Protein AF-A0A1G3AKI8-F1 (afdb_monomer)

Foldseek 3Di:
DLVVLLVVLLVVLVPDPLLVVLLVVLQVLALVLLLVQVVVLVVLQVVQVVCVVPPDPDQWDKDFDRDFLLCSAPVFCQQVQETMWTDALQAGDPGYDENHPPHYDPDDDPPNPDDRRHNLNCLLPSLLVSLLVSQLQVQLVCLLVVVVVVVVVPVDDPLSNLVSNLNNSLVSSLVSLVSSLVSSVVSQVVDPVHDDDPQNVLLSVLLSVLSSLLSLLSNLLSLLLNLVDNDSVVSSVVSVVVSCCQRPVLLVVLLVVLCVVQPADDPVRLVVQLCVLCVVCVVVQVVLVVVLVVCVVVVHDALVSVLSNSVSSSVSNVSSVVSVVVRVVSVVVSVVSSLVSSLVRSSSLSSLLSCLSSCNDVVNVVQLSVLSVVLNVVNSVLVSCVSVPVPCNVVDDRPDRDTDRQGSVNSCVVSVVSSVSSNVSSVVSNVSSVVSSVPDPSD

Radius of gyration: 28.55 Å; Cα contacts (8 Å, |Δi|>4): 518; chains: 1; bounding box: 74×46×82 Å

Secondary structure (DSSP, 8-state):
-HHHHHHHHHHHHHH-HHHHHHHHHHHHHHHHHHHHHHHHHHHHHHHHHHHHHT----SSEEEEPPPPGGGGT--TTTTTS-SEEEEBTTB--SS-BSTTSSS--SS--TTTTSPP--HHHIIIIIIHHHHHHHHTTTTHHHHHTSHHHHHHHSS--HHHHHHHHHHHHHHHHHHHHHHHHHHHHHHHHTSTT----HHHHHHHHHHHHHHHHHHHHHHHHHHHHHHH-SSHHHHHHHHHHHHHIIIIIHHHHHHHHHHHHSPPPPHHHHHHHHHHHHGGGHHHHHHHHHHHHHHHHHT---HHHHHHHHHHHHHHHHHHHHHHHHHHHHHHHHHHHHHHHGGG-HHHHHHHHHHHHTT-SHHHHHHHHHHHHHHHHHHHHHHHHHHH-HHHHHH--PPPP---PPPHHHHHHHHHHHHHHHHHHHHHHHHHHHHHHHHS---

Mean predicted aligned error: 7.12 Å

Structure (mmCIF, N/CA/C/O backbone):
data_AF-A0A1G3AKI8-F1
#
_entry.id   AF-A0A1G3AKI8-F1
#
loop_
_atom_site.group_PDB
_atom_site.id
_atom_site.type_symbol
_atom_site.label_atom_id
_atom_site.label_alt_id
_atom_site.label_comp_id
_atom_site.label_asym_id
_atom_site.label_entity_id
_atom_site.label_seq_id
_atom_site.pdbx_PDB_ins_code
_atom_site.Cartn_x
_atom_site.Cartn_y
_atom_site.Cartn_z
_atom_site.occupancy
_atom_site.B_iso_or_equiv
_atom_site.auth_seq_id
_atom_site.auth_comp_id
_atom_site.auth_asym_id
_atom_site.auth_atom_id
_atom_site.pdbx_PDB_model_num
ATOM 1 N N . MET A 1 1 ? -29.857 11.301 24.858 1.00 82.56 1 MET A N 1
ATOM 2 C CA . MET A 1 1 ? -29.195 10.186 25.576 1.00 82.56 1 MET A CA 1
ATOM 3 C C . MET A 1 1 ? -27.928 9.708 24.872 1.00 82.56 1 MET A C 1
ATOM 5 O O . MET A 1 1 ? -26.877 9.813 25.484 1.00 82.56 1 MET A O 1
ATOM 9 N N . LEU A 1 2 ? -27.967 9.305 23.592 1.00 87.25 2 LEU A N 1
ATOM 10 C CA . LEU A 1 2 ? -26.773 8.852 22.846 1.00 87.25 2 LEU A CA 1
ATOM 11 C C . LEU A 1 2 ? -25.571 9.819 22.922 1.00 87.25 2 LEU A C 1
ATOM 13 O O . LEU A 1 2 ? -24.470 9.391 23.247 1.00 87.25 2 LEU A O 1
ATOM 17 N N . LYS A 1 3 ? -25.786 11.127 22.713 1.00 89.31 3 LYS A N 1
ATOM 18 C CA . LYS A 1 3 ? -24.731 12.157 22.829 1.00 89.31 3 LYS A CA 1
ATOM 19 C C . LYS A 1 3 ? -24.011 12.130 24.185 1.00 89.31 3 LYS A C 1
ATOM 21 O O . LYS A 1 3 ? -22.796 12.269 24.222 1.00 89.31 3 LYS A O 1
ATOM 26 N N . ALA A 1 4 ? -24.748 11.926 25.278 1.00 88.25 4 ALA A N 1
ATOM 27 C CA . ALA A 1 4 ? -24.175 11.881 26.621 1.00 88.25 4 ALA A CA 1
ATOM 28 C C . ALA A 1 4 ? -23.314 10.625 26.828 1.00 88.25 4 ALA A C 1
ATOM 30 O O . ALA A 1 4 ? -22.245 10.717 27.422 1.00 88.25 4 ALA A O 1
ATOM 31 N N . ILE A 1 5 ? -23.736 9.477 26.278 1.00 88.44 5 ILE A N 1
ATOM 32 C CA . ILE A 1 5 ? -22.936 8.242 26.285 1.00 88.44 5 ILE A CA 1
ATOM 33 C C . ILE A 1 5 ? -21.632 8.478 25.522 1.00 88.44 5 ILE A C 1
ATOM 35 O O . ILE A 1 5 ? -20.561 8.245 26.063 1.00 88.44 5 ILE A O 1
ATOM 39 N N . VAL A 1 6 ? -21.712 9.021 24.304 1.00 91.94 6 VAL A N 1
ATOM 40 C CA . VAL A 1 6 ? -20.529 9.303 23.475 1.00 91.94 6 VAL A CA 1
ATOM 41 C C . VAL A 1 6 ? -19.559 10.249 24.189 1.00 91.94 6 VAL A C 1
ATOM 43 O O . VAL A 1 6 ? -18.368 9.966 24.249 1.00 91.94 6 VAL A O 1
ATOM 46 N N . GLN A 1 7 ? -20.051 11.342 24.780 1.00 92.81 7 GLN A N 1
ATOM 47 C CA . GLN A 1 7 ? -19.211 12.286 25.525 1.00 92.81 7 GLN A CA 1
ATOM 48 C C . GLN A 1 7 ? -18.542 11.643 26.744 1.00 92.81 7 GLN A C 1
ATOM 50 O O . GLN A 1 7 ? -17.361 11.889 26.986 1.00 92.81 7 GLN A O 1
ATOM 55 N N . ARG A 1 8 ? -19.274 10.807 27.491 1.00 92.00 8 ARG A N 1
ATOM 56 C CA . ARG A 1 8 ? -18.729 10.059 28.630 1.00 92.00 8 ARG A CA 1
ATOM 57 C C . ARG A 1 8 ? -17.589 9.143 28.190 1.00 92.00 8 ARG A C 1
ATOM 59 O O . ARG A 1 8 ? -16.514 9.210 28.771 1.00 92.00 8 ARG A O 1
ATOM 66 N N . GLU A 1 9 ? -17.816 8.341 27.153 1.00 92.50 9 GLU A N 1
ATOM 67 C CA . GLU A 1 9 ? -16.829 7.384 26.637 1.00 92.50 9 GLU A CA 1
ATOM 68 C C . GLU A 1 9 ? -15.577 8.095 26.110 1.00 92.50 9 GLU A C 1
ATOM 70 O O . GLU A 1 9 ? -14.462 7.684 26.416 1.00 92.50 9 GLU A O 1
ATOM 75 N N . ILE A 1 10 ? -15.736 9.210 25.384 1.00 93.06 10 ILE A N 1
ATOM 76 C CA . ILE A 1 10 ? -14.599 10.026 24.931 1.00 93.06 10 ILE A CA 1
ATOM 77 C C . ILE A 1 10 ? -13.760 10.488 26.127 1.00 93.06 10 ILE A C 1
ATOM 79 O O . ILE A 1 10 ? -12.541 10.334 26.118 1.00 93.06 10 ILE A O 1
ATOM 83 N N . LEU A 1 11 ? -14.396 11.035 27.168 1.00 92.69 11 LEU A N 1
ATOM 84 C CA . LEU A 1 11 ? -13.690 11.509 28.361 1.00 92.69 11 LEU A CA 1
ATOM 85 C C . LEU A 1 11 ? -12.980 10.375 29.107 1.00 92.69 11 LEU A C 1
ATOM 87 O O . LEU A 1 11 ? -11.886 10.587 29.625 1.00 92.69 11 LEU A O 1
ATOM 91 N N . GLU A 1 12 ? -13.586 9.193 29.166 1.00 91.44 12 GLU A N 1
ATOM 92 C CA . GLU A 1 12 ? -13.005 8.016 29.809 1.00 91.44 12 GLU A CA 1
ATOM 93 C C . GLU A 1 12 ? -11.743 7.539 29.082 1.00 91.44 12 GLU A C 1
ATOM 95 O O . GLU A 1 12 ? -10.693 7.380 29.709 1.00 91.44 12 GLU A O 1
ATOM 100 N N . TYR A 1 13 ? -11.796 7.414 27.753 1.00 91.81 13 TYR A N 1
ATOM 101 C CA . TYR A 1 13 ? -10.620 7.056 26.962 1.00 91.81 13 TYR A CA 1
ATOM 102 C C . TYR A 1 13 ? -9.524 8.123 27.036 1.00 91.81 13 TYR A C 1
ATOM 104 O O . TYR A 1 13 ? -8.363 7.772 27.235 1.00 91.81 13 TYR A O 1
ATOM 112 N N . LEU A 1 14 ? -9.867 9.413 26.934 1.00 92.12 14 LEU A N 1
ATOM 113 C CA . LEU A 1 14 ? -8.886 10.507 26.994 1.00 92.12 14 LEU A CA 1
ATOM 114 C C . LEU A 1 14 ? -8.165 10.590 28.347 1.00 92.12 14 LEU A C 1
ATOM 116 O O . LEU A 1 14 ? -6.997 10.969 28.393 1.00 92.12 14 LEU A O 1
ATOM 120 N N . LYS A 1 15 ? -8.840 10.229 29.446 1.00 91.50 15 LYS A N 1
ATOM 121 C CA . LYS A 1 15 ? -8.242 10.175 30.792 1.00 91.50 15 LYS A CA 1
ATOM 122 C C . LYS A 1 15 ? -7.429 8.904 31.040 1.00 91.50 15 LYS A C 1
ATOM 124 O O . LYS A 1 15 ? -6.726 8.819 32.046 1.00 91.50 15 LYS A O 1
ATOM 129 N N . SER A 1 16 ? -7.521 7.910 30.160 1.00 91.31 16 SER A N 1
ATOM 130 C CA . SER A 1 16 ? -6.795 6.655 30.313 1.00 91.31 16 SER A CA 1
ATOM 131 C C . SER A 1 16 ? -5.297 6.856 30.086 1.00 91.31 16 SER A C 1
ATOM 133 O O . SER A 1 16 ? -4.872 7.354 29.043 1.00 91.31 16 SER A O 1
ATOM 135 N N . SER A 1 17 ? -4.468 6.371 31.015 1.00 90.94 17 SER A N 1
ATOM 136 C CA . SER A 1 17 ? -3.010 6.327 30.830 1.00 90.94 17 SER A CA 1
ATOM 137 C C . SER A 1 17 ? -2.613 5.528 29.584 1.00 90.94 17 SER A C 1
ATOM 139 O O . SER A 1 17 ? -1.665 5.895 28.894 1.00 90.94 17 SER A O 1
ATOM 141 N N . LYS A 1 18 ? -3.388 4.487 29.242 1.00 91.06 18 LYS A N 1
ATOM 142 C CA . LYS A 1 18 ? -3.205 3.672 28.031 1.00 91.06 18 LYS A CA 1
ATOM 143 C C . LYS A 1 18 ? -3.260 4.528 26.763 1.00 91.06 18 LYS A C 1
ATOM 145 O O . LYS A 1 18 ? -2.432 4.356 25.874 1.00 91.06 18 LYS A O 1
ATOM 150 N N . PHE A 1 19 ? -4.216 5.458 26.698 1.00 93.19 19 PHE A N 1
ATOM 151 C CA . PHE A 1 19 ? -4.369 6.363 25.563 1.00 93.19 19 PHE A CA 1
ATOM 152 C C . PHE A 1 19 ? -3.210 7.354 25.487 1.00 93.19 19 PHE A C 1
ATOM 154 O O . PHE A 1 19 ? -2.624 7.504 24.423 1.00 93.19 19 PHE A O 1
ATOM 161 N N . LEU A 1 20 ? -2.838 7.985 26.606 1.00 93.75 20 LEU A N 1
ATOM 162 C CA . LEU A 1 20 ? -1.748 8.964 26.626 1.00 93.75 20 LEU A CA 1
ATOM 163 C C . LEU A 1 20 ? -0.410 8.342 26.195 1.00 93.75 20 LEU A C 1
ATOM 165 O O . LEU A 1 20 ? 0.298 8.912 25.365 1.00 93.75 20 LEU A O 1
ATOM 169 N N . ILE A 1 21 ? -0.087 7.157 26.725 1.00 94.00 21 ILE A N 1
ATOM 170 C CA . ILE A 1 21 ? 1.122 6.408 26.355 1.00 94.00 21 ILE A CA 1
ATOM 171 C C . ILE A 1 21 ? 1.069 6.030 24.872 1.00 94.00 21 ILE A C 1
ATOM 173 O O . ILE A 1 21 ? 2.036 6.264 24.150 1.00 94.00 21 ILE A O 1
ATOM 177 N N . GLY A 1 22 ? -0.062 5.494 24.403 1.00 93.69 22 GLY A N 1
ATOM 178 C CA . GLY A 1 22 ? -0.248 5.109 23.004 1.00 93.69 22 GLY A CA 1
ATOM 179 C C . GLY A 1 22 ? -0.147 6.289 22.033 1.00 93.69 22 GLY A C 1
ATOM 180 O O . GLY A 1 22 ? 0.514 6.178 21.000 1.00 93.69 22 GLY A O 1
ATOM 181 N N . LEU A 1 23 ? -0.726 7.439 22.386 1.00 95.50 23 LEU A N 1
ATOM 182 C CA . LEU A 1 23 ? -0.648 8.675 21.611 1.00 95.50 23 LEU A CA 1
ATOM 183 C C . LEU A 1 23 ? 0.792 9.187 21.536 1.00 95.50 23 LEU A C 1
ATOM 185 O O . LEU A 1 23 ? 1.276 9.462 20.441 1.00 95.50 23 LEU A O 1
ATOM 189 N N . CYS A 1 24 ? 1.486 9.277 22.675 1.00 96.50 24 CYS A N 1
ATOM 190 C CA . CYS A 1 24 ? 2.880 9.719 22.729 1.00 96.50 24 CYS A CA 1
ATOM 191 C C . CYS A 1 24 ? 3.781 8.805 21.889 1.00 96.50 24 CYS A C 1
ATOM 193 O O . CYS A 1 24 ? 4.504 9.280 21.014 1.00 96.50 24 CYS A O 1
ATOM 195 N N . LEU A 1 25 ? 3.660 7.487 22.081 1.00 96.00 25 LEU A N 1
ATOM 196 C CA . LEU A 1 25 ? 4.398 6.490 21.311 1.00 96.00 25 LEU A CA 1
ATOM 197 C C . LEU A 1 25 ? 4.141 6.636 19.808 1.00 96.00 25 LEU A C 1
ATOM 199 O O . LEU A 1 25 ? 5.083 6.657 19.022 1.00 96.00 25 LEU A O 1
ATOM 203 N N . THR A 1 26 ? 2.877 6.776 19.405 1.00 95.94 26 THR A N 1
ATOM 204 C CA . THR A 1 26 ? 2.505 6.927 17.993 1.00 95.94 26 THR A CA 1
ATOM 205 C C . THR A 1 26 ? 3.086 8.207 17.404 1.00 95.94 26 THR A C 1
ATOM 207 O O . THR A 1 26 ? 3.675 8.163 16.329 1.00 95.94 26 THR A O 1
ATOM 210 N N . VAL A 1 27 ? 2.954 9.340 18.095 1.00 96.94 27 VAL A N 1
ATOM 211 C CA . VAL A 1 27 ? 3.471 10.634 17.626 1.00 96.94 27 VAL A CA 1
ATOM 212 C C . VAL A 1 27 ? 4.988 10.593 17.465 1.00 96.94 27 VAL A C 1
ATOM 214 O O . VAL A 1 27 ? 5.495 11.016 16.428 1.00 96.94 27 VAL A O 1
ATOM 217 N N . VAL A 1 28 ? 5.705 10.036 18.445 1.00 96.81 28 VAL A N 1
ATOM 218 C CA . VAL A 1 28 ? 7.165 9.896 18.387 1.00 96.81 28 VAL A CA 1
ATOM 219 C C . VAL A 1 28 ? 7.575 8.978 17.238 1.00 96.81 28 VAL A C 1
ATOM 221 O O . VAL A 1 28 ? 8.425 9.357 16.435 1.00 96.81 28 VAL A O 1
ATOM 224 N N . LEU A 1 29 ? 6.950 7.803 17.106 1.00 96.25 29 LEU A N 1
ATOM 225 C CA . LEU A 1 29 ? 7.284 6.851 16.045 1.00 96.25 29 LEU A CA 1
ATOM 226 C C . LEU A 1 29 ? 6.971 7.401 14.653 1.00 96.25 29 LEU A C 1
ATOM 228 O O . LEU A 1 29 ? 7.801 7.269 13.756 1.00 96.25 29 LEU A O 1
ATOM 232 N N . VAL A 1 30 ? 5.812 8.033 14.451 1.00 96.75 30 VAL A N 1
ATOM 233 C CA . VAL A 1 30 ? 5.449 8.629 13.155 1.00 96.75 30 VAL A CA 1
ATOM 234 C C . VAL A 1 30 ? 6.345 9.817 12.826 1.00 96.75 30 VAL A C 1
ATOM 236 O O . VAL A 1 30 ? 6.843 9.899 11.705 1.00 96.75 30 VAL A O 1
ATOM 239 N N . GLY A 1 31 ? 6.603 10.709 13.785 1.00 95.75 31 GLY A N 1
ATOM 240 C CA . GLY A 1 31 ? 7.498 11.848 13.581 1.00 95.75 31 GLY A CA 1
ATOM 241 C C . GLY A 1 31 ? 8.918 11.403 13.223 1.00 95.75 31 GLY A C 1
ATOM 242 O O . GLY A 1 31 ? 9.468 11.850 12.218 1.00 95.75 31 GLY A O 1
ATOM 243 N N . MET A 1 32 ? 9.483 10.469 13.994 1.00 94.31 32 MET A N 1
ATOM 244 C CA . MET A 1 32 ? 10.838 9.955 13.779 1.00 94.31 32 MET A CA 1
ATOM 245 C C . MET A 1 32 ? 10.957 9.157 12.476 1.00 94.31 32 MET A C 1
ATOM 247 O O . MET A 1 32 ? 11.889 9.389 11.710 1.00 94.31 32 MET A O 1
ATOM 251 N N . SER A 1 33 ? 10.012 8.254 12.187 1.00 93.88 33 SER A N 1
ATOM 252 C CA . SER A 1 33 ? 10.023 7.484 10.933 1.00 93.88 33 SER A CA 1
ATOM 253 C C . SER A 1 33 ? 9.892 8.386 9.711 1.00 93.88 33 SER A C 1
ATOM 255 O O . SER A 1 33 ? 10.692 8.270 8.788 1.00 93.88 33 SER A O 1
ATOM 257 N N . THR A 1 34 ? 8.953 9.336 9.724 1.00 94.38 34 THR A N 1
ATOM 258 C CA . THR A 1 34 ? 8.778 10.290 8.620 1.00 94.38 34 THR A CA 1
ATOM 259 C C . THR A 1 34 ? 10.050 11.110 8.416 1.00 94.38 34 THR A C 1
ATOM 261 O O . THR A 1 34 ? 10.513 11.238 7.287 1.00 94.38 34 THR A O 1
ATOM 264 N N . PHE A 1 35 ? 10.673 11.598 9.493 1.00 93.56 35 PHE A N 1
ATOM 265 C CA . PHE A 1 35 ? 11.935 12.337 9.419 1.00 93.56 35 PHE A CA 1
ATOM 266 C C . PHE A 1 35 ? 13.069 11.509 8.788 1.00 93.56 35 PHE A C 1
ATOM 268 O O . PHE A 1 35 ? 13.725 11.973 7.855 1.00 93.56 35 PHE A O 1
ATOM 275 N N . ILE A 1 36 ? 13.260 10.261 9.232 1.00 91.12 36 ILE A N 1
ATOM 276 C CA . ILE A 1 36 ? 14.266 9.344 8.666 1.00 91.12 36 ILE A CA 1
ATOM 277 C C . ILE A 1 36 ? 13.990 9.086 7.177 1.00 91.12 36 ILE A C 1
ATOM 279 O O . ILE A 1 36 ? 14.900 9.128 6.347 1.00 91.12 36 ILE A O 1
ATOM 283 N N . ASN A 1 37 ? 12.728 8.853 6.821 1.00 90.62 37 ASN A N 1
ATOM 284 C CA . ASN A 1 37 ? 12.332 8.532 5.453 1.00 90.62 37 ASN A CA 1
ATOM 285 C C . ASN A 1 37 ? 12.449 9.732 4.504 1.00 90.62 37 ASN A C 1
ATOM 287 O O . ASN A 1 37 ? 12.667 9.545 3.308 1.00 90.62 37 ASN A O 1
ATOM 291 N N . ILE A 1 38 ? 12.335 10.961 5.015 1.00 91.56 38 ILE A N 1
ATOM 292 C CA . ILE A 1 38 ? 12.588 12.183 4.241 1.00 91.56 38 ILE A CA 1
ATOM 293 C C . ILE A 1 38 ? 14.063 12.295 3.864 1.00 91.56 38 ILE A C 1
ATOM 295 O O . ILE A 1 38 ? 14.353 12.607 2.710 1.00 91.56 38 ILE A O 1
ATOM 299 N N . GLY A 1 39 ? 14.985 11.998 4.785 1.00 88.44 39 GLY A N 1
ATOM 300 C CA . GLY A 1 39 ? 16.419 11.983 4.471 1.00 88.44 39 GLY A CA 1
ATOM 301 C C . GLY A 1 39 ? 16.746 10.975 3.367 1.00 88.44 39 GLY A C 1
ATOM 302 O O . GLY A 1 39 ? 17.469 11.270 2.417 1.00 88.44 39 GLY A O 1
ATOM 303 N N . ASP A 1 40 ? 16.116 9.807 3.431 1.00 84.50 40 ASP A N 1
ATOM 304 C CA . ASP A 1 40 ? 16.237 8.784 2.402 1.00 84.50 40 ASP A CA 1
ATOM 305 C C . ASP A 1 40 ? 15.631 9.188 1.042 1.00 84.50 40 ASP A C 1
ATOM 307 O O . ASP A 1 40 ? 16.220 8.961 -0.016 1.00 84.50 40 ASP A O 1
ATOM 311 N N . TYR A 1 41 ? 14.455 9.817 1.051 1.00 88.06 41 TYR A N 1
ATOM 312 C CA . TYR A 1 41 ? 13.854 10.385 -0.156 1.00 88.06 41 TYR A CA 1
ATOM 313 C C . TYR A 1 41 ? 14.733 11.491 -0.759 1.00 88.06 41 TYR A C 1
ATOM 315 O O . TYR A 1 41 ? 14.899 11.547 -1.978 1.00 88.06 41 TYR A O 1
ATOM 323 N N . GLN A 1 42 ? 15.327 12.349 0.075 1.00 89.31 42 GLN A N 1
ATOM 324 C CA . GLN A 1 42 ? 16.232 13.403 -0.371 1.00 89.31 42 GLN A CA 1
ATOM 325 C C . GLN A 1 42 ? 17.457 12.820 -1.075 1.00 89.31 42 GLN A C 1
ATOM 327 O O . GLN A 1 42 ? 17.781 13.288 -2.167 1.00 89.31 42 GLN A O 1
ATOM 332 N N . GLN A 1 43 ? 18.080 11.786 -0.500 1.00 83.62 43 GLN A N 1
ATOM 333 C CA . GLN A 1 43 ? 19.202 11.098 -1.135 1.00 83.62 43 GLN A CA 1
ATOM 334 C C . GLN A 1 43 ? 18.789 10.521 -2.490 1.00 83.62 43 GLN A C 1
ATOM 336 O O . GLN A 1 43 ? 19.428 10.800 -3.495 1.00 83.62 43 GLN A O 1
ATOM 341 N N . ARG A 1 44 ? 17.667 9.791 -2.555 1.00 83.00 44 ARG A N 1
ATOM 342 C CA . ARG A 1 44 ? 17.158 9.229 -3.820 1.00 83.00 44 ARG A CA 1
ATOM 343 C C . ARG A 1 44 ? 16.860 10.294 -4.866 1.00 83.00 44 ARG A C 1
ATOM 345 O O . ARG A 1 44 ? 17.060 10.072 -6.056 1.00 83.00 44 ARG A O 1
ATOM 352 N N . ARG A 1 45 ? 16.350 11.447 -4.437 1.00 87.19 45 ARG A N 1
ATOM 353 C CA . ARG A 1 45 ? 16.067 12.571 -5.328 1.00 87.19 45 ARG A CA 1
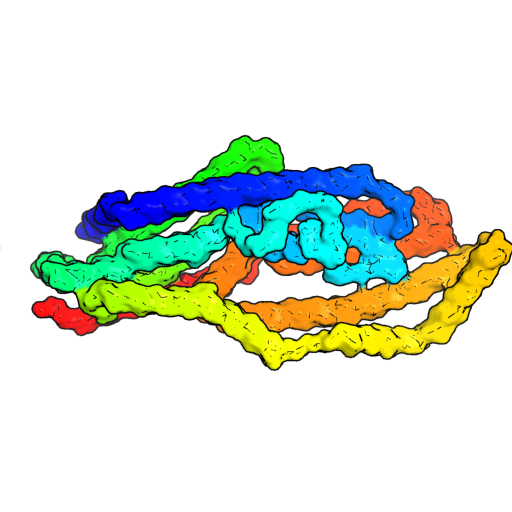ATOM 354 C C . ARG A 1 45 ? 17.355 13.206 -5.845 1.00 87.19 45 ARG A C 1
ATOM 356 O O . ARG A 1 45 ? 17.380 13.579 -7.010 1.00 87.19 45 ARG A O 1
ATOM 363 N N . GLN A 1 46 ? 18.388 13.332 -5.016 1.00 84.81 46 GLN A N 1
ATOM 364 C CA . GLN A 1 46 ? 19.706 13.802 -5.452 1.00 84.81 46 GLN A CA 1
ATOM 365 C C . GLN A 1 46 ? 20.350 12.805 -6.413 1.00 84.81 46 GLN A C 1
ATOM 367 O O . GLN A 1 46 ? 20.661 13.201 -7.528 1.00 84.81 46 GLN A O 1
ATOM 372 N N . ASP A 1 47 ? 20.393 11.516 -6.057 1.00 78.50 47 ASP A N 1
ATOM 373 C CA . ASP A 1 47 ? 20.881 10.441 -6.930 1.00 78.50 47 ASP A CA 1
ATOM 374 C C . ASP A 1 47 ? 2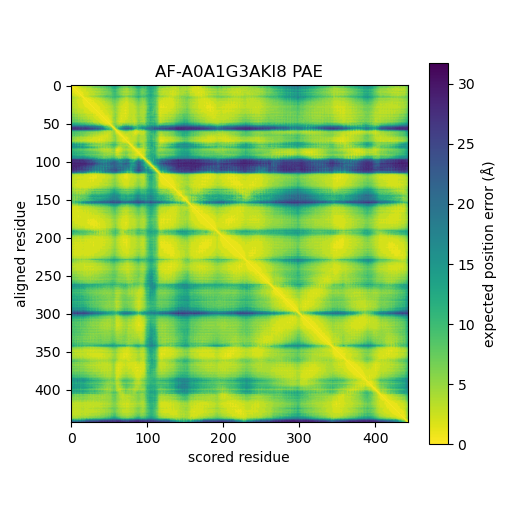0.179 10.494 -8.306 1.00 78.50 47 ASP A C 1
ATOM 376 O O . ASP A 1 47 ? 20.826 10.412 -9.345 1.00 78.50 47 ASP A O 1
ATOM 380 N N . TYR A 1 48 ? 18.855 10.698 -8.330 1.00 83.44 48 TYR A N 1
ATOM 381 C CA . TYR A 1 48 ? 18.082 10.870 -9.566 1.00 83.44 48 TYR A CA 1
ATOM 382 C C . TYR A 1 48 ? 18.494 12.118 -10.366 1.00 83.44 48 TYR A C 1
ATOM 384 O O . TYR A 1 48 ? 18.653 12.038 -11.585 1.00 83.44 48 TYR A O 1
ATOM 392 N N . LEU A 1 49 ? 18.641 13.276 -9.712 1.00 85.62 49 LEU A N 1
ATOM 393 C CA . LEU A 1 49 ? 19.007 14.533 -10.376 1.00 85.62 49 LEU A CA 1
ATOM 394 C C . LEU A 1 49 ? 20.429 14.471 -10.939 1.00 85.62 49 LEU A C 1
ATOM 396 O O . LEU A 1 49 ? 20.624 14.788 -12.111 1.00 85.62 49 LEU A O 1
ATOM 400 N N . ASP A 1 50 ? 21.384 14.003 -10.140 1.00 80.38 50 ASP A N 1
ATOM 401 C CA . ASP A 1 50 ? 22.786 13.865 -10.527 1.00 80.38 50 ASP A CA 1
ATOM 402 C C . ASP A 1 50 ? 22.930 12.884 -11.688 1.00 80.38 50 ASP A C 1
ATOM 404 O O . ASP A 1 50 ? 23.671 13.141 -12.636 1.00 80.38 50 ASP A O 1
ATOM 408 N N . ALA A 1 51 ? 22.190 11.776 -11.655 1.00 75.81 51 ALA A N 1
ATOM 409 C CA . ALA A 1 51 ? 22.264 10.775 -12.703 1.00 75.81 51 ALA A CA 1
ATOM 410 C C . ALA A 1 51 ? 21.543 11.194 -13.996 1.00 75.81 51 ALA A C 1
ATOM 412 O O . ALA A 1 51 ? 21.953 10.784 -15.078 1.00 75.81 51 ALA A O 1
ATOM 413 N N . THR A 1 52 ? 20.529 12.061 -13.901 1.00 75.56 52 THR A N 1
ATOM 414 C CA . THR A 1 52 ? 19.884 12.684 -15.070 1.00 75.56 52 THR A CA 1
ATOM 415 C C . THR A 1 52 ? 20.765 13.778 -15.688 1.00 75.56 52 THR A C 1
ATOM 417 O O . THR A 1 52 ? 20.764 13.953 -16.902 1.00 75.56 52 THR A O 1
ATOM 420 N N . GLN A 1 53 ? 21.535 14.516 -14.881 1.00 74.50 53 GLN A N 1
ATOM 421 C CA . GLN A 1 53 ? 22.447 15.561 -15.368 1.00 74.50 53 GLN A CA 1
ATOM 422 C C . GLN A 1 53 ? 23.750 14.992 -15.940 1.00 74.50 53 GLN A C 1
ATOM 424 O O . GLN A 1 53 ? 24.247 15.491 -16.945 1.00 74.50 53 GLN A O 1
ATOM 429 N N . ASN A 1 54 ? 24.282 13.926 -15.337 1.00 66.31 54 ASN A N 1
ATOM 430 C CA . ASN A 1 54 ? 25.518 13.263 -15.758 1.00 66.31 54 ASN A CA 1
ATOM 431 C C . ASN A 1 54 ? 25.266 12.095 -16.725 1.00 66.31 54 ASN A C 1
ATOM 433 O O . ASN A 1 54 ? 26.017 11.112 -16.721 1.00 66.31 54 ASN A O 1
ATOM 437 N N . LEU A 1 55 ? 24.213 12.182 -17.547 1.00 66.31 55 LEU A N 1
ATOM 438 C CA . LEU A 1 55 ? 23.982 11.253 -18.652 1.00 66.31 55 LEU A CA 1
ATOM 439 C C . LEU A 1 55 ? 25.140 11.383 -19.651 1.00 66.31 55 LEU A C 1
ATOM 441 O O . LEU A 1 55 ? 25.112 12.180 -20.583 1.00 66.31 55 LEU A O 1
ATOM 445 N N . THR A 1 56 ? 26.196 10.613 -19.417 1.00 57.00 56 THR A N 1
ATOM 446 C CA . THR A 1 56 ? 27.295 10.439 -20.360 1.00 57.00 56 THR A CA 1
ATOM 447 C C . THR A 1 56 ? 26.797 9.567 -21.503 1.00 57.00 56 THR A C 1
ATOM 449 O O . THR A 1 56 ? 26.246 8.490 -21.265 1.00 57.00 56 THR A O 1
ATOM 452 N N . GLU A 1 57 ? 26.986 10.033 -22.739 1.00 52.16 57 GLU A N 1
ATOM 453 C CA . GLU A 1 57 ? 26.748 9.259 -23.961 1.00 52.16 57 GLU A CA 1
ATOM 454 C C . GLU A 1 57 ? 27.783 8.123 -24.066 1.00 52.16 57 GLU A C 1
ATOM 456 O O . GLU A 1 57 ? 28.730 8.177 -24.844 1.00 52.16 57 GLU A O 1
ATOM 461 N N . ASN A 1 58 ? 27.637 7.098 -23.228 1.00 57.12 58 ASN A N 1
ATOM 462 C CA . ASN A 1 58 ? 28.342 5.826 -23.361 1.00 57.12 58 ASN A CA 1
ATOM 463 C C . ASN A 1 58 ? 27.464 4.821 -24.131 1.00 57.12 58 ASN A C 1
ATOM 465 O O . ASN A 1 58 ? 26.333 5.121 -24.513 1.00 57.12 58 ASN A O 1
ATOM 469 N N . PHE A 1 59 ? 27.981 3.610 -24.365 1.00 56.19 59 PHE A N 1
ATOM 470 C CA . PHE A 1 59 ? 27.240 2.496 -24.967 1.00 56.19 59 PHE A CA 1
ATOM 471 C C . PHE A 1 59 ? 26.027 2.083 -24.105 1.00 56.19 59 PHE A C 1
ATOM 473 O O . PHE A 1 59 ? 26.121 1.161 -23.302 1.00 56.19 59 PHE A O 1
ATOM 480 N N . GLY A 1 60 ? 24.887 2.753 -24.283 1.00 72.94 60 GLY A N 1
ATOM 481 C CA . GLY A 1 60 ? 23.613 2.404 -23.652 1.00 72.94 60 GLY A CA 1
ATOM 482 C C . GLY A 1 60 ? 22.795 3.615 -23.204 1.00 72.94 60 GLY A C 1
ATOM 483 O O . GLY A 1 60 ? 23.328 4.676 -22.885 1.00 72.94 60 GLY A O 1
ATOM 484 N N . VAL A 1 61 ? 21.475 3.447 -23.167 1.00 82.62 61 VAL A N 1
ATOM 485 C CA . VAL A 1 61 ? 20.541 4.430 -22.615 1.00 82.62 61 VAL A CA 1
ATOM 486 C C . VAL A 1 61 ? 20.319 4.117 -21.141 1.00 82.62 61 VAL A C 1
ATOM 488 O O . VAL A 1 61 ? 19.987 2.988 -20.772 1.00 82.62 61 VAL A O 1
ATOM 491 N N . LYS A 1 62 ? 20.482 5.133 -20.291 1.00 86.06 62 LYS A N 1
ATOM 492 C CA . LYS A 1 62 ? 20.220 5.054 -18.852 1.00 86.06 62 LYS A CA 1
ATOM 493 C C . LYS A 1 62 ? 18.937 5.799 -18.522 1.00 86.06 62 LYS A C 1
ATOM 495 O O . LYS A 1 62 ? 18.808 6.984 -18.818 1.00 86.06 62 LYS A O 1
ATOM 500 N N . ILE A 1 63 ? 18.002 5.105 -17.885 1.00 87.12 63 ILE A N 1
ATOM 501 C CA . ILE A 1 63 ? 16.731 5.652 -17.422 1.00 87.12 63 ILE A CA 1
ATOM 502 C C . ILE A 1 63 ? 16.675 5.548 -15.907 1.00 87.12 63 ILE A C 1
ATOM 504 O O . ILE A 1 63 ? 16.854 4.474 -15.333 1.00 87.12 63 ILE A O 1
ATOM 508 N N . PHE A 1 64 ? 16.376 6.669 -15.261 1.00 85.69 64 PHE A N 1
ATOM 509 C CA . PHE A 1 64 ? 16.224 6.743 -13.817 1.00 85.69 64 PHE A CA 1
ATOM 510 C C . PHE A 1 64 ? 14.748 6.840 -13.449 1.00 85.69 64 PHE A C 1
ATOM 512 O O . PHE A 1 64 ? 13.977 7.591 -14.049 1.00 85.69 64 PHE A O 1
ATOM 519 N N . ARG A 1 65 ? 14.340 6.072 -12.440 1.00 87.19 65 ARG A N 1
ATOM 520 C CA . ARG A 1 65 ? 12.988 6.125 -11.889 1.00 87.19 65 ARG A CA 1
ATOM 521 C C . ARG A 1 65 ? 12.914 7.263 -10.880 1.00 87.19 65 ARG A C 1
ATOM 523 O O . ARG A 1 65 ? 13.664 7.293 -9.907 1.00 87.19 65 ARG A O 1
ATOM 530 N N . LYS A 1 66 ? 11.989 8.197 -11.098 1.00 86.56 66 LYS A N 1
ATOM 531 C CA . LYS A 1 66 ? 11.742 9.295 -10.158 1.00 86.56 66 LYS A CA 1
ATOM 532 C C . LYS A 1 66 ? 11.240 8.733 -8.815 1.00 86.56 66 LYS A C 1
ATOM 534 O O . LYS A 1 66 ? 10.269 7.975 -8.827 1.00 86.56 66 LYS A O 1
ATOM 539 N N . PRO A 1 67 ? 11.847 9.100 -7.671 1.00 87.56 67 PRO A N 1
ATOM 540 C CA . PRO A 1 67 ? 11.381 8.642 -6.367 1.00 87.56 67 PRO A CA 1
ATOM 541 C C . PRO A 1 67 ? 10.018 9.250 -6.021 1.00 87.56 67 PRO A C 1
ATOM 543 O O . PRO A 1 67 ? 9.739 10.411 -6.334 1.00 87.56 67 PRO A O 1
ATOM 546 N N . GLN A 1 68 ? 9.179 8.474 -5.339 1.00 89.38 68 GLN A N 1
ATOM 547 C CA . GLN A 1 68 ? 7.829 8.895 -4.965 1.00 89.38 68 GLN A CA 1
ATOM 548 C C . GLN A 1 68 ? 7.841 9.682 -3.654 1.00 89.38 68 GLN A C 1
ATOM 550 O O . GLN A 1 68 ? 8.406 9.225 -2.660 1.00 89.38 68 GLN A O 1
ATOM 555 N N . ILE A 1 69 ? 7.171 10.838 -3.618 1.00 92.38 69 ILE A N 1
ATOM 556 C CA . ILE A 1 69 ? 7.099 11.688 -2.413 1.00 92.38 69 ILE A CA 1
ATOM 557 C C . ILE A 1 69 ? 6.462 10.923 -1.250 1.00 92.38 69 ILE A C 1
ATOM 559 O O . ILE A 1 69 ? 6.962 10.972 -0.134 1.00 92.38 69 ILE A O 1
ATOM 563 N N . LEU A 1 70 ? 5.392 10.165 -1.508 1.00 93.38 70 LEU A N 1
ATOM 564 C CA . LEU A 1 70 ? 4.681 9.411 -0.472 1.00 93.38 70 LEU A CA 1
ATOM 565 C C . LEU A 1 70 ? 5.451 8.194 0.052 1.00 93.38 70 LEU A C 1
ATOM 567 O O . LEU A 1 70 ? 5.034 7.623 1.059 1.00 93.38 70 LEU A O 1
ATOM 571 N N . SER A 1 71 ? 6.606 7.857 -0.538 1.00 91.75 71 SER A N 1
ATOM 572 C CA . SER A 1 71 ? 7.534 6.891 0.062 1.00 91.75 71 SER A CA 1
ATOM 573 C C . SER A 1 71 ? 8.093 7.368 1.410 1.00 91.75 71 SER A C 1
ATOM 575 O O . SER A 1 71 ? 8.590 6.553 2.181 1.00 91.75 71 SER A O 1
ATOM 577 N N . THR A 1 72 ? 7.965 8.661 1.744 1.00 92.44 72 THR A N 1
ATOM 578 C CA . THR A 1 72 ? 8.289 9.179 3.083 1.00 92.44 72 THR A CA 1
ATOM 579 C C . THR A 1 72 ? 7.324 8.679 4.161 1.00 92.44 72 THR A C 1
ATOM 581 O O . THR A 1 72 ? 7.732 8.467 5.304 1.00 92.44 72 THR A O 1
ATOM 584 N N . LEU A 1 73 ? 6.058 8.447 3.798 1.00 94.19 73 LEU A N 1
ATOM 585 C CA . LEU A 1 73 ? 5.030 7.905 4.686 1.00 94.19 73 LEU A CA 1
ATOM 586 C C . LEU A 1 73 ? 4.938 6.387 4.568 1.00 94.19 73 LEU A C 1
ATOM 588 O O . LEU A 1 73 ? 4.864 5.698 5.580 1.00 94.19 73 LEU A O 1
ATOM 592 N N . VAL A 1 74 ? 4.918 5.870 3.341 1.00 94.25 74 VAL A N 1
ATOM 593 C CA . VAL A 1 74 ? 4.699 4.450 3.055 1.00 94.25 74 VAL A CA 1
ATOM 594 C C . VAL A 1 74 ? 5.707 3.995 2.024 1.00 94.25 74 VAL A C 1
ATOM 596 O O . VAL A 1 74 ? 5.526 4.204 0.825 1.00 94.25 74 VAL A O 1
ATOM 599 N N . GLN A 1 75 ? 6.766 3.347 2.489 1.00 88.31 75 GLN A N 1
ATOM 600 C CA . GLN A 1 75 ? 7.856 2.918 1.618 1.00 88.31 75 GLN A CA 1
ATOM 601 C C . GLN A 1 75 ? 7.449 1.771 0.698 1.00 88.31 75 GLN A C 1
ATOM 603 O O . GLN A 1 75 ? 7.939 1.684 -0.426 1.00 88.31 75 GLN A O 1
ATOM 608 N N . GLY A 1 76 ? 6.538 0.909 1.161 1.00 85.44 76 GLY A N 1
ATOM 609 C CA . GLY A 1 76 ? 6.027 -0.213 0.381 1.00 85.44 76 GLY A CA 1
ATOM 610 C C . GLY A 1 76 ? 7.147 -1.083 -0.190 1.00 85.44 76 GLY A C 1
ATOM 611 O O . GLY A 1 76 ? 8.067 -1.474 0.522 1.00 85.44 76 GLY A O 1
ATOM 612 N N . ARG A 1 77 ? 7.060 -1.378 -1.489 1.00 79.38 77 ARG A N 1
ATOM 613 C CA . ARG A 1 77 ? 8.079 -2.115 -2.251 1.00 79.38 77 ARG A CA 1
ATOM 614 C C . ARG A 1 77 ? 9.082 -1.197 -2.942 1.00 79.38 77 ARG A C 1
ATOM 616 O O . ARG A 1 77 ? 10.025 -1.681 -3.553 1.00 79.38 77 ARG A O 1
ATOM 623 N N . ASP A 1 78 ? 8.920 0.118 -2.837 1.00 75.56 78 ASP A N 1
ATOM 624 C CA . ASP A 1 78 ? 9.696 1.086 -3.615 1.00 75.56 78 ASP A CA 1
ATOM 625 C C . ASP A 1 78 ? 11.210 0.978 -3.370 1.00 75.56 78 ASP A C 1
ATOM 627 O O . ASP A 1 78 ? 11.997 1.201 -4.290 1.00 75.56 78 ASP A O 1
ATOM 631 N N . ARG A 1 79 ? 11.609 0.567 -2.156 1.00 69.88 79 ARG A N 1
ATOM 632 C CA . ARG A 1 79 ? 13.009 0.314 -1.783 1.00 69.88 79 ARG A CA 1
ATOM 633 C C . ARG A 1 79 ? 13.626 -0.915 -2.450 1.00 69.88 79 ARG A C 1
ATOM 635 O O . ARG A 1 79 ? 14.824 -0.910 -2.703 1.00 69.88 79 ARG A O 1
ATOM 642 N N . GLU A 1 80 ? 12.834 -1.951 -2.710 1.00 70.88 80 GLU A N 1
ATOM 643 C CA . GLU A 1 80 ? 13.308 -3.245 -3.224 1.00 70.88 80 GLU A CA 1
ATOM 644 C C . GLU A 1 80 ? 13.443 -3.247 -4.755 1.00 70.88 80 GLU A C 1
ATOM 646 O O . GLU A 1 80 ? 14.144 -4.081 -5.317 1.00 70.88 80 GLU A O 1
ATOM 651 N N . LEU A 1 81 ? 12.778 -2.310 -5.437 1.00 72.38 81 LEU A N 1
ATOM 652 C CA . LEU A 1 81 ? 12.559 -2.356 -6.885 1.00 72.38 81 LEU A CA 1
ATOM 653 C C . LEU A 1 81 ? 13.628 -1.647 -7.722 1.00 72.38 81 LEU A C 1
ATOM 655 O O . LEU A 1 81 ? 13.477 -1.565 -8.932 1.00 72.38 81 LEU A O 1
ATOM 659 N N . GLY A 1 82 ? 14.698 -1.137 -7.110 1.00 75.19 82 GLY A N 1
ATOM 660 C CA . GLY A 1 82 ? 15.773 -0.434 -7.819 1.00 75.19 82 GLY A CA 1
ATOM 661 C C . GLY A 1 82 ? 15.374 0.948 -8.358 1.00 75.19 82 GLY A C 1
ATOM 662 O O . GLY A 1 82 ? 14.215 1.369 -8.306 1.00 75.19 82 GLY A O 1
ATOM 663 N N . SER A 1 83 ? 16.352 1.716 -8.834 1.00 78.50 83 SER A N 1
ATOM 664 C CA . SER A 1 83 ? 16.165 3.122 -9.239 1.00 78.50 83 SER A CA 1
ATOM 665 C C . SER A 1 83 ? 16.661 3.441 -10.647 1.00 78.50 83 SER A C 1
ATOM 667 O O . SER A 1 83 ? 16.366 4.523 -11.151 1.00 78.50 83 SER A O 1
ATOM 669 N N . GLN A 1 84 ? 17.398 2.530 -11.281 1.00 83.69 84 GLN A N 1
ATOM 670 C CA . GLN A 1 84 ? 18.026 2.746 -12.580 1.00 83.69 84 GLN A CA 1
ATOM 671 C C . GLN A 1 84 ? 17.819 1.543 -13.495 1.00 83.69 84 GLN A C 1
ATOM 673 O O . GLN A 1 84 ? 17.955 0.399 -13.075 1.00 83.69 84 GLN A O 1
ATOM 678 N N . VAL A 1 85 ? 17.564 1.804 -14.772 1.00 87.06 85 VAL A N 1
ATOM 679 C CA . VAL A 1 85 ? 17.628 0.802 -15.831 1.00 87.06 85 VAL A CA 1
ATOM 680 C C . VAL A 1 85 ? 18.607 1.277 -16.891 1.00 87.06 85 VAL A C 1
ATOM 682 O O . VAL A 1 85 ? 18.508 2.399 -17.378 1.00 87.06 85 VAL A O 1
ATOM 685 N N . GLU A 1 86 ? 19.562 0.423 -17.237 1.00 87.25 86 GLU A N 1
ATOM 686 C CA . GLU A 1 86 ? 20.484 0.637 -18.347 1.00 87.25 86 GLU A CA 1
ATOM 687 C C . GLU A 1 86 ? 20.227 -0.422 -19.410 1.00 87.25 86 GLU A C 1
ATOM 689 O O . GLU A 1 86 ? 20.168 -1.619 -19.111 1.00 87.25 86 GLU A O 1
ATOM 694 N N . PHE A 1 87 ? 20.048 0.024 -20.648 1.00 89.56 87 PHE A N 1
ATOM 695 C CA . PHE A 1 87 ? 19.769 -0.860 -21.766 1.00 89.56 87 PHE A CA 1
ATOM 696 C C . PHE A 1 87 ? 20.502 -0.434 -23.033 1.00 89.56 87 PHE A C 1
ATOM 698 O O . PHE A 1 87 ? 20.957 0.697 -23.178 1.00 89.56 87 PHE A O 1
ATOM 705 N N . SER A 1 88 ? 20.573 -1.351 -23.987 1.00 89.75 88 SER A N 1
ATOM 706 C CA . SER A 1 88 ? 20.990 -1.095 -25.366 1.00 89.75 88 SER A CA 1
ATOM 707 C C . SER A 1 88 ? 20.321 -2.112 -26.288 1.00 89.75 88 SER A C 1
ATOM 709 O O . SER A 1 88 ? 19.631 -3.022 -25.824 1.00 89.75 88 SER A O 1
ATOM 711 N N . TYR A 1 89 ? 20.584 -2.044 -27.592 1.00 89.25 89 TYR A N 1
ATOM 712 C CA . TYR A 1 89 ? 20.163 -3.095 -28.524 1.00 89.25 89 TYR A CA 1
ATOM 713 C C . TYR A 1 89 ? 20.756 -4.488 -28.203 1.00 89.25 89 TYR A C 1
ATOM 715 O O . TYR A 1 89 ? 20.327 -5.467 -28.800 1.00 89.25 89 TYR A O 1
ATOM 723 N N . LEU A 1 90 ? 21.734 -4.595 -27.288 1.00 89.88 90 LEU A N 1
ATOM 724 C CA . LEU A 1 90 ? 22.325 -5.864 -26.839 1.00 89.88 90 LEU A CA 1
ATOM 725 C C . LEU A 1 90 ? 21.660 -6.438 -25.577 1.00 89.88 90 LEU A C 1
ATOM 727 O O . LEU A 1 90 ? 21.805 -7.629 -25.299 1.00 89.88 90 LEU A O 1
ATOM 731 N N . HIS A 1 91 ? 20.978 -5.611 -24.780 1.00 88.69 91 HIS A N 1
ATOM 732 C CA . HIS A 1 91 ? 20.496 -5.997 -23.454 1.00 88.69 91 HIS A CA 1
ATOM 733 C C . HIS A 1 91 ? 19.354 -5.094 -22.972 1.00 88.69 91 HIS A C 1
ATOM 735 O O . HIS A 1 91 ? 19.493 -3.872 -22.973 1.00 88.69 91 HIS A O 1
ATOM 741 N N . LEU A 1 92 ? 18.263 -5.704 -22.498 1.00 90.19 92 LEU A N 1
ATOM 742 C CA . LEU A 1 92 ? 17.106 -5.032 -21.907 1.00 90.19 92 LEU A CA 1
ATOM 743 C C . LEU A 1 92 ? 16.687 -5.780 -20.626 1.00 90.19 92 LEU A C 1
ATOM 745 O O . LEU A 1 92 ? 16.064 -6.842 -20.721 1.00 90.19 92 LEU A O 1
ATOM 749 N N . PRO A 1 93 ? 17.037 -5.273 -19.431 1.00 86.44 93 PRO A N 1
ATOM 750 C CA . PRO A 1 93 ? 16.764 -5.979 -18.186 1.00 86.44 93 PRO A CA 1
ATOM 751 C C . PRO A 1 93 ? 15.287 -5.888 -17.784 1.00 86.44 93 PRO A C 1
ATOM 753 O O . PRO A 1 93 ? 14.610 -4.903 -18.069 1.00 86.44 93 PRO A O 1
ATOM 756 N N . MET A 1 94 ? 14.813 -6.895 -17.044 1.00 78.56 94 MET A N 1
ATOM 757 C CA . MET A 1 94 ? 13.481 -6.908 -16.412 1.00 78.56 94 MET A CA 1
ATOM 758 C C . MET A 1 94 ? 13.469 -6.399 -14.964 1.00 78.56 94 MET A C 1
ATOM 760 O O . MET A 1 94 ? 12.418 -6.339 -14.328 1.00 78.56 94 MET A O 1
ATOM 764 N N . GLN A 1 95 ? 14.632 -6.043 -14.425 1.00 75.00 95 GLN A N 1
ATOM 765 C CA . GLN A 1 95 ? 14.788 -5.516 -13.073 1.00 75.00 95 GLN A CA 1
ATOM 766 C C . GLN A 1 95 ? 15.631 -4.248 -13.127 1.00 75.00 95 GLN A C 1
ATOM 768 O O . GLN A 1 95 ? 16.562 -4.148 -13.928 1.00 75.00 95 GLN A O 1
ATOM 773 N N . ALA A 1 96 ? 15.310 -3.284 -12.269 1.00 73.88 96 ALA A N 1
ATOM 774 C CA . ALA A 1 96 ? 16.131 -2.096 -12.121 1.00 73.88 96 ALA A CA 1
ATOM 775 C C . ALA A 1 96 ? 17.276 -2.361 -11.134 1.00 73.88 96 ALA A C 1
ATOM 777 O O . ALA A 1 96 ? 17.129 -3.070 -10.137 1.00 73.88 96 ALA A O 1
ATOM 778 N N . SER A 1 97 ? 18.428 -1.767 -11.415 1.00 67.06 97 SER A N 1
ATOM 779 C CA . SER A 1 97 ? 19.599 -1.753 -10.548 1.00 67.06 97 SER A CA 1
ATOM 780 C C . SER A 1 97 ? 19.602 -0.518 -9.637 1.00 67.06 97 SER A C 1
ATOM 782 O O . SER A 1 97 ? 18.741 0.368 -9.729 1.00 67.06 97 SER A O 1
ATOM 784 N N . GLY A 1 98 ? 20.569 -0.456 -8.718 1.00 61.59 98 GLY A N 1
ATOM 785 C CA . GLY A 1 98 ? 20.709 0.652 -7.777 1.00 61.59 98 GLY A CA 1
ATOM 786 C C . GLY A 1 98 ? 19.759 0.580 -6.579 1.00 61.59 98 GLY A C 1
ATOM 787 O O . GLY A 1 98 ? 18.923 -0.310 -6.468 1.00 61.59 98 GLY A O 1
ATOM 788 N N . TYR A 1 99 ? 19.951 1.527 -5.659 1.00 53.31 99 TYR A N 1
ATOM 789 C CA . TYR A 1 99 ? 19.302 1.735 -4.358 1.00 53.31 99 TYR A CA 1
ATOM 790 C C . TYR A 1 99 ? 19.259 0.532 -3.372 1.00 53.31 99 TYR A C 1
ATOM 792 O O . TYR A 1 99 ? 19.682 0.725 -2.232 1.00 53.31 99 TYR A O 1
ATOM 800 N N . MET A 1 100 ? 18.857 -0.674 -3.808 1.00 48.69 100 MET A N 1
ATOM 801 C CA . MET A 1 100 ? 19.045 -2.000 -3.170 1.00 48.69 100 MET A CA 1
ATOM 802 C C . MET A 1 100 ? 18.992 -3.207 -4.158 1.00 48.69 100 MET A C 1
ATOM 804 O O . MET A 1 100 ? 18.905 -4.348 -3.712 1.00 48.69 100 MET A O 1
ATOM 808 N N . GLY A 1 101 ? 19.026 -2.999 -5.483 1.00 46.56 101 GLY A N 1
ATOM 809 C CA . GLY A 1 101 ? 19.072 -4.084 -6.483 1.00 46.56 101 GLY A CA 1
ATOM 810 C C . GLY A 1 101 ? 20.432 -4.800 -6.561 1.00 46.56 101 GLY A C 1
ATOM 811 O O . GLY A 1 101 ? 21.390 -4.390 -5.908 1.00 46.56 101 GLY A O 1
ATOM 812 N N . GLU A 1 102 ? 20.535 -5.837 -7.406 1.00 40.19 102 GLU A N 1
ATOM 813 C CA . GLU A 1 102 ? 21.696 -6.757 -7.544 1.00 40.19 102 GLU A CA 1
ATOM 814 C C . GLU A 1 102 ? 23.041 -6.052 -7.872 1.00 40.19 102 GLU A C 1
ATOM 816 O O . GLU A 1 102 ? 24.109 -6.644 -7.744 1.00 40.19 102 GLU A O 1
ATOM 821 N N . PHE A 1 103 ? 23.009 -4.747 -8.178 1.00 40.88 103 PHE A N 1
ATOM 822 C CA . PHE A 1 103 ? 24.171 -3.861 -8.281 1.00 40.88 103 PHE A CA 1
ATOM 823 C C . PHE A 1 103 ? 23.980 -2.646 -7.362 1.00 40.88 103 PHE A C 1
ATOM 825 O O . PHE A 1 103 ? 23.360 -1.642 -7.730 1.00 40.88 103 PHE A O 1
ATOM 832 N N . ALA A 1 104 ? 24.463 -2.768 -6.125 1.00 41.38 104 ALA A N 1
ATOM 833 C CA . ALA A 1 104 ? 24.342 -1.744 -5.097 1.00 41.38 104 ALA A CA 1
ATOM 834 C C . ALA A 1 104 ? 25.142 -0.476 -5.450 1.00 41.38 104 ALA A C 1
ATOM 836 O O . ALA A 1 104 ? 26.288 -0.531 -5.893 1.00 41.38 104 ALA A O 1
ATOM 837 N N . SER A 1 105 ? 24.542 0.689 -5.199 1.00 40.91 105 SER A N 1
ATOM 838 C CA . SER A 1 105 ? 25.222 1.987 -5.229 1.00 40.91 105 SER A CA 1
ATOM 839 C C . SER A 1 105 ? 26.384 2.018 -4.226 1.00 40.91 105 SER A C 1
ATOM 841 O O . SER A 1 105 ? 26.194 1.621 -3.079 1.00 40.91 105 SER A O 1
ATOM 843 N N . GLN A 1 106 ? 27.538 2.576 -4.611 1.00 39.47 106 GLN A N 1
ATOM 844 C CA . GLN A 1 106 ? 28.771 2.662 -3.798 1.00 39.47 106 GLN A CA 1
ATOM 845 C C . GLN A 1 106 ? 28.663 3.488 -2.494 1.00 39.47 106 GLN A C 1
ATOM 847 O O . GLN A 1 106 ? 29.625 3.578 -1.731 1.00 39.47 106 GLN A O 1
ATOM 852 N N . HIS A 1 107 ? 27.511 4.096 -2.208 1.00 39.47 107 HIS A N 1
ATOM 853 C CA . HIS A 1 107 ? 27.312 4.883 -0.995 1.00 39.47 107 HIS A CA 1
ATOM 854 C C . HIS A 1 107 ? 26.996 3.965 0.194 1.00 39.47 107 HIS A C 1
ATOM 856 O O . HIS A 1 107 ? 25.971 3.284 0.210 1.00 39.47 107 HIS A O 1
ATOM 862 N N . HIS A 1 108 ? 27.880 3.972 1.198 1.00 38.41 108 HIS A N 1
ATOM 863 C CA . HIS A 1 108 ? 27.701 3.291 2.483 1.00 38.41 108 HIS A CA 1
ATOM 864 C C . HIS A 1 108 ? 26.374 3.711 3.132 1.00 38.41 108 HIS A C 1
ATOM 866 O O . HIS A 1 108 ? 26.198 4.869 3.511 1.00 38.41 108 HIS A O 1
ATOM 872 N N . ARG A 1 109 ? 25.429 2.773 3.269 1.00 53.09 109 ARG A N 1
ATOM 873 C CA . ARG A 1 109 ? 24.094 3.030 3.831 1.00 53.09 109 ARG A CA 1
ATOM 874 C C . ARG A 1 109 ? 23.894 2.236 5.116 1.00 53.09 109 ARG A C 1
ATOM 876 O O . ARG A 1 109 ? 23.713 1.024 5.093 1.00 53.09 109 ARG A O 1
ATOM 883 N N . TYR A 1 110 ? 23.866 2.953 6.237 1.00 43.75 110 TYR A N 1
ATOM 884 C CA . TYR A 1 110 ? 23.783 2.437 7.610 1.00 43.75 110 TYR A CA 1
ATOM 885 C C . TYR A 1 110 ? 22.451 1.743 7.989 1.00 43.75 110 TYR A C 1
ATOM 887 O O . TYR A 1 110 ? 22.278 1.354 9.140 1.00 43.75 110 TYR A O 1
ATOM 895 N N . VAL A 1 111 ? 21.497 1.584 7.059 1.00 47.56 111 VAL A N 1
ATOM 896 C CA . VAL A 1 111 ? 20.112 1.134 7.347 1.00 47.56 111 VAL A CA 1
ATOM 897 C C . VAL A 1 111 ? 19.672 -0.056 6.469 1.00 47.56 111 VAL A C 1
ATOM 899 O O . VAL A 1 111 ? 18.487 -0.353 6.372 1.00 47.56 111 VAL A O 1
ATOM 902 N N . SER A 1 112 ? 20.598 -0.773 5.820 1.00 42.88 112 SER A N 1
ATOM 903 C CA . SER A 1 112 ? 20.256 -1.804 4.817 1.00 42.88 112 SER A CA 1
ATOM 904 C C . SER A 1 112 ? 19.608 -3.093 5.360 1.00 42.88 112 SER A C 1
ATOM 906 O O . SER A 1 112 ? 19.184 -3.923 4.564 1.00 42.88 112 SER A O 1
ATOM 908 N N . GLY A 1 113 ? 19.510 -3.278 6.684 1.00 39.25 113 GLY A N 1
ATOM 909 C CA . GLY A 1 113 ? 19.061 -4.541 7.295 1.00 39.25 113 GLY A CA 1
ATOM 910 C C . GLY A 1 113 ? 17.713 -4.524 8.026 1.00 39.25 113 GLY A C 1
ATOM 911 O O . GLY A 1 113 ? 17.232 -5.589 8.409 1.00 39.25 113 GLY A O 1
ATOM 912 N N . PHE A 1 114 ? 17.086 -3.363 8.247 1.00 42.69 114 PHE A N 1
ATOM 913 C CA . PHE A 1 114 ? 15.822 -3.291 8.991 1.00 42.69 114 PHE A CA 1
ATOM 914 C C . PHE A 1 114 ? 14.632 -3.107 8.050 1.00 42.69 114 PHE A C 1
ATOM 916 O O . PHE A 1 114 ? 14.649 -2.232 7.184 1.00 42.69 114 PHE A O 1
ATOM 923 N N . THR A 1 115 ? 13.567 -3.894 8.266 1.00 55.25 115 THR A N 1
ATOM 924 C CA . THR A 1 115 ? 12.243 -3.581 7.706 1.00 55.25 115 THR A CA 1
ATOM 925 C C . THR A 1 115 ? 11.928 -2.142 8.084 1.00 55.25 115 THR A C 1
ATOM 927 O O . THR A 1 115 ? 11.964 -1.788 9.263 1.00 55.25 115 THR A O 1
ATOM 930 N N . SER A 1 116 ? 11.692 -1.294 7.091 1.00 65.50 116 SER A N 1
ATOM 931 C CA . SER A 1 116 ? 11.513 0.129 7.321 1.00 65.50 116 SER A CA 1
ATOM 932 C C . SER A 1 116 ? 10.312 0.390 8.217 1.00 65.50 116 SER A C 1
ATOM 934 O O . SER A 1 116 ? 9.177 0.071 7.859 1.00 65.50 116 SER A O 1
ATOM 936 N N . VAL A 1 117 ? 10.560 0.994 9.375 1.00 85.00 117 VAL A N 1
ATOM 937 C CA . VAL A 1 117 ? 9.493 1.551 10.202 1.00 85.00 117 VAL A CA 1
ATOM 938 C C . VAL A 1 117 ? 8.958 2.775 9.466 1.00 85.00 117 VAL A C 1
ATOM 940 O O . VAL A 1 117 ? 9.665 3.766 9.308 1.00 85.00 117 VAL A O 1
ATOM 943 N N . ASP A 1 118 ? 7.727 2.688 8.980 1.00 92.44 118 ASP A N 1
ATOM 944 C CA . ASP A 1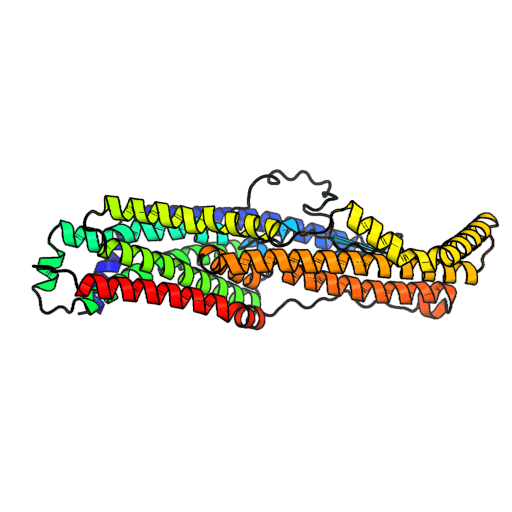 118 ? 7.031 3.751 8.260 1.00 92.44 118 ASP A CA 1
ATOM 945 C C . ASP A 1 118 ? 5.619 3.969 8.841 1.00 92.44 118 ASP A C 1
ATOM 947 O O . ASP A 1 118 ? 5.198 3.284 9.780 1.00 92.44 118 ASP A O 1
ATOM 951 N N . PHE A 1 119 ? 4.874 4.947 8.322 1.00 96.19 119 PHE A N 1
ATOM 952 C CA . PHE A 1 119 ? 3.524 5.251 8.804 1.00 96.19 119 PHE A CA 1
ATOM 953 C C . PHE A 1 119 ? 2.599 4.030 8.692 1.00 96.19 119 PHE A C 1
ATOM 955 O O . PHE A 1 119 ? 1.824 3.747 9.610 1.00 96.19 119 PHE A O 1
ATOM 962 N N . ALA A 1 120 ? 2.712 3.270 7.596 1.00 95.38 120 ALA A N 1
ATOM 963 C CA . ALA A 1 120 ? 1.926 2.061 7.389 1.00 95.38 120 ALA A CA 1
ATOM 964 C C . ALA A 1 120 ? 2.201 1.021 8.482 1.00 95.38 120 ALA A C 1
ATOM 966 O O . ALA A 1 120 ? 1.254 0.484 9.060 1.00 95.38 120 ALA A O 1
ATOM 967 N N . PHE A 1 121 ? 3.470 0.790 8.830 1.00 94.50 121 PHE A N 1
ATOM 968 C CA . PHE A 1 121 ? 3.867 -0.080 9.934 1.00 94.50 121 PHE A CA 1
ATOM 969 C C . PHE A 1 121 ? 3.300 0.394 11.277 1.00 94.50 121 PHE A C 1
ATOM 971 O O . PHE A 1 121 ? 2.728 -0.416 12.011 1.00 94.50 121 PHE A O 1
ATOM 978 N N . VAL A 1 122 ? 3.408 1.690 11.593 1.00 96.62 122 VAL A N 1
ATOM 979 C CA . VAL A 1 122 ? 2.905 2.235 12.865 1.00 96.62 122 VAL A CA 1
ATOM 980 C C . VAL A 1 122 ? 1.395 2.032 12.986 1.00 96.62 122 VAL A C 1
ATOM 982 O O . VAL A 1 122 ? 0.924 1.560 14.020 1.00 96.62 122 VAL A O 1
ATOM 985 N N . VAL A 1 123 ? 0.622 2.298 11.932 1.00 97.62 123 VAL A N 1
ATOM 986 C CA . VAL A 1 123 ? -0.826 2.037 11.942 1.00 97.62 123 VAL A CA 1
ATOM 987 C C . VAL A 1 123 ? -1.121 0.540 12.062 1.00 97.62 123 VAL A C 1
ATOM 989 O O . VAL A 1 123 ? -1.906 0.119 12.917 1.00 97.62 123 VAL A O 1
ATOM 992 N N . ARG A 1 124 ? -0.477 -0.273 11.215 1.00 96.00 124 ARG A N 1
ATOM 993 C CA . ARG A 1 124 ? -0.727 -1.714 11.110 1.00 96.00 124 ARG A CA 1
ATOM 994 C C . ARG A 1 124 ? -0.436 -2.443 12.413 1.00 96.00 124 ARG A C 1
ATOM 996 O O . ARG A 1 124 ? -1.217 -3.319 12.781 1.00 96.00 124 ARG A O 1
ATOM 1003 N N . VAL A 1 125 ? 0.653 -2.088 13.092 1.00 95.12 125 VAL A N 1
ATOM 1004 C CA . VAL A 1 125 ? 1.167 -2.802 14.268 1.00 95.12 125 VAL A CA 1
ATOM 1005 C C . VAL A 1 125 ? 0.867 -2.048 15.561 1.00 95.12 125 VAL A C 1
ATOM 1007 O O . VAL A 1 125 ? 0.207 -2.587 16.443 1.00 95.12 125 VAL A O 1
ATOM 1010 N N . VAL A 1 126 ? 1.329 -0.803 15.687 1.00 95.88 126 VAL A N 1
ATOM 1011 C CA . VAL A 1 126 ? 1.293 -0.065 16.960 1.00 95.88 126 VAL A CA 1
ATOM 1012 C C . VAL A 1 126 ? -0.118 0.427 17.271 1.00 95.88 126 VAL A C 1
ATOM 1014 O O . VAL A 1 126 ? -0.638 0.154 18.353 1.00 95.88 126 VAL A O 1
ATOM 1017 N N . LEU A 1 127 ? -0.774 1.104 16.324 1.00 96.94 127 LEU A N 1
ATOM 1018 C CA . LEU A 1 127 ? -2.127 1.617 16.546 1.00 96.94 127 LEU A CA 1
ATOM 1019 C C . LEU A 1 127 ? -3.163 0.494 16.623 1.00 96.94 127 LEU A C 1
ATOM 1021 O O . LEU A 1 127 ? -4.064 0.587 17.451 1.00 96.94 127 LEU A O 1
ATOM 1025 N N . SER A 1 128 ? -3.039 -0.585 15.843 1.00 97.12 128 SER A N 1
ATOM 1026 C CA . SER A 1 128 ? -3.957 -1.732 15.970 1.00 97.12 128 SER A CA 1
ATOM 1027 C C . SER A 1 128 ? -3.873 -2.398 17.351 1.00 97.12 128 SER A C 1
ATOM 1029 O O . SER A 1 128 ? -4.907 -2.708 17.944 1.00 97.12 128 SER A O 1
ATOM 1031 N N . LEU A 1 129 ? -2.665 -2.547 17.911 1.00 96.12 129 LEU A N 1
ATOM 1032 C CA . LEU A 1 129 ? -2.473 -3.013 19.288 1.00 96.12 129 LEU A CA 1
ATOM 1033 C C . LEU A 1 129 ? -3.043 -2.028 20.305 1.00 96.12 129 LEU A C 1
ATOM 1035 O O . LEU A 1 129 ? -3.740 -2.439 21.232 1.00 96.12 129 LEU A O 1
ATOM 1039 N N . MET A 1 130 ? -2.786 -0.731 20.134 1.00 95.50 130 MET A N 1
ATOM 1040 C CA . MET A 1 130 ? -3.340 0.306 21.005 1.00 95.50 130 MET A CA 1
ATOM 1041 C C . MET A 1 130 ? -4.873 0.246 21.032 1.00 95.50 130 MET A C 1
ATOM 1043 O O . MET A 1 130 ? -5.469 0.293 22.106 1.00 95.50 130 MET A O 1
ATOM 1047 N N . VAL A 1 131 ? -5.511 0.080 19.871 1.00 96.81 131 VAL A N 1
ATOM 1048 C CA . VAL A 1 131 ? -6.965 -0.092 19.751 1.00 96.81 131 VAL A CA 1
ATOM 1049 C C . VAL A 1 131 ? -7.451 -1.292 20.566 1.00 96.81 131 VAL A C 1
ATOM 1051 O O . VAL A 1 131 ? -8.411 -1.156 21.324 1.00 96.81 131 VAL A O 1
ATOM 1054 N N . ILE A 1 132 ? -6.765 -2.437 20.476 1.00 96.44 132 ILE A N 1
ATOM 1055 C CA . ILE A 1 132 ? -7.077 -3.622 21.290 1.00 96.44 132 ILE A CA 1
ATOM 1056 C C . ILE A 1 132 ? -6.968 -3.298 22.784 1.00 96.44 132 ILE A C 1
ATOM 1058 O O . ILE A 1 132 ? -7.899 -3.572 23.540 1.00 96.44 132 ILE A O 1
ATOM 1062 N N . PHE A 1 133 ? -5.872 -2.674 23.223 1.00 94.25 133 PHE A N 1
ATOM 1063 C CA . PHE A 1 133 ? -5.654 -2.345 24.637 1.00 94.25 133 PHE A CA 1
ATOM 1064 C C . PHE A 1 133 ? -6.655 -1.334 25.208 1.00 94.25 133 PHE A C 1
ATOM 1066 O O . PHE A 1 133 ? -6.928 -1.361 26.414 1.00 94.25 133 PHE A O 1
ATOM 1073 N N . LEU A 1 134 ? -7.197 -0.453 24.369 1.00 92.44 134 LEU A N 1
ATOM 1074 C CA . LEU A 1 134 ? -8.251 0.478 24.760 1.00 92.44 134 LEU A CA 1
ATOM 1075 C C . LEU A 1 134 ? -9.612 -0.218 24.850 1.00 92.44 134 LEU A C 1
ATOM 1077 O O . LEU A 1 134 ? -10.363 0.048 25.780 1.00 92.44 134 LEU A O 1
ATOM 1081 N N . ALA A 1 135 ? -9.927 -1.117 23.917 1.00 93.81 135 ALA A N 1
ATOM 1082 C CA . ALA A 1 135 ? -11.286 -1.623 23.747 1.00 93.81 135 ALA A CA 1
ATOM 1083 C C . ALA A 1 135 ? -11.561 -3.003 24.372 1.00 93.81 135 ALA A C 1
ATOM 1085 O O . ALA A 1 135 ? -12.734 -3.338 24.566 1.00 93.81 135 ALA A O 1
ATOM 1086 N N . TYR A 1 136 ? -10.534 -3.804 24.698 1.00 92.50 136 TYR A N 1
ATOM 1087 C CA . TYR A 1 136 ? -10.708 -5.198 25.150 1.00 92.50 136 TYR A CA 1
ATOM 1088 C C . TYR A 1 136 ? -11.622 -5.340 26.376 1.00 92.50 136 TYR A C 1
ATOM 1090 O O . TYR A 1 136 ? -12.365 -6.315 26.493 1.00 92.50 136 TYR A O 1
ATOM 1098 N N . ASN A 1 137 ? -11.578 -4.371 27.292 1.00 88.88 137 ASN A N 1
ATOM 1099 C CA . ASN A 1 137 ? -12.312 -4.381 28.556 1.00 88.88 137 ASN A CA 1
ATOM 1100 C C . ASN A 1 137 ? -13.589 -3.526 28.546 1.00 88.88 137 ASN A C 1
ATOM 1102 O O . ASN A 1 137 ? -14.316 -3.532 29.535 1.00 88.88 137 ASN A O 1
ATOM 1106 N N . SER A 1 138 ? -13.890 -2.852 27.434 1.00 87.56 138 SER A N 1
ATOM 1107 C CA . SER A 1 138 ? -14.939 -1.825 27.305 1.00 87.56 138 SER A CA 1
ATOM 1108 C C . SER A 1 138 ? -16.342 -2.224 27.786 1.00 87.56 138 SER A C 1
ATOM 1110 O O . SER A 1 138 ? -17.099 -1.363 28.235 1.00 87.56 138 SER A O 1
ATOM 1112 N N . ILE A 1 139 ? -16.702 -3.508 27.682 1.00 86.94 139 ILE A N 1
ATOM 1113 C CA . ILE A 1 139 ? -17.999 -4.056 28.114 1.00 86.94 139 ILE A CA 1
ATOM 1114 C C . ILE A 1 139 ? -17.794 -5.101 29.214 1.00 86.94 139 ILE A C 1
ATOM 1116 O O . ILE A 1 139 ? -18.555 -5.136 30.181 1.00 86.94 139 ILE A O 1
ATOM 1120 N N . SER A 1 140 ? -16.758 -5.940 29.113 1.00 84.50 140 SER A N 1
ATOM 1121 C CA . SER A 1 140 ? -16.456 -6.968 30.120 1.00 84.50 140 SER A CA 1
ATOM 1122 C C . SER A 1 140 ? -16.178 -6.398 31.511 1.00 84.50 140 SER A C 1
ATOM 1124 O O . SER A 1 140 ? -16.536 -7.027 32.503 1.00 84.50 140 SER A O 1
ATOM 1126 N N . GLU A 1 141 ? -15.575 -5.212 31.604 1.00 85.50 141 GLU A N 1
ATOM 1127 C CA . GLU A 1 141 ? -15.309 -4.565 32.891 1.00 85.50 141 GLU A CA 1
ATOM 1128 C C . GLU A 1 141 ? -16.583 -4.008 33.529 1.00 85.50 141 GLU A C 1
ATOM 1130 O O . GLU A 1 141 ? -16.854 -4.304 34.692 1.00 85.50 141 GLU A O 1
ATOM 1135 N N . GLU A 1 142 ? -17.426 -3.312 32.759 1.00 86.06 142 GLU A N 1
ATOM 1136 C CA . GLU A 1 142 ? -18.725 -2.834 33.252 1.00 86.06 142 GLU A CA 1
ATOM 1137 C C . GLU A 1 142 ? -19.650 -3.998 33.655 1.00 86.06 142 GLU A C 1
ATOM 1139 O O . GLU A 1 142 ? -20.433 -3.893 34.604 1.00 86.06 142 GLU A O 1
ATOM 1144 N N . MET A 1 143 ? -19.556 -5.137 32.955 1.00 81.81 143 MET A N 1
ATOM 1145 C CA . MET A 1 143 ? -20.244 -6.371 33.344 1.00 81.81 143 MET A CA 1
ATOM 1146 C C . MET A 1 143 ? -19.727 -6.915 34.678 1.00 81.81 143 MET A C 1
ATOM 1148 O O . MET A 1 143 ? -20.536 -7.265 35.536 1.00 81.81 143 MET A O 1
ATOM 1152 N N . ALA A 1 144 ? -18.405 -6.992 34.854 1.00 79.50 144 ALA A N 1
ATOM 1153 C CA . ALA A 1 144 ? -17.781 -7.535 36.059 1.00 79.50 144 ALA A CA 1
ATOM 1154 C C . ALA A 1 144 ? -18.026 -6.658 37.298 1.00 79.50 144 ALA A C 1
ATOM 1156 O O . ALA A 1 144 ? -18.234 -7.186 38.386 1.00 79.50 144 ALA A O 1
ATOM 1157 N N . GLN A 1 145 ? -18.052 -5.334 37.128 1.00 82.44 145 GLN A N 1
ATOM 1158 C CA . GLN A 1 145 ? -18.310 -4.366 38.200 1.00 82.44 145 GLN A CA 1
ATOM 1159 C C . GLN A 1 145 ? -19.808 -4.172 38.496 1.00 82.44 145 GLN A C 1
ATOM 1161 O O . GLN A 1 145 ? -20.169 -3.443 39.416 1.00 82.44 145 GLN A O 1
ATOM 1166 N N . GLY A 1 146 ? -20.703 -4.777 37.706 1.00 77.94 146 GLY A N 1
ATOM 1167 C CA . GLY A 1 146 ? -22.154 -4.618 37.849 1.00 77.94 146 GLY A CA 1
ATOM 1168 C C . GLY A 1 146 ? -22.693 -3.246 37.419 1.00 77.94 146 GLY A C 1
ATOM 1169 O O . GLY A 1 146 ? -23.909 -3.045 37.404 1.00 77.94 146 GLY A O 1
ATOM 1170 N N . THR A 1 147 ? -21.832 -2.318 36.995 1.00 82.25 147 THR A N 1
ATOM 1171 C CA . THR A 1 147 ? -22.216 -0.977 36.529 1.00 82.25 147 THR A CA 1
ATOM 1172 C C . THR A 1 147 ? -23.044 -1.032 35.249 1.00 82.25 147 THR A C 1
ATOM 1174 O O . THR A 1 147 ? -23.947 -0.213 35.073 1.00 82.25 147 THR A O 1
ATOM 1177 N N . LEU A 1 148 ? -22.843 -2.054 34.405 1.00 79.12 148 LEU A N 1
ATOM 1178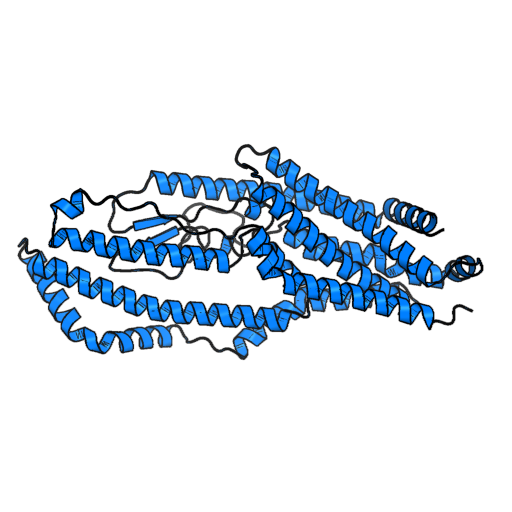 C CA . LEU A 1 148 ? -23.690 -2.290 33.234 1.00 79.12 148 LEU A CA 1
ATOM 1179 C C . LEU A 1 148 ? -25.147 -2.582 33.627 1.00 79.12 148 LEU A C 1
ATOM 1181 O O . LEU A 1 148 ? -26.072 -2.123 32.958 1.00 79.12 148 LEU A O 1
ATOM 1185 N N . ARG A 1 149 ? -25.367 -3.320 34.726 1.00 78.56 149 ARG A N 1
ATOM 1186 C CA . ARG A 1 149 ? -26.718 -3.621 35.234 1.00 78.56 149 ARG A CA 1
ATOM 1187 C C . ARG A 1 149 ? -27.399 -2.350 35.724 1.00 78.56 149 ARG A C 1
ATOM 1189 O O . ARG A 1 149 ? -28.552 -2.110 35.386 1.00 78.56 149 ARG A O 1
ATOM 1196 N N . LEU A 1 150 ? -26.661 -1.515 36.457 1.00 75.88 150 LEU A N 1
ATOM 1197 C CA . LEU A 1 150 ? -27.154 -0.233 36.959 1.00 75.88 150 LEU A CA 1
ATOM 1198 C C . LEU A 1 150 ? -27.493 0.737 35.813 1.00 75.88 150 LEU A C 1
ATOM 1200 O O . LEU A 1 150 ? -28.524 1.404 35.847 1.00 75.88 150 LEU A O 1
ATOM 1204 N N . ALA A 1 151 ? -26.666 0.778 34.764 1.00 76.56 151 ALA A N 1
ATOM 1205 C CA . ALA A 1 151 ? -26.914 1.606 33.586 1.00 76.56 151 ALA A CA 1
ATOM 1206 C C . ALA A 1 151 ? -28.169 1.164 32.809 1.00 76.56 151 ALA A C 1
ATOM 1208 O O . ALA A 1 151 ? -28.931 2.014 32.350 1.00 76.56 151 ALA A O 1
ATOM 1209 N N . LEU A 1 152 ? -28.399 -0.149 32.696 1.00 78.12 152 LEU A N 1
ATOM 1210 C CA . LEU A 1 152 ? -29.561 -0.734 32.014 1.00 78.12 152 LEU A CA 1
ATOM 1211 C C . LEU A 1 152 ? -30.837 -0.778 32.871 1.00 78.12 152 LEU A C 1
ATOM 1213 O O . LEU A 1 152 ? -31.899 -1.095 32.341 1.00 78.12 152 LEU A O 1
ATOM 1217 N N . ALA A 1 153 ? -30.751 -0.477 34.171 1.00 75.31 153 ALA A N 1
ATOM 1218 C CA . ALA A 1 153 ? -31.922 -0.298 35.030 1.00 75.31 153 ALA A CA 1
ATOM 1219 C C . ALA A 1 153 ? -32.668 1.013 34.716 1.00 75.31 153 ALA A C 1
ATOM 1221 O O . ALA A 1 153 ? -33.872 1.115 34.939 1.00 75.31 153 ALA A O 1
ATOM 1222 N N . ASN A 1 154 ? -31.968 1.998 34.144 1.00 68.25 154 ASN A N 1
ATOM 1223 C CA . ASN A 1 154 ? -32.598 3.130 33.471 1.00 68.25 154 ASN A CA 1
ATOM 1224 C C . ASN A 1 154 ? -33.127 2.686 32.097 1.00 68.25 154 ASN A C 1
ATOM 1226 O O . ASN A 1 154 ? -32.602 1.739 31.521 1.00 68.25 154 ASN A O 1
ATOM 1230 N N . ALA A 1 155 ? -34.128 3.380 31.540 1.00 74.25 155 ALA A N 1
ATOM 1231 C CA . ALA A 1 155 ? -34.749 3.082 30.238 1.00 74.25 155 ALA A CA 1
ATOM 1232 C C . ALA A 1 155 ? -33.810 3.324 29.025 1.00 74.25 155 ALA A C 1
ATOM 1234 O O . ALA A 1 155 ? -34.120 4.077 28.104 1.00 74.25 155 ALA A O 1
ATOM 1235 N N . LEU A 1 156 ? -32.630 2.706 29.036 1.00 76.25 156 LEU A N 1
ATOM 1236 C CA . LEU A 1 156 ? -31.566 2.806 28.049 1.00 76.25 156 LEU A CA 1
ATOM 1237 C C . LEU A 1 156 ? -31.543 1.531 27.193 1.00 76.25 156 LEU A C 1
ATOM 1239 O O . LEU A 1 156 ? -31.208 0.453 27.692 1.00 76.25 156 LEU A O 1
ATOM 1243 N N . PRO A 1 157 ? -31.865 1.621 25.889 1.00 83.69 157 PRO A N 1
ATOM 1244 C CA . PRO A 1 157 ? -31.783 0.476 24.993 1.00 83.69 157 PRO A CA 1
ATOM 1245 C C . PRO A 1 157 ? -30.342 -0.038 24.889 1.00 83.69 157 PRO A C 1
ATOM 1247 O O . PRO A 1 157 ? -29.420 0.732 24.607 1.00 83.69 157 PRO A O 1
ATOM 1250 N N . ARG A 1 158 ? -30.146 -1.357 25.024 1.00 83.88 158 ARG A N 1
ATOM 1251 C CA . ARG A 1 158 ? -28.822 -2.010 24.920 1.00 83.88 158 ARG A CA 1
ATOM 1252 C C . ARG A 1 158 ? -28.087 -1.658 23.620 1.00 83.88 158 ARG A C 1
ATOM 1254 O O . ARG A 1 158 ? -26.882 -1.425 23.638 1.00 83.88 158 ARG A O 1
ATOM 1261 N N . GLY A 1 159 ? -28.820 -1.553 22.508 1.00 84.62 159 GLY A N 1
ATOM 1262 C CA . GLY A 1 159 ? -28.267 -1.143 21.215 1.00 84.62 159 GLY A CA 1
ATOM 1263 C C . GLY A 1 159 ? -27.747 0.300 21.200 1.00 84.62 159 GLY A C 1
ATOM 1264 O O . GLY A 1 159 ? -26.683 0.554 20.643 1.00 84.62 159 GLY A O 1
ATOM 1265 N N . GLN A 1 160 ? -28.433 1.238 21.868 1.00 86.31 160 GLN A N 1
ATOM 1266 C CA . GLN A 1 160 ? -27.963 2.628 21.976 1.00 86.31 160 GLN A CA 1
ATOM 1267 C C . GLN A 1 160 ? -26.708 2.740 22.845 1.00 86.31 160 GLN A C 1
ATOM 1269 O O . GLN A 1 160 ? -25.834 3.549 22.542 1.00 86.31 160 GLN A O 1
ATOM 1274 N N . LEU A 1 161 ? -26.598 1.916 23.891 1.00 88.81 161 LEU A N 1
ATOM 1275 C CA . LEU A 1 161 ? -25.393 1.845 24.714 1.00 88.81 161 LEU A CA 1
ATOM 1276 C C . LEU A 1 161 ? -24.194 1.347 23.899 1.00 88.81 161 LEU A C 1
ATOM 1278 O O . LEU A 1 161 ? -23.162 2.015 23.865 1.00 88.81 161 LEU A O 1
ATOM 1282 N N . LEU A 1 162 ? -24.345 0.217 23.199 1.00 91.56 162 LEU A N 1
ATOM 1283 C CA . LEU A 1 162 ? -23.281 -0.347 22.364 1.00 91.56 162 LEU A CA 1
ATOM 1284 C C . LEU A 1 162 ? -22.861 0.622 21.250 1.00 91.56 162 LEU A C 1
ATOM 1286 O O . LEU A 1 162 ? -21.671 0.817 21.019 1.00 91.56 162 LEU A O 1
ATOM 1290 N N . PHE A 1 163 ? -23.825 1.265 20.587 1.00 92.50 163 PHE A N 1
ATOM 1291 C CA . PHE A 1 163 ? -23.536 2.241 19.539 1.00 92.50 163 PHE A CA 1
ATOM 1292 C C . PHE A 1 163 ? -22.851 3.502 20.089 1.00 92.50 163 PHE A C 1
ATOM 1294 O O . PHE A 1 163 ? -21.944 4.036 19.456 1.00 92.50 163 PHE A O 1
ATOM 1301 N N . GLY A 1 164 ? -23.221 3.948 21.294 1.00 91.44 164 GLY A N 1
ATOM 1302 C CA . GLY A 1 164 ? -22.545 5.045 21.989 1.00 91.44 164 GLY A CA 1
ATOM 1303 C C . GLY A 1 164 ? -21.090 4.720 22.335 1.00 91.44 164 GLY A C 1
ATOM 1304 O O . GLY A 1 164 ? -20.212 5.537 22.059 1.00 91.44 164 GLY A O 1
ATOM 1305 N N . LYS A 1 165 ? -20.823 3.511 22.852 1.00 92.50 165 LYS A N 1
ATOM 1306 C CA . LYS A 1 165 ? -19.457 2.999 23.074 1.00 92.50 165 LYS A CA 1
ATOM 1307 C C . LYS A 1 165 ? -18.662 2.932 21.779 1.00 92.50 165 LYS A C 1
ATOM 1309 O O . LYS A 1 165 ? -17.504 3.346 21.741 1.00 92.50 165 LYS A O 1
ATOM 1314 N N . PHE A 1 166 ? -19.306 2.463 20.712 1.00 94.56 166 PHE A N 1
ATOM 1315 C CA . PHE A 1 166 ? -18.681 2.385 19.405 1.00 94.56 166 PHE A CA 1
ATOM 1316 C C . PHE A 1 166 ? -18.259 3.767 18.887 1.00 94.56 166 PHE A C 1
ATOM 1318 O O . PHE A 1 166 ? -17.088 3.979 18.590 1.00 94.56 166 PHE A O 1
ATOM 1325 N N . LEU A 1 167 ? -19.182 4.729 18.840 1.00 95.62 167 LEU A N 1
ATOM 1326 C CA . LEU A 1 167 ? -18.883 6.079 18.358 1.00 95.62 167 LEU A CA 1
ATOM 1327 C C . LEU A 1 167 ? -17.863 6.809 19.241 1.00 95.62 167 LEU A C 1
ATOM 1329 O O . LEU A 1 167 ? -16.978 7.478 18.712 1.00 95.62 167 LEU A O 1
ATOM 1333 N N . GLY A 1 168 ? -17.968 6.678 20.568 1.00 94.06 168 GLY A N 1
ATOM 1334 C CA . GLY A 1 168 ? -17.056 7.331 21.507 1.00 94.06 168 GLY A CA 1
ATOM 1335 C C . GLY A 1 168 ? -15.619 6.830 21.377 1.00 94.06 168 GLY A C 1
ATOM 1336 O O . GLY A 1 168 ? -14.700 7.633 21.228 1.00 94.06 168 GLY A O 1
ATOM 1337 N N . GLY A 1 169 ? -15.424 5.508 21.359 1.00 94.12 169 GLY A N 1
ATOM 1338 C CA . GLY A 1 169 ? -14.092 4.932 21.174 1.00 94.12 169 GLY A CA 1
ATOM 1339 C C . GLY A 1 169 ? -13.534 5.177 19.774 1.00 94.12 169 GLY A C 1
ATOM 1340 O O . GLY A 1 169 ? -12.374 5.568 19.643 1.00 94.12 169 GLY A O 1
ATOM 1341 N N . LEU A 1 170 ? -14.367 5.054 18.733 1.00 95.00 170 LEU A N 1
ATOM 1342 C CA . LEU A 1 170 ? -13.949 5.348 17.364 1.00 95.00 170 LEU A CA 1
ATOM 1343 C C . LEU A 1 170 ? -13.483 6.803 17.226 1.00 95.00 170 LEU A C 1
ATOM 1345 O O . LEU A 1 170 ? -12.435 7.041 16.638 1.00 95.00 170 LEU A O 1
ATOM 1349 N N . PHE A 1 171 ? -14.190 7.772 17.816 1.00 96.31 171 PHE A N 1
ATOM 1350 C CA . PHE A 1 171 ? -13.785 9.181 17.779 1.00 96.31 171 PHE A CA 1
ATOM 1351 C C . PHE A 1 171 ? -12.391 9.407 18.380 1.00 96.31 171 PHE A C 1
ATOM 1353 O O . PHE A 1 171 ? -11.577 10.120 17.796 1.00 96.31 171 PHE A O 1
ATOM 1360 N N . VAL A 1 172 ? -12.083 8.767 19.511 1.00 96.06 172 VAL A N 1
ATOM 1361 C CA . VAL A 1 172 ? -10.770 8.897 20.164 1.00 96.06 172 VAL A CA 1
ATOM 1362 C C . VAL A 1 172 ? -9.658 8.256 19.332 1.00 96.06 172 VAL A C 1
ATOM 1364 O O . VAL A 1 172 ? -8.589 8.846 19.166 1.00 96.06 172 VAL A O 1
ATOM 1367 N N . ILE A 1 173 ? -9.922 7.089 18.741 1.00 96.25 173 ILE A N 1
ATOM 1368 C CA . ILE A 1 173 ? -8.981 6.403 17.845 1.00 96.25 173 ILE A CA 1
ATOM 1369 C C . ILE A 1 173 ? -8.711 7.246 16.592 1.00 96.25 173 ILE A C 1
ATOM 1371 O O . ILE A 1 173 ? -7.553 7.445 16.221 1.00 96.25 173 ILE A O 1
ATOM 1375 N N . LEU A 1 174 ? -9.760 7.789 15.968 1.00 97.25 174 LEU A N 1
ATOM 1376 C CA . LEU A 1 174 ? -9.634 8.671 14.806 1.00 97.25 174 LEU A CA 1
ATOM 1377 C C . LEU A 1 174 ? -8.923 9.978 15.158 1.00 97.25 174 LEU A C 1
ATOM 1379 O O . LEU A 1 174 ? -8.132 10.468 14.356 1.00 97.25 174 LEU A O 1
ATOM 1383 N N . GLY A 1 175 ? -9.145 10.520 16.356 1.00 97.00 175 GLY A N 1
ATOM 1384 C CA . GLY A 1 175 ? -8.404 11.668 16.873 1.00 97.00 175 GLY A CA 1
ATOM 1385 C C . GLY A 1 175 ? -6.905 11.382 16.967 1.00 97.00 175 GLY A C 1
ATOM 1386 O O . GLY A 1 175 ? -6.103 12.147 16.435 1.00 97.00 175 GLY A O 1
ATOM 1387 N N . CYS A 1 176 ? -6.520 10.240 17.548 1.00 97.12 176 CYS A N 1
ATOM 1388 C CA . CYS A 1 176 ? -5.122 9.805 17.615 1.00 97.12 176 CYS A CA 1
ATOM 1389 C C . CYS A 1 176 ? -4.497 9.633 16.222 1.00 97.12 176 CYS A C 1
ATOM 1391 O O . CYS A 1 176 ? -3.404 10.137 15.969 1.00 97.12 176 CYS A O 1
ATOM 1393 N N . LEU A 1 177 ? -5.199 8.963 15.303 1.00 98.25 177 LEU A N 1
ATOM 1394 C CA . LEU A 1 177 ? -4.753 8.790 13.917 1.00 98.25 177 LEU A CA 1
ATOM 1395 C C . LEU A 1 177 ? -4.591 10.139 13.201 1.00 98.25 177 LEU A C 1
ATOM 1397 O O . LEU A 1 177 ? -3.630 10.342 12.460 1.00 98.25 177 LEU A O 1
ATOM 1401 N N . THR A 1 178 ? -5.517 11.069 13.431 1.00 98.44 178 THR A N 1
ATOM 1402 C CA . THR A 1 178 ? -5.475 12.414 12.850 1.00 98.44 178 THR A CA 1
ATOM 1403 C C . THR A 1 178 ? -4.272 13.186 13.370 1.00 98.44 178 THR A C 1
ATOM 1405 O O . THR A 1 178 ? -3.533 13.736 12.564 1.00 98.44 178 THR A O 1
ATOM 1408 N N . ILE A 1 179 ? -4.007 13.163 14.680 1.00 98.19 179 ILE A N 1
ATOM 1409 C CA . ILE A 1 179 ? -2.812 13.794 15.260 1.00 98.19 179 ILE A CA 1
ATOM 1410 C C . ILE A 1 179 ? -1.541 13.188 14.654 1.00 98.19 179 ILE A C 1
ATOM 1412 O O . ILE A 1 179 ? -0.670 13.929 14.210 1.00 98.19 179 ILE A O 1
ATOM 1416 N N . ALA A 1 180 ? -1.450 11.859 14.568 1.00 97.56 180 ALA A N 1
ATOM 1417 C CA . ALA A 1 180 ? -0.304 11.184 13.964 1.00 97.56 180 ALA A CA 1
ATOM 1418 C C . ALA A 1 180 ? -0.095 11.597 12.494 1.00 97.56 180 ALA A C 1
ATOM 1420 O O . ALA A 1 180 ? 1.021 11.906 12.083 1.00 97.56 180 ALA A O 1
ATOM 1421 N N . THR A 1 181 ? -1.177 11.670 11.716 1.00 97.94 181 THR A N 1
ATOM 1422 C CA . THR A 1 181 ? -1.136 12.095 10.307 1.00 97.94 181 THR A CA 1
ATOM 1423 C C . THR A 1 181 ? -0.733 13.565 10.179 1.00 97.94 181 THR A C 1
ATOM 1425 O O . THR A 1 181 ? 0.099 13.897 9.341 1.00 97.94 181 THR A O 1
ATOM 1428 N N . LEU A 1 182 ? -1.268 14.446 11.030 1.00 98.06 182 LEU A N 1
ATOM 1429 C CA . LEU A 1 182 ? -0.908 15.866 11.054 1.00 98.06 182 LEU A CA 1
ATOM 1430 C C . LEU A 1 182 ? 0.563 16.071 11.414 1.00 98.06 182 LEU A C 1
ATOM 1432 O O . LEU A 1 182 ? 1.212 16.909 10.801 1.00 98.06 182 LEU A O 1
ATOM 1436 N N . VAL A 1 183 ? 1.103 15.294 12.356 1.00 97.81 183 VAL A N 1
ATOM 1437 C CA . VAL A 1 183 ? 2.536 15.311 12.683 1.00 97.81 183 VAL A CA 1
ATOM 1438 C C . VAL A 1 183 ? 3.364 14.895 11.470 1.00 97.81 183 VAL A C 1
ATOM 1440 O O . VAL A 1 183 ? 4.317 15.590 11.131 1.00 97.81 183 VAL A O 1
ATOM 1443 N N . ALA A 1 184 ? 2.982 13.821 10.775 1.00 96.62 184 ALA A N 1
ATOM 1444 C CA . ALA A 1 184 ? 3.681 13.379 9.569 1.00 96.62 184 ALA A CA 1
ATOM 1445 C C . ALA A 1 184 ? 3.673 14.461 8.472 1.00 96.62 184 ALA A C 1
ATOM 1447 O O . ALA A 1 184 ? 4.719 14.802 7.923 1.00 96.62 184 ALA A O 1
ATOM 1448 N N . VAL A 1 185 ? 2.506 15.061 8.206 1.00 96.56 185 VAL A N 1
ATOM 1449 C CA . VAL A 1 185 ? 2.354 16.159 7.237 1.00 96.56 185 VAL A CA 1
ATOM 1450 C C . VAL A 1 185 ? 3.150 17.390 7.662 1.00 96.56 185 VAL A C 1
ATOM 1452 O O . VAL A 1 185 ? 3.799 18.003 6.821 1.00 96.56 185 VAL A O 1
ATOM 1455 N N . LEU A 1 186 ? 3.150 17.740 8.950 1.00 96.44 186 LEU A N 1
ATOM 1456 C CA . LEU A 1 186 ? 3.934 18.854 9.479 1.00 96.44 186 LEU A CA 1
ATOM 1457 C C . LEU A 1 186 ? 5.428 18.632 9.227 1.00 96.44 186 LEU A C 1
ATOM 1459 O O . LEU A 1 186 ? 6.085 19.517 8.688 1.00 96.44 186 LEU A O 1
ATOM 1463 N N . VAL A 1 187 ? 5.952 17.443 9.545 1.00 95.44 187 VAL A N 1
ATOM 1464 C CA . VAL A 1 187 ? 7.357 17.096 9.269 1.00 95.44 187 VAL A CA 1
ATOM 1465 C C . VAL A 1 187 ? 7.658 17.197 7.768 1.00 95.44 187 VAL A C 1
ATOM 1467 O O . VAL A 1 187 ? 8.710 17.708 7.394 1.00 95.44 187 VAL A O 1
ATOM 1470 N N . MET A 1 188 ? 6.730 16.771 6.903 1.00 94.81 188 MET A N 1
ATOM 1471 C CA . MET A 1 188 ? 6.898 16.874 5.451 1.00 94.81 188 MET A CA 1
ATOM 1472 C C . MET A 1 188 ? 6.922 18.326 4.953 1.00 94.81 188 MET A C 1
ATOM 1474 O O . MET A 1 188 ? 7.808 18.690 4.188 1.00 94.81 188 MET A O 1
ATOM 1478 N N . VAL A 1 189 ? 5.973 19.160 5.386 1.00 94.44 189 VAL A N 1
ATOM 1479 C CA . VAL A 1 189 ? 5.844 20.561 4.941 1.00 94.44 189 VAL A CA 1
ATOM 1480 C C . VAL A 1 189 ? 6.997 21.430 5.442 1.00 94.44 189 VAL A C 1
ATOM 1482 O O . VAL A 1 189 ? 7.408 22.358 4.751 1.00 94.44 189 VAL A O 1
ATOM 1485 N N . LEU A 1 190 ? 7.550 21.127 6.620 1.00 92.81 190 LEU A N 1
ATOM 1486 C CA . LEU A 1 190 ? 8.721 21.831 7.149 1.00 92.81 190 LEU A CA 1
ATOM 1487 C C . LEU A 1 190 ? 10.002 21.546 6.348 1.00 92.81 190 LEU A C 1
ATOM 1489 O O . LEU A 1 190 ? 10.981 22.277 6.496 1.00 92.81 190 LEU A O 1
ATOM 1493 N N . HIS A 1 191 ? 10.017 20.507 5.507 1.00 90.56 191 HIS A N 1
ATOM 1494 C CA . HIS A 1 191 ? 11.193 20.128 4.738 1.00 90.56 191 HIS A CA 1
ATOM 1495 C C . HIS A 1 191 ? 11.148 20.696 3.303 1.00 90.56 191 HIS A C 1
ATOM 1497 O O . HIS A 1 191 ? 10.276 20.319 2.519 1.00 90.56 191 HIS A O 1
ATOM 1503 N N . PRO A 1 192 ? 12.124 21.526 2.880 1.00 87.38 192 PRO A N 1
ATOM 1504 C CA . PRO A 1 192 ? 12.051 22.290 1.623 1.00 87.38 192 PRO A CA 1
ATOM 1505 C C . PRO A 1 192 ? 12.106 21.427 0.351 1.00 87.38 192 PRO A C 1
ATOM 1507 O O . PRO A 1 192 ? 11.784 21.885 -0.741 1.00 87.38 192 PRO A O 1
ATOM 1510 N N . VAL A 1 193 ? 12.532 20.169 0.477 1.00 84.81 193 VAL A N 1
ATOM 1511 C CA . VAL A 1 193 ? 12.648 19.213 -0.639 1.00 84.81 193 VAL A CA 1
ATOM 1512 C C . VAL A 1 193 ? 11.282 18.648 -1.064 1.00 84.81 193 VAL A C 1
ATOM 1514 O O . VAL A 1 193 ? 11.162 18.075 -2.151 1.00 84.81 193 VAL A O 1
ATOM 1517 N N . ILE A 1 194 ? 10.251 18.790 -0.227 1.00 87.69 194 ILE A N 1
ATOM 1518 C CA . ILE A 1 194 ? 8.938 18.183 -0.442 1.00 87.69 194 ILE A CA 1
ATOM 1519 C C . ILE A 1 194 ? 7.964 19.227 -0.981 1.00 87.69 194 ILE A C 1
ATOM 1521 O O . ILE A 1 194 ? 7.690 20.239 -0.345 1.00 87.69 194 ILE A O 1
ATOM 1525 N N . LEU A 1 195 ? 7.402 18.944 -2.154 1.00 87.56 195 LEU A N 1
ATOM 1526 C CA . LEU A 1 195 ? 6.379 19.768 -2.789 1.00 87.56 195 LEU A CA 1
ATOM 1527 C C . LEU A 1 195 ? 5.070 18.984 -2.802 1.00 87.56 195 LEU A C 1
ATOM 1529 O O . LEU A 1 195 ? 4.927 18.029 -3.562 1.00 87.56 195 LEU A O 1
ATOM 1533 N N . LEU A 1 196 ? 4.135 19.368 -1.934 1.00 89.38 196 LEU A N 1
ATOM 1534 C CA . LEU A 1 196 ? 2.819 18.738 -1.863 1.00 89.38 196 LEU A CA 1
ATOM 1535 C C . LEU A 1 196 ? 1.875 19.409 -2.856 1.00 89.38 196 LEU A C 1
ATOM 1537 O O . LEU A 1 196 ? 1.499 20.569 -2.690 1.00 89.38 196 LEU A O 1
ATOM 1541 N N . ASP A 1 197 ? 1.478 18.663 -3.877 1.00 91.69 197 ASP A N 1
ATOM 1542 C CA . ASP A 1 197 ? 0.442 19.068 -4.815 1.00 91.69 197 ASP A CA 1
ATOM 1543 C C . ASP A 1 197 ? -0.948 18.579 -4.369 1.00 91.69 197 ASP A C 1
ATOM 1545 O O . ASP A 1 197 ? -1.110 17.819 -3.407 1.00 91.69 197 ASP A O 1
ATOM 1549 N N . ARG A 1 198 ? -1.989 19.029 -5.080 1.00 93.00 198 ARG A N 1
ATOM 1550 C CA . ARG A 1 198 ? -3.383 18.647 -4.800 1.00 93.00 198 ARG A CA 1
ATOM 1551 C C . ARG A 1 198 ? -3.573 17.128 -4.813 1.00 93.00 198 ARG A C 1
ATOM 1553 O O . ARG A 1 198 ? -4.343 16.605 -4.009 1.00 93.00 198 ARG A O 1
ATOM 1560 N N . GLU A 1 199 ? -2.897 16.431 -5.720 1.00 93.12 199 GLU A N 1
ATOM 1561 C CA . GLU A 1 199 ? -3.000 14.981 -5.833 1.00 93.12 199 GLU A CA 1
ATOM 1562 C C . GLU A 1 199 ? -2.399 14.269 -4.614 1.00 93.12 199 GLU A C 1
ATOM 1564 O O . GLU A 1 199 ? -3.018 13.354 -4.066 1.00 93.12 199 GLU A O 1
ATOM 1569 N N . THR A 1 200 ? -1.252 14.736 -4.121 1.00 93.50 200 THR A N 1
ATOM 1570 C CA . THR A 1 200 ? -0.617 14.203 -2.912 1.00 93.50 200 THR A CA 1
ATOM 1571 C C . THR A 1 200 ? -1.525 14.362 -1.692 1.00 93.50 200 THR A C 1
ATOM 1573 O O . THR A 1 200 ? -1.698 13.406 -0.936 1.00 93.50 200 THR A O 1
ATOM 1576 N N . TYR A 1 201 ? -2.192 15.510 -1.521 1.00 94.75 201 TYR A N 1
ATOM 1577 C CA . TYR A 1 201 ? -3.161 15.689 -0.429 1.00 94.75 201 TYR A CA 1
ATOM 1578 C C . TYR A 1 201 ? -4.349 14.721 -0.516 1.00 94.75 201 TYR A C 1
ATOM 1580 O O . TYR A 1 201 ? -4.761 14.168 0.505 1.00 94.75 201 TYR A O 1
ATOM 1588 N N . LEU A 1 202 ? -4.879 14.462 -1.719 1.00 95.81 202 LEU A N 1
ATOM 1589 C CA . LEU A 1 202 ? -5.951 13.475 -1.912 1.00 95.81 202 LEU A CA 1
ATOM 1590 C C . LEU A 1 202 ? -5.497 12.058 -1.544 1.00 95.81 202 LEU A C 1
ATOM 1592 O O . LEU A 1 202 ? -6.255 11.303 -0.933 1.00 95.81 202 LEU A O 1
ATOM 1596 N N . ARG A 1 203 ? -4.250 11.699 -1.859 1.00 95.81 203 ARG A N 1
ATOM 1597 C CA . ARG A 1 203 ? -3.667 10.409 -1.468 1.00 95.81 203 ARG A CA 1
ATOM 1598 C C . ARG A 1 203 ? -3.458 10.302 0.034 1.00 95.81 203 ARG A C 1
ATOM 1600 O O . ARG A 1 203 ? -3.786 9.263 0.594 1.00 95.81 203 ARG A O 1
ATOM 1607 N N . ILE A 1 204 ? -2.990 11.364 0.694 1.00 97.06 204 ILE A N 1
ATOM 1608 C CA . ILE A 1 204 ? -2.865 11.413 2.162 1.00 97.06 204 ILE A CA 1
ATOM 1609 C C . ILE A 1 204 ? -4.240 11.239 2.816 1.00 97.06 204 ILE A C 1
ATOM 1611 O O . ILE A 1 204 ? -4.375 10.463 3.760 1.00 97.06 204 ILE A O 1
ATOM 1615 N N . LEU A 1 205 ? -5.283 11.881 2.280 1.00 97.06 205 LEU A N 1
ATOM 1616 C CA . LEU A 1 205 ? -6.656 11.676 2.745 1.00 97.06 205 LEU A CA 1
ATOM 1617 C C . LEU A 1 205 ? -7.122 10.225 2.539 1.00 97.06 205 LEU A C 1
ATOM 1619 O O . LEU A 1 205 ? -7.763 9.654 3.423 1.00 97.06 205 LEU A O 1
ATOM 1623 N N . GLY A 1 206 ? -6.777 9.607 1.407 1.00 97.38 206 GLY A N 1
ATOM 1624 C CA . GLY A 1 206 ? -7.020 8.185 1.157 1.00 97.38 206 GLY A CA 1
ATOM 1625 C C . GLY A 1 206 ? -6.299 7.284 2.165 1.00 97.38 206 GLY A C 1
ATOM 1626 O O . GLY A 1 206 ? -6.911 6.370 2.715 1.00 97.38 206 GLY A O 1
ATOM 1627 N N . ILE A 1 207 ? -5.025 7.572 2.453 1.00 97.94 207 ILE A N 1
ATOM 1628 C CA . ILE A 1 207 ? -4.191 6.861 3.432 1.00 97.94 207 ILE A CA 1
ATOM 1629 C C . ILE A 1 207 ? -4.807 6.966 4.833 1.00 97.94 207 ILE A C 1
ATOM 1631 O O . ILE A 1 207 ? -4.954 5.955 5.524 1.00 97.94 207 ILE A O 1
ATOM 1635 N N . TRP A 1 208 ? -5.231 8.164 5.240 1.00 98.25 208 TRP A N 1
ATOM 1636 C CA . TRP A 1 208 ? -5.943 8.375 6.500 1.00 98.25 208 TRP A CA 1
ATOM 1637 C C . TRP A 1 208 ? -7.257 7.587 6.535 1.00 98.25 208 TRP A C 1
ATOM 1639 O O . TRP A 1 208 ? -7.539 6.899 7.512 1.00 98.25 208 TRP A O 1
ATOM 1649 N N . SER A 1 209 ? -8.029 7.614 5.447 1.00 98.12 209 SER A N 1
ATOM 1650 C CA . SER A 1 209 ? -9.340 6.962 5.367 1.00 98.12 209 SER A CA 1
ATOM 1651 C C . SER A 1 209 ? -9.240 5.432 5.451 1.00 98.12 209 SER A C 1
ATOM 1653 O O . SER A 1 209 ? -10.033 4.806 6.156 1.00 98.12 209 SER A O 1
ATOM 1655 N N . ILE A 1 210 ? -8.249 4.805 4.799 1.00 98.00 210 ILE A N 1
ATOM 1656 C CA . ILE A 1 210 ? -8.065 3.346 4.892 1.00 98.00 210 ILE A CA 1
ATOM 1657 C C . ILE A 1 210 ? -7.523 2.949 6.266 1.00 98.00 210 ILE A C 1
ATOM 1659 O O . ILE A 1 210 ? -7.943 1.936 6.824 1.00 98.00 210 ILE A O 1
ATOM 1663 N N . SER A 1 211 ? -6.653 3.778 6.851 1.00 98.50 211 SER A N 1
ATOM 1664 C CA . SER A 1 211 ? -6.157 3.602 8.220 1.00 98.50 211 SER A CA 1
ATOM 1665 C C . SER A 1 211 ? -7.297 3.674 9.236 1.00 98.50 211 SER A C 1
ATOM 1667 O O . SER A 1 211 ? -7.393 2.829 10.122 1.00 98.50 211 SER A O 1
ATOM 1669 N N . ALA A 1 212 ? -8.211 4.634 9.075 1.00 98.38 212 ALA A N 1
ATOM 1670 C CA . ALA A 1 212 ? -9.409 4.778 9.894 1.00 98.38 212 ALA A CA 1
ATOM 1671 C C . ALA A 1 212 ? -10.298 3.528 9.827 1.00 98.38 212 ALA A C 1
ATOM 1673 O O . ALA A 1 212 ? -10.717 3.008 10.863 1.00 98.38 212 ALA A O 1
ATOM 1674 N N . LEU A 1 213 ? -10.541 3.009 8.619 1.00 97.88 213 LEU A N 1
ATOM 1675 C CA . LEU A 1 213 ? -11.341 1.803 8.416 1.00 97.88 213 LEU A CA 1
ATOM 1676 C C . LEU A 1 213 ? -10.671 0.556 9.016 1.00 97.88 213 LEU A C 1
ATOM 1678 O O . LEU A 1 213 ? -11.328 -0.240 9.684 1.00 97.88 213 LEU A O 1
ATOM 1682 N N . TYR A 1 214 ? -9.357 0.420 8.838 1.00 98.19 214 TYR A N 1
ATOM 1683 C CA . TYR A 1 214 ? -8.555 -0.659 9.416 1.00 98.19 214 TYR A CA 1
ATOM 1684 C C . TYR A 1 214 ? -8.596 -0.660 10.947 1.00 98.19 214 TYR A C 1
ATOM 1686 O O . TYR A 1 214 ? -8.874 -1.689 11.564 1.00 98.19 214 TYR A O 1
ATOM 1694 N N . LEU A 1 215 ? -8.390 0.497 11.579 1.00 98.19 215 LEU A N 1
ATOM 1695 C CA . LEU A 1 215 ? -8.485 0.617 13.034 1.00 98.19 215 LEU A CA 1
ATOM 1696 C C . LEU A 1 215 ? -9.922 0.390 13.529 1.00 98.19 215 LEU A C 1
ATOM 1698 O O . LEU A 1 215 ? -10.115 -0.226 14.576 1.00 98.19 215 LEU A O 1
ATOM 1702 N N . GLY A 1 216 ? -10.930 0.802 12.756 1.00 97.44 216 GLY A N 1
ATOM 1703 C CA . GLY A 1 216 ? -12.337 0.489 13.014 1.00 97.44 216 GLY A CA 1
ATOM 1704 C C . GLY A 1 216 ? -12.631 -1.017 13.030 1.00 97.44 216 GLY A C 1
ATOM 1705 O O . GLY A 1 216 ? -13.370 -1.489 13.899 1.00 97.44 216 GLY A O 1
ATOM 1706 N N . ALA A 1 217 ? -12.005 -1.792 12.141 1.00 97.06 217 ALA A N 1
ATOM 1707 C CA . ALA A 1 217 ? -12.120 -3.251 12.122 1.00 97.06 217 ALA A CA 1
ATOM 1708 C C . ALA A 1 217 ? -11.567 -3.888 13.406 1.00 97.06 217 ALA A C 1
ATOM 1710 O O . ALA A 1 217 ? -12.235 -4.706 14.038 1.00 97.06 217 ALA A O 1
ATOM 1711 N N . PHE A 1 218 ? -10.380 -3.466 13.852 1.00 97.69 218 PHE A N 1
ATOM 1712 C CA . PHE A 1 218 ? -9.813 -3.942 15.120 1.00 97.69 218 PHE A CA 1
ATOM 1713 C C . PHE A 1 218 ? -10.623 -3.487 16.332 1.00 97.69 218 PHE A C 1
ATOM 1715 O O . PHE A 1 218 ? -10.765 -4.236 17.301 1.00 97.69 218 PHE A O 1
ATOM 1722 N N . PHE A 1 219 ? -11.195 -2.287 16.284 1.00 97.44 219 PHE A N 1
ATOM 1723 C CA . PHE A 1 219 ? -12.016 -1.774 17.370 1.00 97.44 219 PHE A CA 1
ATOM 1724 C C . PHE A 1 219 ? -13.327 -2.557 17.504 1.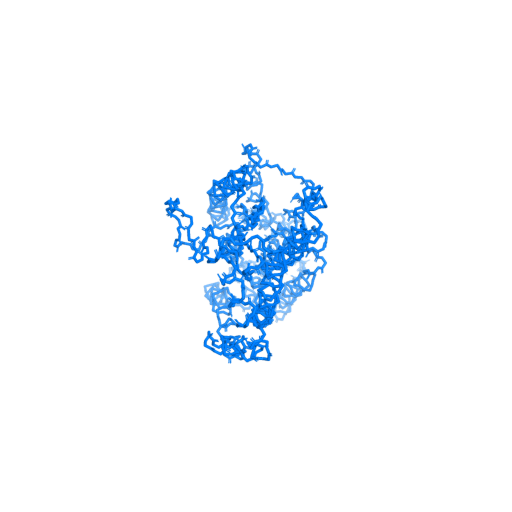00 97.44 219 PHE A C 1
ATOM 1726 O O . PHE A 1 219 ? -13.668 -3.005 18.596 1.00 97.44 219 PHE A O 1
ATOM 1733 N N . THR A 1 220 ? -14.028 -2.808 16.396 1.00 97.06 220 THR A N 1
ATOM 1734 C CA . THR A 1 220 ? -15.253 -3.628 16.383 1.00 97.06 220 THR A CA 1
ATOM 1735 C C . THR A 1 220 ? -14.983 -5.087 16.752 1.00 97.06 220 THR A C 1
ATOM 1737 O O . THR A 1 220 ? -15.768 -5.668 17.502 1.00 97.06 220 THR A O 1
ATOM 1740 N N . LEU A 1 221 ? -13.848 -5.657 16.331 1.00 97.00 221 LEU A N 1
ATOM 1741 C CA . LEU A 1 221 ? -13.371 -6.960 16.808 1.00 97.00 221 LEU A CA 1
ATOM 1742 C C . LEU A 1 221 ? -13.162 -6.966 18.329 1.00 97.00 221 LEU A C 1
ATOM 1744 O O . LEU A 1 221 ? -13.608 -7.882 19.019 1.00 97.00 221 LEU A O 1
ATOM 1748 N N . SER A 1 222 ? -12.517 -5.930 18.866 1.00 96.88 222 SER A N 1
ATOM 1749 C CA . SER A 1 222 ? -12.270 -5.806 20.307 1.00 96.88 222 SER A CA 1
ATOM 1750 C C . SER A 1 222 ? -13.571 -5.672 21.097 1.00 96.88 222 SER A C 1
ATOM 1752 O O . SER A 1 222 ? -13.730 -6.332 22.123 1.00 96.88 222 SER A O 1
ATOM 1754 N N . LEU A 1 223 ? -14.534 -4.892 20.589 1.00 95.31 223 LEU A N 1
ATOM 1755 C CA . LEU A 1 223 ? -15.879 -4.796 21.161 1.00 95.31 223 LEU A CA 1
ATOM 1756 C C . LEU A 1 223 ? -16.586 -6.157 21.157 1.00 95.31 223 LEU A C 1
ATOM 1758 O O . LEU A 1 223 ? -17.127 -6.562 22.185 1.00 95.31 223 LEU A O 1
ATOM 1762 N N . LEU A 1 224 ? -16.547 -6.889 20.037 1.00 96.50 224 LEU A N 1
ATOM 1763 C CA . LEU A 1 224 ? -17.117 -8.234 19.931 1.00 96.50 224 LEU A CA 1
ATOM 1764 C C . LEU A 1 224 ? -16.539 -9.161 21.002 1.00 96.50 224 LEU A C 1
ATOM 1766 O O . LEU A 1 224 ? -17.296 -9.745 21.779 1.00 96.50 224 LEU A O 1
ATOM 1770 N N . VAL A 1 225 ? -15.214 -9.255 21.106 1.00 95.94 225 VAL A N 1
ATOM 1771 C CA . VAL A 1 225 ? -14.572 -10.111 22.112 1.00 95.94 225 VAL A CA 1
ATOM 1772 C C . VAL A 1 225 ? -14.930 -9.659 23.535 1.00 95.94 225 VAL A C 1
ATOM 1774 O O . VAL A 1 225 ? -15.245 -10.505 24.375 1.00 95.94 225 VAL A O 1
ATOM 1777 N N . SER A 1 226 ? -14.995 -8.348 23.795 1.00 94.00 226 SER A N 1
ATOM 1778 C CA . SER A 1 226 ? -15.421 -7.801 25.094 1.00 94.00 226 SER A CA 1
ATOM 1779 C C . SER A 1 226 ? -16.867 -8.174 25.459 1.00 94.00 226 SER A C 1
ATOM 1781 O O . SER A 1 226 ? -17.186 -8.359 26.634 1.00 94.00 226 SER A O 1
ATOM 1783 N N . THR A 1 227 ? -17.757 -8.344 24.471 1.00 92.50 227 THR A N 1
ATOM 1784 C CA . THR A 1 227 ? -19.120 -8.854 24.722 1.00 92.50 227 THR A CA 1
ATOM 1785 C C . THR A 1 227 ? -19.167 -10.358 24.975 1.00 92.50 227 THR A C 1
ATOM 1787 O O . THR A 1 227 ? -20.008 -10.807 25.756 1.00 92.50 227 THR A O 1
ATOM 1790 N N . ILE A 1 228 ? -18.288 -11.143 24.347 1.00 93.31 228 ILE A N 1
ATOM 1791 C CA . ILE A 1 228 ? -18.277 -12.609 24.462 1.00 93.31 228 ILE A CA 1
ATOM 1792 C C . ILE A 1 228 ? -17.748 -13.031 25.836 1.00 93.31 228 ILE A C 1
ATOM 1794 O O . ILE A 1 228 ? -18.407 -13.795 26.545 1.00 93.31 228 ILE A O 1
ATOM 1798 N N . PHE A 1 229 ? -16.594 -12.507 26.248 1.00 90.81 229 PHE A N 1
ATOM 1799 C CA . PHE A 1 229 ? -15.919 -12.949 27.468 1.00 90.81 229 PHE A CA 1
ATOM 1800 C C . PHE A 1 229 ? -16.289 -12.089 28.681 1.00 90.81 229 PHE A C 1
ATOM 1802 O O . PHE A 1 229 ? -16.259 -10.866 28.638 1.00 90.81 229 PHE A O 1
ATOM 1809 N N . ASN A 1 230 ? -16.604 -12.738 29.806 1.00 85.62 230 ASN A N 1
ATOM 1810 C CA . ASN A 1 230 ? -16.925 -12.037 31.058 1.00 85.62 230 ASN A CA 1
ATOM 1811 C C . ASN A 1 230 ? -15.678 -11.571 31.822 1.00 85.62 230 ASN A C 1
ATOM 1813 O O . ASN A 1 230 ? -15.757 -10.631 32.602 1.00 85.62 230 ASN A O 1
ATOM 1817 N N . ARG A 1 231 ? -14.537 -12.246 31.633 1.00 88.12 231 ARG A N 1
ATOM 1818 C CA . ARG A 1 231 ? -13.268 -11.903 32.286 1.00 88.12 231 ARG A CA 1
ATOM 1819 C C . ARG A 1 231 ? -12.401 -11.097 31.309 1.00 88.12 231 ARG A C 1
ATOM 1821 O O . ARG A 1 231 ? -11.969 -11.689 30.314 1.00 88.12 231 ARG A O 1
ATOM 1828 N N . PRO A 1 232 ? -12.092 -9.814 31.589 1.00 89.62 232 PRO A N 1
ATOM 1829 C CA . PRO A 1 232 ? -11.297 -8.970 30.693 1.00 89.62 232 PRO A CA 1
ATOM 1830 C C . PRO A 1 232 ? -9.946 -9.588 30.304 1.00 89.62 232 PRO A C 1
ATOM 1832 O O . PRO A 1 232 ? -9.548 -9.520 29.145 1.00 89.62 232 PRO A O 1
ATOM 1835 N N . SER A 1 233 ? -9.272 -10.265 31.241 1.00 91.81 233 SER A N 1
ATOM 1836 C CA . SER A 1 233 ? -7.979 -10.919 30.995 1.00 91.81 233 SER A CA 1
ATOM 1837 C C . SER A 1 233 ? -8.053 -12.009 29.919 1.00 91.81 233 SER A C 1
ATOM 1839 O O . SER A 1 233 ? -7.142 -12.119 29.107 1.00 91.81 233 SER A O 1
ATOM 1841 N N . ILE A 1 234 ? -9.144 -12.787 29.872 1.00 93.06 234 ILE A N 1
ATOM 1842 C CA . ILE A 1 234 ? -9.337 -13.819 28.838 1.00 93.06 234 ILE A CA 1
ATOM 1843 C C . ILE A 1 234 ? -9.595 -13.154 27.483 1.00 93.06 234 ILE A C 1
ATOM 1845 O O . ILE A 1 234 ? -9.004 -13.557 26.485 1.00 93.06 234 ILE A O 1
ATOM 1849 N N . GLY A 1 235 ? -10.425 -12.105 27.452 1.00 94.00 235 GLY A N 1
ATOM 1850 C CA . GLY A 1 235 ? -10.688 -11.343 26.229 1.00 94.00 235 GLY A CA 1
ATOM 1851 C C . GLY A 1 235 ? -9.416 -10.739 25.629 1.00 94.00 235 GLY A C 1
ATOM 1852 O O . GLY A 1 235 ? -9.203 -10.839 24.423 1.00 94.00 235 GLY A O 1
ATOM 1853 N N . LEU A 1 236 ? -8.530 -10.191 26.469 1.00 95.50 236 LEU A N 1
ATOM 1854 C CA . LEU A 1 236 ? -7.232 -9.678 26.029 1.00 95.50 236 LEU A CA 1
ATOM 1855 C C . LEU A 1 236 ? -6.346 -10.782 25.439 1.00 95.50 236 LEU A C 1
ATOM 1857 O O . LEU A 1 236 ? -5.802 -10.598 24.355 1.00 95.50 236 LEU A O 1
ATOM 1861 N N . LEU A 1 237 ? -6.223 -11.930 26.116 1.00 96.62 237 LEU A N 1
ATOM 1862 C CA . LEU A 1 237 ? -5.419 -13.056 25.623 1.00 96.62 237 LEU A CA 1
ATOM 1863 C C . LEU A 1 237 ? -5.905 -13.545 24.253 1.00 96.62 237 LEU A C 1
ATOM 1865 O O . LEU A 1 237 ? -5.092 -13.741 23.351 1.00 96.62 237 LEU A O 1
ATOM 1869 N N . VAL A 1 238 ? -7.222 -13.683 24.075 1.00 96.50 238 VAL A N 1
ATOM 1870 C CA . VAL A 1 238 ? -7.822 -14.084 22.794 1.00 96.50 238 VAL A CA 1
ATOM 1871 C C . VAL A 1 238 ? -7.567 -13.032 21.713 1.00 96.50 238 VAL A C 1
ATOM 1873 O O . VAL A 1 238 ? -7.166 -13.389 20.608 1.00 96.50 238 VAL A O 1
ATOM 1876 N N . LEU A 1 239 ? -7.739 -11.740 22.018 1.00 97.06 239 LEU A N 1
ATOM 1877 C CA . LEU A 1 239 ? -7.464 -10.666 21.056 1.00 97.06 239 LEU A CA 1
ATOM 1878 C C . LEU A 1 239 ? -6.001 -10.646 20.621 1.00 97.06 239 LEU A C 1
ATOM 1880 O O . LEU A 1 239 ? -5.739 -10.497 19.432 1.00 97.06 239 LEU A O 1
ATOM 1884 N N . LEU A 1 240 ? -5.059 -10.836 21.546 1.00 97.12 240 LEU A N 1
ATOM 1885 C CA . LEU A 1 240 ? -3.635 -10.892 21.217 1.00 97.12 240 LEU A CA 1
ATOM 1886 C C . LEU A 1 240 ? -3.300 -12.109 20.345 1.00 97.12 240 LEU A C 1
ATOM 1888 O O . LEU A 1 240 ? -2.556 -11.968 19.379 1.00 97.12 240 LEU A O 1
ATOM 1892 N N . GLN A 1 241 ? -3.881 -13.280 20.618 1.00 97.12 241 GLN A N 1
ATOM 1893 C CA . GLN A 1 241 ? -3.701 -14.465 19.769 1.00 97.12 241 GLN A CA 1
ATOM 1894 C C . GLN A 1 241 ? -4.250 -14.241 18.357 1.00 97.12 241 GLN A C 1
ATOM 1896 O O . GLN A 1 241 ? -3.545 -14.483 17.378 1.00 97.12 241 GLN A O 1
ATOM 1901 N N . VAL A 1 242 ? -5.478 -13.726 18.240 1.00 95.69 242 VAL A N 1
ATOM 1902 C CA . VAL A 1 242 ? -6.088 -13.397 16.942 1.00 95.69 242 VAL A CA 1
ATOM 1903 C C . VAL A 1 242 ? -5.253 -12.353 16.205 1.00 95.69 242 VAL A C 1
ATOM 1905 O O . VAL A 1 242 ? -4.996 -12.507 15.014 1.00 95.69 242 VAL A O 1
ATOM 1908 N N . TRP A 1 243 ? -4.777 -11.325 16.906 1.00 96.50 243 TRP A N 1
ATOM 1909 C CA . TRP A 1 243 ? -3.916 -10.287 16.347 1.00 96.50 243 TRP A CA 1
ATOM 1910 C C . TRP A 1 243 ? -2.609 -10.872 15.792 1.00 96.50 243 TRP A C 1
ATOM 1912 O O . TRP A 1 243 ? -2.277 -10.600 14.639 1.00 96.50 243 TRP A O 1
ATOM 1922 N N . ILE A 1 244 ? -1.917 -11.738 16.549 1.00 95.25 244 ILE A N 1
ATOM 1923 C CA . ILE A 1 244 ? -0.690 -12.417 16.090 1.00 95.25 244 ILE A CA 1
ATOM 1924 C C . ILE A 1 244 ? -0.985 -13.251 14.840 1.00 95.25 244 ILE A C 1
ATOM 1926 O O . ILE A 1 244 ? -0.246 -13.180 13.857 1.00 95.25 244 ILE A O 1
ATOM 1930 N N . VAL A 1 245 ? -2.077 -14.019 14.849 1.00 93.31 245 VAL A N 1
ATOM 1931 C CA . VAL A 1 245 ? -2.454 -14.850 13.702 1.00 93.31 245 VAL A CA 1
ATOM 1932 C C . VAL A 1 245 ? -2.710 -13.985 12.471 1.00 93.31 245 VAL A C 1
ATOM 1934 O O . VAL A 1 245 ? -2.151 -14.252 11.415 1.00 93.31 245 VAL A O 1
ATOM 1937 N N . VAL A 1 246 ? -3.507 -12.927 12.598 1.00 91.88 246 VAL A N 1
ATOM 1938 C CA . VAL A 1 246 ? -3.951 -12.106 11.466 1.00 91.88 246 VAL A CA 1
ATOM 1939 C C . VAL A 1 246 ? -2.835 -11.223 10.899 1.00 91.88 246 VAL A C 1
ATOM 1941 O O . VAL A 1 246 ? -2.746 -11.073 9.679 1.00 91.88 246 VAL A O 1
ATOM 1944 N N . ILE A 1 247 ? -1.990 -10.636 11.752 1.00 90.38 247 ILE A N 1
ATOM 1945 C CA . ILE A 1 247 ? -0.949 -9.684 11.330 1.00 90.38 247 ILE A CA 1
ATOM 1946 C C . ILE A 1 247 ? 0.380 -10.365 11.022 1.00 90.38 247 ILE A C 1
ATOM 1948 O O . ILE A 1 247 ? 1.066 -9.929 10.101 1.00 90.38 247 ILE A O 1
ATOM 1952 N N . VAL A 1 248 ? 0.747 -11.418 11.758 1.00 88.25 248 VAL A N 1
ATOM 1953 C CA . VAL A 1 248 ? 2.067 -12.052 11.634 1.00 88.25 248 VAL A CA 1
ATOM 1954 C C . VAL A 1 248 ? 1.972 -13.383 10.901 1.00 88.25 248 VAL A C 1
ATOM 1956 O O . VAL A 1 248 ? 2.637 -13.570 9.888 1.00 88.25 248 VAL A O 1
ATOM 1959 N N . ILE A 1 249 ? 1.154 -14.322 11.374 1.00 89.75 249 ILE A N 1
ATOM 1960 C CA . ILE A 1 249 ? 1.202 -15.705 10.871 1.00 89.75 249 ILE A CA 1
ATOM 1961 C C . ILE A 1 249 ? 0.554 -15.813 9.485 1.00 89.75 249 ILE A C 1
ATOM 1963 O O . ILE A 1 249 ? 1.167 -16.310 8.543 1.00 89.75 249 ILE A O 1
ATOM 1967 N N . TYR A 1 250 ? -0.672 -15.319 9.337 1.00 89.44 250 TYR A N 1
ATOM 1968 C CA . TYR A 1 250 ? -1.497 -15.506 8.147 1.00 89.44 250 TYR A CA 1
ATOM 1969 C C . TYR A 1 250 ? -0.892 -14.911 6.864 1.00 89.44 250 TYR A C 1
ATOM 1971 O O . TYR A 1 250 ? -0.890 -15.610 5.845 1.00 89.44 250 TYR A O 1
ATOM 1979 N N . PRO A 1 251 ? -0.317 -13.687 6.862 1.00 84.56 251 PRO A N 1
ATOM 1980 C CA . PRO A 1 251 ? 0.324 -13.145 5.663 1.00 84.56 251 PRO A CA 1
ATOM 1981 C C . PRO A 1 251 ? 1.528 -13.986 5.222 1.00 84.56 251 PRO A C 1
ATOM 1983 O O . PRO A 1 251 ? 1.681 -14.267 4.035 1.00 84.56 251 PRO A O 1
ATOM 1986 N N . ASN A 1 252 ? 2.344 -14.450 6.175 1.00 85.44 252 ASN A N 1
ATOM 1987 C CA . ASN A 1 252 ? 3.511 -15.285 5.886 1.00 85.44 252 ASN A CA 1
ATOM 1988 C C . ASN A 1 252 ? 3.106 -16.664 5.349 1.00 85.44 252 ASN A C 1
ATOM 1990 O O . ASN A 1 252 ? 3.647 -17.114 4.340 1.00 85.44 252 ASN A O 1
ATOM 1994 N N . VAL A 1 253 ? 2.103 -17.300 5.961 1.00 87.44 253 VAL A N 1
ATOM 1995 C CA . VAL A 1 253 ? 1.544 -18.570 5.475 1.00 87.44 253 VAL A CA 1
ATOM 1996 C C . VAL A 1 253 ? 0.972 -18.413 4.067 1.00 87.44 253 VAL A C 1
ATOM 1998 O O . VAL A 1 253 ? 1.193 -19.279 3.228 1.00 87.44 253 VAL A O 1
ATOM 2001 N N . SER A 1 254 ? 0.310 -17.292 3.766 1.00 84.94 254 SER A N 1
ATOM 2002 C CA . SER A 1 254 ? -0.234 -17.025 2.427 1.00 84.94 254 SER A CA 1
ATOM 2003 C C . SER A 1 254 ? 0.863 -16.959 1.356 1.00 84.94 254 SER A C 1
ATOM 2005 O O . SER A 1 254 ? 0.696 -17.507 0.266 1.00 84.94 254 SER A O 1
ATOM 2007 N N . VAL A 1 255 ? 2.012 -16.345 1.668 1.00 83.75 255 VAL A N 1
ATOM 2008 C CA . VAL A 1 255 ? 3.180 -16.316 0.769 1.00 83.75 255 VAL A CA 1
ATOM 2009 C C . VAL A 1 255 ? 3.775 -17.713 0.598 1.00 83.75 255 VAL A C 1
ATOM 2011 O O . VAL A 1 255 ? 4.026 -18.129 -0.531 1.00 83.75 255 VAL A O 1
ATOM 2014 N N . ILE A 1 256 ? 3.959 -18.465 1.685 1.00 84.44 256 ILE A N 1
ATOM 2015 C CA . ILE A 1 256 ? 4.501 -19.832 1.630 1.00 84.44 256 ILE A CA 1
ATOM 2016 C C . ILE A 1 256 ? 3.591 -20.743 0.794 1.00 84.44 256 ILE A C 1
ATOM 2018 O O . ILE A 1 256 ? 4.066 -21.419 -0.116 1.00 84.44 256 ILE A O 1
ATOM 2022 N N . LEU A 1 257 ? 2.278 -20.702 1.035 1.00 86.81 257 LEU A N 1
ATOM 2023 C CA . LEU A 1 257 ? 1.291 -21.456 0.260 1.00 86.81 257 LEU A CA 1
ATOM 2024 C C . LEU A 1 257 ? 1.311 -21.065 -1.217 1.00 86.81 257 LEU A C 1
ATOM 2026 O O . LEU A 1 257 ? 1.248 -21.941 -2.071 1.00 86.81 257 LEU A O 1
ATOM 2030 N N . SER A 1 258 ? 1.443 -19.774 -1.535 1.00 85.62 258 SER A N 1
ATOM 2031 C CA . SER A 1 258 ? 1.525 -19.342 -2.934 1.00 85.62 258 SER A CA 1
ATOM 2032 C C . SER A 1 258 ? 2.748 -19.907 -3.657 1.00 85.62 258 SER A C 1
ATOM 2034 O O . SER A 1 258 ? 2.626 -20.312 -4.807 1.00 85.62 258 SER A O 1
ATOM 2036 N N . ARG A 1 259 ? 3.897 -20.000 -2.973 1.00 83.44 259 ARG A N 1
ATOM 2037 C CA . ARG A 1 259 ? 5.133 -20.563 -3.533 1.00 83.44 259 ARG A CA 1
ATOM 2038 C C . ARG A 1 259 ? 5.037 -22.064 -3.771 1.00 83.44 259 ARG A C 1
ATOM 2040 O O . ARG A 1 259 ? 5.592 -22.548 -4.745 1.00 83.44 259 ARG A O 1
ATOM 2047 N N . HIS A 1 260 ? 4.328 -22.780 -2.900 1.00 87.25 260 HIS A N 1
ATOM 2048 C CA . HIS A 1 260 ? 4.103 -24.216 -3.064 1.00 87.25 260 HIS A CA 1
ATOM 2049 C C . HIS A 1 260 ? 3.035 -24.547 -4.111 1.00 87.25 260 HIS A C 1
ATOM 2051 O O . HIS A 1 260 ? 3.157 -25.551 -4.797 1.00 87.25 260 HIS A O 1
ATOM 2057 N N . LEU A 1 261 ? 1.978 -23.739 -4.222 1.00 89.00 261 LEU A N 1
ATOM 2058 C CA . LEU A 1 261 ? 0.864 -24.008 -5.140 1.00 89.00 261 LEU A CA 1
ATOM 2059 C C . LEU A 1 261 ? 1.106 -23.480 -6.559 1.00 89.00 261 LEU A C 1
ATOM 2061 O O . LEU A 1 261 ? 0.454 -23.931 -7.497 1.00 89.00 261 LEU A O 1
ATOM 2065 N N . MET A 1 262 ? 2.001 -22.505 -6.720 1.00 86.00 262 MET A N 1
ATOM 2066 C CA . MET A 1 262 ? 2.398 -21.959 -8.014 1.00 86.00 262 MET A CA 1
ATOM 2067 C C . MET A 1 262 ? 3.911 -22.068 -8.144 1.00 86.00 262 MET A C 1
ATOM 2069 O O . MET A 1 262 ? 4.632 -21.163 -7.729 1.00 86.00 262 MET A O 1
ATOM 2073 N N . GLU A 1 263 ? 4.388 -23.174 -8.702 1.00 84.25 263 GLU A N 1
ATOM 2074 C CA . GLU A 1 263 ? 5.811 -23.356 -8.980 1.00 84.25 263 GLU A CA 1
ATOM 2075 C C . GLU A 1 263 ? 6.274 -22.348 -10.039 1.00 84.25 263 GLU A C 1
ATOM 2077 O O . GLU A 1 263 ? 5.600 -22.115 -11.046 1.00 84.25 263 GLU A O 1
ATOM 2082 N N . LEU A 1 264 ? 7.415 -21.713 -9.777 1.00 82.50 264 LEU A N 1
ATOM 2083 C CA . LEU A 1 264 ? 8.079 -20.823 -10.723 1.00 82.50 264 LEU A CA 1
ATOM 2084 C C . LEU A 1 264 ? 9.233 -21.585 -11.378 1.00 82.50 264 LEU A C 1
ATOM 2086 O O . LEU A 1 264 ? 9.915 -22.336 -10.674 1.00 82.50 264 LEU A O 1
ATOM 2090 N N . PRO A 1 265 ? 9.475 -21.385 -12.686 1.00 84.25 265 PRO A N 1
ATOM 2091 C CA . PRO A 1 265 ? 10.564 -22.058 -13.377 1.00 84.25 265 PRO A CA 1
ATOM 2092 C C . PRO A 1 265 ? 11.907 -21.688 -12.745 1.00 84.25 265 PRO A C 1
ATOM 2094 O O . PRO A 1 265 ? 12.130 -20.546 -12.323 1.00 84.25 265 PRO A O 1
ATOM 2097 N N . GLY A 1 266 ? 12.805 -22.669 -12.670 1.00 85.44 266 GLY A N 1
ATOM 2098 C CA . GLY A 1 266 ? 14.159 -22.462 -12.163 1.00 85.44 266 GLY A CA 1
ATOM 2099 C C . GLY A 1 266 ? 14.974 -21.533 -13.068 1.00 85.44 266 GLY A C 1
ATOM 2100 O O . GLY A 1 266 ? 14.657 -21.348 -14.242 1.00 85.44 266 GLY A O 1
ATOM 2101 N N . ARG A 1 267 ? 16.074 -20.971 -12.543 1.00 82.00 267 ARG A N 1
ATOM 2102 C CA . ARG A 1 267 ? 16.993 -20.137 -13.346 1.00 82.00 267 ARG A CA 1
ATOM 2103 C C . ARG A 1 267 ? 17.522 -20.887 -14.575 1.00 82.00 267 ARG A C 1
ATOM 2105 O O . ARG A 1 267 ? 17.585 -20.310 -15.650 1.00 82.00 267 ARG A O 1
ATOM 2112 N N . GLU A 1 268 ? 17.863 -22.163 -14.414 1.00 88.25 268 GLU A N 1
ATOM 2113 C CA . GLU A 1 268 ? 18.334 -23.024 -15.506 1.00 88.25 268 GLU A CA 1
ATOM 2114 C C . GLU A 1 268 ? 17.245 -23.249 -16.562 1.00 88.25 268 GLU A C 1
ATOM 2116 O O . GLU A 1 268 ? 17.479 -23.025 -17.743 1.00 88.25 268 GLU A O 1
ATOM 2121 N N . GLU A 1 269 ? 16.019 -23.552 -16.131 1.00 91.19 269 GLU A N 1
ATOM 2122 C CA . GLU A 1 269 ? 14.881 -23.736 -17.035 1.00 91.19 269 GLU A CA 1
ATOM 2123 C C . GLU A 1 269 ? 14.565 -22.467 -17.847 1.00 91.19 269 GLU A C 1
ATOM 2125 O O . GLU A 1 269 ? 14.230 -22.546 -19.028 1.00 91.19 269 GLU A O 1
ATOM 2130 N N . LEU A 1 270 ? 14.681 -21.281 -17.239 1.00 89.38 270 LEU A N 1
ATOM 2131 C CA . LEU A 1 270 ? 14.511 -20.009 -17.947 1.00 89.38 270 LEU A CA 1
ATOM 2132 C C . LEU A 1 270 ? 15.578 -19.805 -19.026 1.00 89.38 270 LEU A C 1
ATOM 2134 O O . LEU A 1 270 ? 15.252 -19.381 -20.136 1.00 89.38 270 LEU A O 1
ATOM 2138 N N . GLU A 1 271 ? 16.835 -20.119 -18.718 1.00 89.62 271 GLU A N 1
ATOM 2139 C CA . GLU A 1 271 ? 17.932 -20.025 -19.680 1.00 89.62 271 GLU A CA 1
ATOM 2140 C C . GLU A 1 271 ? 17.789 -21.052 -20.811 1.00 89.62 271 GLU A C 1
ATOM 2142 O O . GLU A 1 271 ? 18.007 -20.713 -21.975 1.00 89.62 271 GLU A O 1
ATOM 2147 N N . ASP A 1 272 ? 17.329 -22.267 -20.517 1.00 94.31 272 ASP A N 1
ATOM 2148 C CA . ASP A 1 272 ? 17.046 -23.279 -21.538 1.00 94.31 272 ASP A CA 1
ATOM 2149 C C . ASP A 1 272 ? 15.891 -22.859 -22.453 1.00 94.31 272 ASP A C 1
ATOM 2151 O O . ASP A 1 272 ? 15.993 -22.981 -23.675 1.00 94.31 272 ASP A O 1
ATOM 2155 N N . ARG A 1 273 ? 14.823 -22.270 -21.897 1.00 94.00 273 ARG A N 1
ATOM 2156 C CA . ARG A 1 273 ? 13.719 -21.697 -22.689 1.00 94.00 273 ARG A CA 1
ATOM 2157 C C . ARG A 1 273 ? 14.195 -20.566 -23.601 1.00 94.00 273 ARG A C 1
ATOM 2159 O O . ARG A 1 273 ? 13.769 -20.502 -24.753 1.00 94.00 273 ARG A O 1
ATOM 2166 N N . LYS A 1 274 ? 15.087 -19.691 -23.119 1.00 93.62 274 LYS A N 1
ATOM 2167 C CA . LYS A 1 274 ? 15.707 -18.630 -23.933 1.00 93.62 274 LYS A CA 1
ATOM 2168 C C . LYS A 1 274 ? 16.523 -19.210 -25.088 1.00 93.62 274 LYS A C 1
ATOM 2170 O O . LYS A 1 274 ? 16.361 -18.762 -26.222 1.00 93.62 274 LYS A O 1
ATOM 2175 N N . ARG A 1 275 ? 17.361 -20.219 -24.819 1.00 92.94 275 ARG A N 1
ATOM 2176 C CA . ARG A 1 275 ? 18.167 -20.901 -25.848 1.00 92.94 275 ARG A CA 1
ATOM 2177 C C . ARG A 1 275 ? 17.287 -21.586 -26.889 1.00 92.94 275 ARG A C 1
ATOM 2179 O O . ARG A 1 275 ? 17.478 -21.345 -28.074 1.00 92.94 275 ARG A O 1
ATOM 2186 N N . ALA A 1 276 ? 16.289 -22.355 -26.456 1.00 94.94 276 ALA A N 1
ATOM 2187 C CA . ALA A 1 276 ? 15.359 -23.048 -27.347 1.00 94.94 276 ALA A CA 1
ATOM 2188 C C . ALA A 1 276 ? 14.568 -22.072 -28.236 1.00 94.94 276 ALA A C 1
ATOM 2190 O O . ALA A 1 276 ? 14.375 -22.323 -29.423 1.00 94.94 276 ALA A O 1
ATOM 2191 N N . LEU A 1 277 ? 14.148 -20.921 -27.694 1.00 94.50 277 LEU A N 1
ATOM 2192 C CA . LEU A 1 277 ? 13.471 -19.884 -28.479 1.00 94.50 277 LEU A CA 1
ATOM 2193 C C . LEU A 1 277 ? 14.396 -19.249 -29.533 1.00 94.50 277 LEU A C 1
ATOM 2195 O O . LEU A 1 277 ? 13.926 -18.815 -30.586 1.00 94.50 277 LEU A O 1
ATOM 2199 N N . PHE A 1 278 ? 15.698 -19.178 -29.255 1.00 95.38 278 PHE A N 1
ATOM 2200 C CA . PHE A 1 278 ? 16.687 -18.569 -30.143 1.00 95.38 278 PHE A CA 1
ATOM 2201 C C . PHE A 1 278 ? 17.311 -19.544 -31.156 1.00 95.38 278 PHE A C 1
ATOM 2203 O O . PHE A 1 278 ? 17.834 -19.097 -32.175 1.00 95.38 278 PHE A O 1
ATOM 2210 N N . GLU A 1 279 ? 17.206 -20.855 -30.930 1.00 95.94 279 GLU A N 1
ATOM 2211 C CA . GLU A 1 279 ? 17.782 -21.921 -31.767 1.00 95.94 279 GLU A CA 1
ATOM 2212 C C . GLU A 1 279 ? 17.523 -21.751 -33.283 1.00 95.94 279 GLU A C 1
ATOM 2214 O O . GLU A 1 279 ? 18.482 -21.837 -34.059 1.00 95.94 279 GLU A O 1
ATOM 2219 N N . PRO A 1 280 ? 16.304 -21.404 -33.761 1.00 96.19 280 PRO A N 1
ATOM 2220 C CA . PRO A 1 280 ? 16.055 -21.222 -35.197 1.00 96.19 280 PRO A CA 1
ATOM 2221 C C . PRO A 1 280 ? 16.871 -20.090 -35.838 1.00 96.19 280 PRO A C 1
ATOM 2223 O O . PRO A 1 280 ? 17.108 -20.101 -37.046 1.00 96.19 280 PRO A O 1
ATOM 2226 N N . TYR A 1 281 ? 17.300 -19.111 -35.039 1.00 95.00 281 TYR A N 1
ATOM 2227 C CA . TYR A 1 281 ? 18.032 -17.926 -35.484 1.00 95.00 281 TYR A CA 1
ATOM 2228 C C . TYR A 1 281 ? 19.548 -18.068 -35.313 1.00 95.00 281 TYR A C 1
ATOM 2230 O O . TYR A 1 281 ? 20.302 -17.236 -35.816 1.00 95.00 281 TYR A O 1
ATOM 2238 N N . GLU A 1 282 ? 20.020 -19.123 -34.645 1.00 94.25 282 GLU A N 1
ATOM 2239 C CA . GLU A 1 282 ? 21.413 -19.254 -34.215 1.00 94.25 282 GLU A CA 1
ATOM 2240 C C . GLU A 1 282 ? 22.402 -19.286 -35.390 1.00 94.25 282 GLU A C 1
ATOM 2242 O O . GLU A 1 282 ? 23.443 -18.627 -35.350 1.00 94.25 282 GLU A O 1
ATOM 2247 N N . ARG A 1 283 ? 22.064 -19.983 -36.484 1.00 94.88 283 ARG A N 1
ATOM 2248 C CA . ARG A 1 283 ? 22.908 -20.019 -37.695 1.00 94.88 283 ARG A CA 1
ATOM 2249 C C . ARG A 1 283 ? 23.069 -18.631 -38.312 1.00 94.88 283 ARG A C 1
ATOM 2251 O O . ARG A 1 283 ? 24.195 -18.175 -38.503 1.00 94.88 283 ARG A O 1
ATOM 2258 N N . GLN A 1 284 ? 21.952 -17.946 -38.559 1.00 94.38 284 GLN A N 1
ATOM 2259 C CA . GLN A 1 284 ? 21.940 -16.595 -39.126 1.00 94.38 284 GLN A CA 1
ATOM 2260 C C . GLN A 1 284 ? 22.669 -15.602 -38.213 1.00 94.38 284 GLN A C 1
ATOM 2262 O O . GLN A 1 284 ? 23.438 -14.765 -38.693 1.00 94.38 284 GLN A O 1
ATOM 2267 N N . TYR A 1 285 ? 22.449 -15.702 -36.901 1.00 94.25 285 TYR A N 1
ATOM 2268 C CA . TYR A 1 285 ? 23.127 -14.889 -35.900 1.00 94.25 285 TYR A CA 1
ATOM 2269 C C . TYR A 1 285 ? 24.644 -15.080 -35.976 1.00 94.25 285 TYR A C 1
ATOM 2271 O O . TYR A 1 285 ? 25.377 -14.106 -36.140 1.00 94.25 285 TYR A O 1
ATOM 2279 N N . ASN A 1 286 ? 25.116 -16.328 -35.939 1.00 95.62 286 ASN A N 1
ATOM 2280 C CA . ASN A 1 286 ? 26.542 -16.648 -35.965 1.00 95.62 286 ASN A CA 1
ATOM 2281 C C . ASN A 1 286 ? 27.219 -16.196 -37.266 1.00 95.62 286 ASN A C 1
ATOM 2283 O O . ASN A 1 286 ? 28.317 -15.641 -37.222 1.00 95.62 286 ASN A O 1
ATOM 2287 N N . GLU A 1 287 ? 26.572 -16.382 -38.419 1.00 95.62 287 GLU A N 1
ATOM 2288 C CA . GLU A 1 287 ? 27.071 -15.890 -39.710 1.00 95.62 287 GLU A CA 1
ATOM 2289 C C . GLU A 1 287 ? 27.176 -14.361 -39.736 1.00 95.62 287 GLU A C 1
ATOM 2291 O O . GLU A 1 287 ? 28.208 -13.815 -40.135 1.00 95.62 287 GLU A O 1
ATOM 2296 N N . THR A 1 288 ? 26.143 -13.670 -39.250 1.00 93.62 288 THR A N 1
ATOM 2297 C CA . THR A 1 288 ? 26.086 -12.202 -39.206 1.00 93.62 288 THR A CA 1
ATOM 2298 C C . THR A 1 288 ? 27.139 -11.626 -38.262 1.00 93.62 288 THR A C 1
ATOM 2300 O O . THR A 1 288 ? 27.883 -10.724 -38.644 1.00 93.62 288 THR A O 1
ATOM 2303 N N . VAL A 1 289 ? 27.261 -12.178 -37.052 1.00 93.44 289 VAL A N 1
ATOM 2304 C CA . VAL A 1 289 ? 28.263 -11.757 -36.061 1.00 93.44 289 VAL A CA 1
ATOM 2305 C C . VAL A 1 289 ? 29.679 -12.039 -36.562 1.00 93.44 289 VAL A C 1
ATOM 2307 O O . VAL A 1 289 ? 30.575 -11.222 -36.358 1.00 93.44 289 VAL A O 1
ATOM 2310 N N . LYS A 1 290 ? 29.901 -13.163 -37.256 1.00 95.06 290 LYS A N 1
ATOM 2311 C CA . LYS A 1 290 ? 31.197 -13.480 -37.871 1.00 95.06 290 LYS A CA 1
ATOM 2312 C C . LYS A 1 290 ? 31.548 -12.498 -38.990 1.00 95.06 290 LYS A C 1
ATOM 2314 O O . LYS A 1 290 ? 32.691 -12.052 -39.052 1.00 95.06 290 LYS A O 1
ATOM 2319 N N . ALA A 1 291 ? 30.589 -12.152 -39.849 1.00 92.44 291 ALA A N 1
ATOM 2320 C CA . ALA A 1 291 ? 30.780 -11.158 -40.903 1.00 92.44 291 ALA A CA 1
ATOM 2321 C C . ALA A 1 291 ? 31.085 -9.769 -40.320 1.00 92.44 291 ALA A C 1
ATOM 2323 O O . ALA A 1 291 ? 32.034 -9.120 -40.753 1.00 92.44 291 ALA A O 1
ATOM 2324 N N . PHE A 1 292 ? 30.345 -9.359 -39.287 1.00 92.19 292 PHE A N 1
ATOM 2325 C CA . PHE A 1 292 ? 30.594 -8.117 -38.558 1.00 92.19 292 PHE A CA 1
ATOM 2326 C C . PHE A 1 292 ? 31.982 -8.096 -37.912 1.00 92.19 292 PHE A C 1
ATOM 2328 O O . PHE A 1 292 ? 32.730 -7.145 -38.109 1.00 92.19 292 PHE A O 1
ATOM 2335 N N . ARG A 1 293 ? 32.370 -9.164 -37.201 1.00 92.31 293 ARG A N 1
ATOM 2336 C CA . ARG A 1 293 ? 33.702 -9.274 -36.589 1.00 92.31 293 ARG A CA 1
ATOM 2337 C C . ARG A 1 293 ? 34.810 -9.158 -37.636 1.00 92.31 293 ARG A C 1
ATOM 2339 O O . ARG A 1 293 ? 35.748 -8.403 -37.424 1.00 92.31 293 ARG A O 1
ATOM 2346 N N . LYS A 1 294 ? 34.682 -9.863 -38.764 1.00 92.62 294 LYS A N 1
ATOM 2347 C CA . LYS A 1 294 ? 35.664 -9.810 -39.854 1.00 92.62 294 LYS A CA 1
ATOM 2348 C C . LYS A 1 294 ? 35.815 -8.393 -40.421 1.00 92.62 294 LYS A C 1
ATOM 2350 O O . LYS A 1 294 ? 36.934 -7.988 -40.697 1.00 92.62 294 LYS A O 1
ATOM 2355 N N . MET A 1 295 ? 34.710 -7.662 -40.572 1.00 90.94 295 MET A N 1
ATOM 2356 C CA . MET A 1 295 ? 34.715 -6.264 -41.022 1.00 90.94 295 MET A CA 1
ATOM 2357 C C . MET A 1 295 ? 35.410 -5.335 -40.012 1.00 90.94 295 MET A C 1
ATOM 2359 O O . MET A 1 295 ? 36.246 -4.518 -40.388 1.00 90.94 295 MET A O 1
ATOM 2363 N N . VAL A 1 296 ? 35.135 -5.510 -38.714 1.00 89.31 296 VAL A N 1
ATOM 2364 C CA . VAL A 1 296 ? 35.817 -4.749 -37.654 1.00 89.31 296 VAL A CA 1
ATOM 2365 C C . VAL A 1 296 ? 37.323 -5.053 -37.642 1.00 89.31 296 VAL A C 1
ATOM 2367 O O . VAL A 1 296 ? 38.130 -4.143 -37.481 1.00 89.31 296 VAL A O 1
ATOM 2370 N N . GLU A 1 297 ? 37.716 -6.313 -37.852 1.00 91.19 297 GLU A N 1
ATOM 2371 C CA . GLU A 1 297 ? 39.121 -6.742 -37.938 1.00 91.19 297 GLU A CA 1
ATOM 2372 C C . GLU A 1 297 ? 39.835 -6.226 -39.198 1.00 91.19 297 GLU A C 1
ATOM 2374 O O . GLU A 1 297 ? 41.021 -5.903 -39.132 1.00 91.19 297 GLU A O 1
ATOM 2379 N N . SER A 1 298 ? 39.138 -6.123 -40.337 1.00 89.00 298 SER A N 1
ATOM 2380 C CA . SER A 1 298 ? 39.688 -5.547 -41.574 1.00 89.00 298 SER A CA 1
ATOM 2381 C C . SER A 1 298 ? 39.770 -4.018 -41.542 1.00 89.00 298 SER A C 1
ATOM 2383 O O . SER A 1 298 ? 40.366 -3.427 -42.442 1.00 89.00 298 SER A O 1
ATOM 2385 N N . ASN A 1 299 ? 39.224 -3.377 -40.499 1.00 84.69 299 ASN A N 1
ATOM 2386 C CA . ASN A 1 299 ? 39.118 -1.923 -40.360 1.00 84.69 299 ASN A CA 1
ATOM 2387 C C . ASN A 1 299 ? 38.367 -1.272 -41.545 1.00 84.69 299 ASN A C 1
ATOM 2389 O O . ASN A 1 299 ? 38.578 -0.100 -41.868 1.00 84.69 299 ASN A O 1
ATOM 2393 N N . GLU A 1 300 ? 37.509 -2.050 -42.212 1.00 79.81 300 GLU A N 1
ATOM 2394 C CA . GLU A 1 300 ? 36.650 -1.600 -43.303 1.00 79.81 300 GLU A CA 1
ATOM 2395 C C . GLU A 1 300 ? 35.391 -0.951 -42.727 1.00 79.81 300 GLU A C 1
ATOM 2397 O O . GLU A 1 300 ? 34.790 -1.448 -41.780 1.00 79.81 300 GLU A O 1
ATOM 2402 N N . ILE A 1 301 ? 34.958 0.163 -43.314 1.00 76.56 301 ILE A N 1
ATOM 2403 C CA . ILE A 1 301 ? 33.702 0.809 -42.931 1.00 76.56 301 ILE A CA 1
ATOM 2404 C C . ILE A 1 301 ? 32.611 0.296 -43.874 1.00 76.56 301 ILE A C 1
ATOM 2406 O O . ILE A 1 301 ? 32.382 0.876 -44.934 1.00 76.56 301 ILE A O 1
ATOM 2410 N N . ASP A 1 302 ? 31.949 -0.799 -43.488 1.00 82.31 302 ASP A N 1
ATOM 2411 C CA . ASP A 1 302 ? 30.757 -1.310 -44.175 1.00 82.31 302 ASP A CA 1
ATOM 2412 C C . ASP A 1 302 ? 29.511 -1.201 -43.278 1.00 82.31 302 ASP A C 1
ATOM 2414 O O . ASP A 1 302 ? 29.449 -1.695 -42.142 1.00 82.31 302 ASP A O 1
ATOM 2418 N N . MET A 1 303 ? 28.498 -0.519 -43.809 1.00 85.69 303 MET A N 1
ATOM 2419 C CA . MET A 1 303 ? 27.243 -0.234 -43.120 1.00 85.69 303 MET A CA 1
ATOM 2420 C C . MET A 1 303 ? 26.332 -1.464 -43.071 1.00 85.69 303 MET A C 1
ATOM 2422 O O . MET A 1 303 ? 25.595 -1.629 -42.100 1.00 85.69 303 MET A O 1
ATOM 2426 N N . GLU A 1 304 ? 26.401 -2.366 -44.055 1.00 88.62 304 GLU A N 1
ATOM 2427 C CA . GLU A 1 304 ? 25.490 -3.515 -44.142 1.00 88.62 304 GLU A CA 1
ATOM 2428 C C . GLU A 1 304 ? 25.740 -4.583 -43.058 1.00 88.62 304 GLU A C 1
ATOM 2430 O O . GLU A 1 304 ? 24.791 -4.946 -42.353 1.00 88.62 304 GLU A O 1
ATOM 2435 N N . PRO A 1 305 ? 26.977 -5.078 -42.838 1.00 90.38 305 PRO A N 1
ATOM 2436 C CA . PRO A 1 305 ? 27.282 -5.992 -41.738 1.00 90.38 305 PRO A CA 1
ATOM 2437 C C . PRO A 1 305 ? 26.982 -5.372 -40.371 1.00 90.38 305 PRO A C 1
ATOM 2439 O O . PRO A 1 305 ? 26.516 -6.069 -39.472 1.00 90.38 305 PRO A O 1
ATOM 2442 N N . SER A 1 306 ? 27.200 -4.061 -40.224 1.00 90.31 306 SER A N 1
ATOM 2443 C CA . SER A 1 306 ? 26.906 -3.320 -38.994 1.00 90.31 306 SER A CA 1
ATOM 2444 C C . SER A 1 306 ? 25.405 -3.251 -38.706 1.00 90.31 306 SER A C 1
ATOM 2446 O O . SER A 1 306 ? 24.973 -3.591 -37.601 1.00 90.31 306 SER A O 1
ATOM 2448 N N . ARG A 1 307 ? 24.597 -2.910 -39.720 1.00 91.88 307 ARG A N 1
ATOM 2449 C CA . ARG A 1 307 ? 23.130 -2.898 -39.643 1.00 91.88 307 ARG A CA 1
ATOM 2450 C C . ARG A 1 307 ? 22.579 -4.273 -39.287 1.00 91.88 307 ARG A C 1
ATOM 2452 O O . ARG A 1 307 ? 21.803 -4.400 -38.343 1.00 91.88 307 ARG A O 1
ATOM 2459 N N . LYS A 1 308 ? 23.013 -5.313 -40.007 1.00 93.50 308 LYS A N 1
ATOM 2460 C CA . LYS A 1 308 ? 22.565 -6.689 -39.757 1.00 93.50 308 LYS A CA 1
ATOM 2461 C C . LYS A 1 308 ? 22.960 -7.161 -38.362 1.00 93.50 308 LYS A C 1
ATOM 2463 O O . LYS A 1 308 ? 22.145 -7.784 -37.692 1.00 93.50 308 LYS A O 1
ATOM 2468 N N . ASN A 1 309 ? 24.170 -6.837 -37.895 1.00 93.81 309 ASN A N 1
ATOM 2469 C CA . ASN A 1 309 ? 24.606 -7.170 -36.539 1.00 93.81 309 ASN A CA 1
ATOM 2470 C C . ASN A 1 309 ? 23.728 -6.503 -35.474 1.00 93.81 309 ASN A C 1
ATOM 2472 O O . ASN A 1 309 ? 23.352 -7.153 -34.499 1.00 93.81 309 ASN A O 1
ATOM 2476 N N . LEU A 1 310 ? 23.358 -5.236 -35.662 1.00 93.25 310 LEU A N 1
ATOM 2477 C CA . LEU A 1 310 ? 22.413 -4.563 -34.774 1.00 93.25 310 LEU A CA 1
ATOM 2478 C C . LEU A 1 310 ? 21.053 -5.271 -34.771 1.00 93.25 310 LEU A C 1
ATOM 2480 O O . LEU A 1 310 ? 20.535 -5.574 -33.699 1.00 93.25 310 LEU A O 1
ATOM 2484 N N . GLU A 1 311 ? 20.501 -5.580 -35.947 1.00 94.25 311 GLU A N 1
ATOM 2485 C CA . GLU A 1 311 ? 19.188 -6.224 -36.091 1.00 94.25 311 GLU A CA 1
ATOM 2486 C C . GLU A 1 311 ? 19.126 -7.594 -35.411 1.00 94.25 311 GLU A C 1
ATOM 2488 O O . GLU A 1 311 ? 18.208 -7.840 -34.628 1.00 94.25 311 GLU A O 1
ATOM 2493 N N . VAL A 1 312 ? 20.114 -8.466 -35.641 1.00 95.69 312 VAL A N 1
ATOM 2494 C CA . VAL A 1 312 ? 20.114 -9.814 -35.044 1.00 95.69 312 VAL A CA 1
ATOM 2495 C C . VAL A 1 312 ? 20.327 -9.781 -33.529 1.00 95.69 312 VAL A C 1
ATOM 2497 O O . VAL A 1 312 ? 19.787 -10.625 -32.813 1.00 95.69 312 VAL A O 1
ATOM 2500 N N . ASN A 1 313 ? 21.084 -8.806 -33.010 1.00 95.31 313 ASN A N 1
ATOM 2501 C CA . ASN A 1 313 ? 21.232 -8.644 -31.566 1.00 95.31 313 ASN A CA 1
ATOM 2502 C C . ASN A 1 313 ? 19.966 -8.059 -30.927 1.00 95.31 313 ASN A C 1
ATOM 2504 O O . ASN A 1 313 ? 19.520 -8.603 -29.921 1.00 95.31 313 ASN A O 1
ATOM 2508 N N . ALA A 1 314 ? 19.355 -7.036 -31.535 1.00 94.75 314 ALA A N 1
ATOM 2509 C CA . ALA A 1 314 ? 18.090 -6.474 -31.065 1.00 94.75 314 ALA A CA 1
ATOM 2510 C C . ALA A 1 314 ? 16.986 -7.540 -31.044 1.00 94.75 314 ALA A C 1
ATOM 2512 O O . ALA A 1 314 ? 16.264 -7.664 -30.056 1.00 94.75 314 ALA A O 1
ATOM 2513 N N . GLN A 1 315 ? 16.916 -8.373 -32.088 1.00 95.00 315 GLN A N 1
ATOM 2514 C CA . GLN A 1 315 ? 15.995 -9.505 -32.156 1.00 95.00 315 GLN A CA 1
ATOM 2515 C C . GLN A 1 315 ? 16.241 -10.512 -31.024 1.00 95.00 315 GLN A C 1
ATOM 2517 O O . GLN A 1 315 ? 15.293 -10.950 -30.373 1.00 95.00 315 GLN A O 1
ATOM 2522 N N . ARG A 1 316 ? 17.502 -10.871 -30.746 1.00 95.12 316 ARG A N 1
ATOM 2523 C CA . ARG A 1 316 ? 17.838 -11.756 -29.620 1.00 95.12 316 ARG A CA 1
ATOM 2524 C C . ARG A 1 316 ? 17.397 -11.157 -28.285 1.00 95.12 316 ARG A C 1
ATOM 2526 O O . ARG A 1 316 ? 16.801 -11.859 -27.472 1.00 95.12 316 ARG A O 1
ATOM 2533 N N . THR A 1 317 ? 17.679 -9.875 -28.066 1.00 94.81 317 THR A N 1
ATOM 2534 C CA . THR A 1 317 ? 17.290 -9.160 -26.847 1.00 94.81 317 THR A CA 1
ATOM 2535 C C . THR A 1 317 ? 15.776 -9.149 -26.668 1.00 94.81 317 THR A C 1
ATOM 2537 O O . THR A 1 317 ? 15.309 -9.449 -25.574 1.00 94.81 317 THR A O 1
ATOM 2540 N N . GLU A 1 318 ? 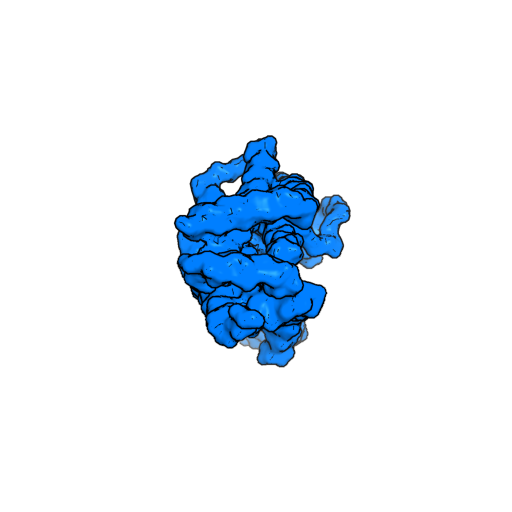15.005 -8.901 -27.728 1.00 94.44 318 GLU A N 1
ATOM 2541 C CA . GLU A 1 318 ? 13.539 -8.945 -27.687 1.00 94.44 318 GLU A CA 1
A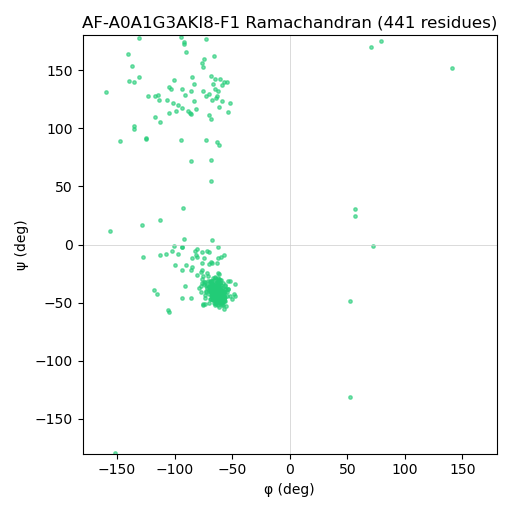TOM 2542 C C . GLU A 1 318 ? 13.012 -10.343 -27.318 1.00 94.44 318 GLU A C 1
ATOM 2544 O O . GLU A 1 318 ? 12.132 -10.481 -26.465 1.00 94.44 318 GLU A O 1
ATOM 2549 N N . LEU A 1 319 ? 13.574 -11.401 -27.917 1.00 93.88 319 LEU A N 1
ATOM 2550 C CA . LEU A 1 319 ? 13.190 -12.784 -27.618 1.00 93.88 319 LEU A CA 1
ATOM 2551 C C . LEU A 1 319 ? 13.486 -13.156 -26.160 1.00 93.88 319 LEU A C 1
ATOM 2553 O O . LEU A 1 319 ? 12.647 -13.766 -25.498 1.00 93.88 319 LEU A O 1
ATOM 2557 N N . TYR A 1 320 ? 14.648 -12.763 -25.637 1.00 93.44 320 TYR A N 1
ATOM 2558 C CA . TYR A 1 320 ? 15.015 -13.033 -24.244 1.00 93.44 320 TYR A CA 1
ATOM 2559 C C . TYR A 1 320 ? 14.141 -12.236 -23.273 1.00 93.44 320 TYR A C 1
ATOM 2561 O O . TYR A 1 320 ? 13.626 -12.803 -22.308 1.00 93.44 320 TYR A O 1
ATOM 2569 N N . HIS A 1 321 ? 13.897 -10.957 -23.577 1.00 91.75 321 HIS A N 1
ATOM 2570 C CA . HIS A 1 321 ? 13.014 -10.093 -22.798 1.00 91.75 321 HIS A CA 1
ATOM 2571 C C . HIS A 1 321 ? 11.594 -10.663 -22.716 1.00 91.75 321 HIS A C 1
ATOM 2573 O O . HIS A 1 321 ? 10.973 -10.633 -21.657 1.00 91.75 321 HIS A O 1
ATOM 2579 N N . ARG A 1 322 ? 11.091 -11.273 -23.797 1.00 91.25 322 ARG A N 1
ATOM 2580 C CA . ARG A 1 322 ? 9.781 -11.938 -23.799 1.00 91.25 322 ARG A CA 1
ATOM 2581 C C . ARG A 1 322 ? 9.692 -13.051 -22.751 1.00 91.25 322 ARG A C 1
ATOM 2583 O O . ARG A 1 322 ? 8.710 -13.091 -22.008 1.00 91.25 322 ARG A O 1
ATOM 2590 N N . ILE A 1 323 ? 10.713 -13.908 -22.658 1.00 91.81 323 ILE A N 1
ATOM 2591 C CA . ILE A 1 323 ? 10.776 -14.988 -21.658 1.00 91.81 323 ILE A CA 1
ATOM 2592 C C . ILE A 1 323 ? 10.865 -14.414 -20.240 1.00 91.81 323 ILE A C 1
ATOM 2594 O O . ILE A 1 323 ? 10.102 -14.818 -19.360 1.00 91.81 323 ILE A O 1
ATOM 2598 N N . ASP A 1 324 ? 11.727 -13.419 -20.022 1.00 87.94 324 ASP A N 1
ATOM 2599 C CA . ASP A 1 324 ? 11.847 -12.770 -18.712 1.00 87.94 324 ASP A CA 1
ATOM 2600 C C . ASP A 1 324 ? 10.535 -12.066 -18.302 1.00 87.94 324 ASP A C 1
ATOM 2602 O O . ASP A 1 324 ? 10.158 -12.044 -17.128 1.00 87.94 324 ASP A O 1
ATOM 2606 N N . GLY A 1 325 ? 9.775 -11.550 -19.271 1.00 86.25 325 GLY A N 1
ATOM 2607 C CA . GLY A 1 325 ? 8.472 -10.923 -19.052 1.00 86.25 325 GLY A CA 1
ATOM 2608 C C . GLY A 1 325 ? 7.353 -11.907 -18.760 1.00 86.25 325 GLY A C 1
ATOM 2609 O O . GLY A 1 325 ? 6.425 -11.602 -18.010 1.00 86.25 325 GLY A O 1
ATOM 2610 N N . GLU A 1 326 ? 7.406 -13.107 -19.329 1.00 88.75 326 GLU A N 1
ATOM 2611 C CA . GLU A 1 326 ? 6.535 -14.208 -18.917 1.00 88.75 326 GLU A CA 1
ATOM 2612 C C . GLU A 1 326 ? 6.820 -14.628 -17.476 1.00 88.75 326 GLU A C 1
ATOM 2614 O O . GLU A 1 326 ? 5.879 -14.751 -16.688 1.00 88.75 326 GLU A O 1
ATOM 2619 N N . TYR A 1 327 ? 8.096 -14.759 -17.107 1.00 85.81 327 TYR A N 1
ATOM 2620 C CA . TYR A 1 327 ? 8.505 -15.055 -15.736 1.00 85.81 327 TYR A CA 1
ATOM 2621 C C . TYR A 1 327 ? 8.031 -13.982 -14.747 1.00 85.81 327 TYR A C 1
ATOM 2623 O O . TYR A 1 327 ? 7.391 -14.306 -13.745 1.00 85.81 327 TYR A O 1
ATOM 2631 N N . SER A 1 328 ? 8.248 -12.699 -15.055 1.00 82.69 328 SER A N 1
ATOM 2632 C CA . SER A 1 328 ? 7.769 -11.584 -14.227 1.00 82.69 328 SER A CA 1
ATOM 2633 C C . SER A 1 328 ? 6.243 -11.618 -14.050 1.00 82.69 328 SER A C 1
ATOM 2635 O O . SER A 1 328 ? 5.727 -11.529 -12.933 1.00 82.69 328 SER A O 1
ATOM 2637 N N . ARG A 1 329 ? 5.488 -11.880 -15.128 1.00 84.88 329 ARG A N 1
ATOM 2638 C CA . ARG A 1 329 ? 4.025 -12.045 -15.058 1.00 84.88 329 ARG A CA 1
ATOM 2639 C C . ARG A 1 329 ? 3.606 -13.235 -14.190 1.00 84.88 329 ARG A C 1
ATOM 2641 O O . ARG A 1 329 ? 2.609 -13.126 -13.473 1.00 84.88 329 ARG A O 1
ATOM 2648 N N . GLN A 1 330 ? 4.326 -14.357 -14.230 1.00 84.88 330 GLN A N 1
ATOM 2649 C CA . GLN A 1 330 ? 4.071 -15.507 -13.350 1.00 84.88 330 GLN A CA 1
ATOM 2650 C C . GLN A 1 330 ? 4.350 -15.169 -11.882 1.00 84.88 330 GLN A C 1
ATOM 2652 O O . GLN A 1 330 ? 3.518 -15.460 -11.022 1.00 84.88 330 GLN A O 1
ATOM 2657 N N . LEU A 1 331 ? 5.456 -14.479 -11.601 1.00 81.06 331 LEU A N 1
ATOM 2658 C CA . LEU A 1 331 ? 5.798 -14.006 -10.263 1.00 81.06 331 LEU A CA 1
ATOM 2659 C C . LEU A 1 331 ? 4.719 -13.055 -9.715 1.00 81.06 331 LEU A C 1
A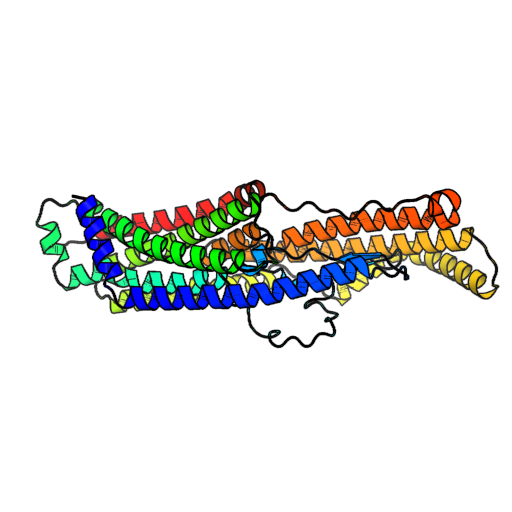TOM 2661 O O . LEU A 1 331 ? 4.235 -13.238 -8.595 1.00 81.06 331 LEU A O 1
ATOM 2665 N N . THR A 1 332 ? 4.255 -12.097 -10.522 1.00 81.12 332 THR A N 1
ATOM 2666 C CA . THR A 1 332 ? 3.144 -11.206 -10.156 1.00 81.12 332 THR A CA 1
ATOM 2667 C C . THR A 1 332 ? 1.855 -11.989 -9.900 1.00 81.12 332 THR A C 1
ATOM 2669 O O . THR A 1 332 ? 1.156 -11.709 -8.925 1.00 81.12 332 THR A O 1
ATOM 2672 N N . ARG A 1 333 ? 1.537 -13.015 -10.704 1.00 84.44 333 ARG A N 1
ATOM 2673 C CA . ARG A 1 333 ? 0.381 -13.899 -10.453 1.00 84.44 333 ARG A CA 1
ATOM 2674 C C . ARG A 1 333 ? 0.506 -14.649 -9.127 1.00 84.44 333 ARG A C 1
ATOM 2676 O O . ARG A 1 333 ? -0.471 -14.672 -8.382 1.00 84.44 333 ARG A O 1
ATOM 2683 N N . GLN A 1 334 ? 1.683 -15.183 -8.801 1.00 84.38 334 GLN A N 1
ATOM 2684 C CA . GLN A 1 334 ? 1.945 -15.841 -7.518 1.00 84.38 334 GLN A CA 1
ATOM 2685 C C . GLN A 1 334 ? 1.739 -14.875 -6.343 1.00 84.38 334 GLN A C 1
ATOM 2687 O O . GLN A 1 334 ? 1.035 -15.202 -5.387 1.00 84.38 334 GLN A O 1
ATOM 2692 N N . MET A 1 335 ? 2.263 -13.648 -6.431 1.00 80.62 335 MET A N 1
ATOM 2693 C CA . MET A 1 335 ? 2.063 -12.630 -5.393 1.00 80.62 335 MET A CA 1
ATOM 2694 C C . MET A 1 335 ? 0.591 -12.219 -5.244 1.00 80.62 335 MET A C 1
ATOM 2696 O O . MET A 1 335 ? 0.094 -12.057 -4.127 1.00 80.62 335 MET A O 1
ATOM 2700 N N . LEU A 1 336 ? -0.134 -12.059 -6.355 1.00 82.19 336 LEU A N 1
ATOM 2701 C CA . LEU A 1 336 ? -1.569 -11.766 -6.322 1.00 82.19 336 LEU A CA 1
ATOM 2702 C C . LEU A 1 336 ? -2.369 -12.934 -5.741 1.00 82.19 336 LEU A C 1
ATOM 2704 O O . LEU A 1 336 ? -3.326 -12.704 -5.006 1.00 82.19 336 LEU A O 1
ATOM 2708 N N . PHE A 1 337 ? -1.964 -14.174 -6.007 1.00 85.19 337 PHE A N 1
ATOM 2709 C CA . PHE A 1 337 ? -2.569 -15.354 -5.406 1.00 85.19 337 PHE A CA 1
ATOM 2710 C C . PHE A 1 337 ? -2.322 -15.420 -3.894 1.00 85.19 337 PHE A C 1
ATOM 2712 O O . PHE A 1 337 ? -3.272 -15.615 -3.137 1.00 85.19 337 PHE A O 1
ATOM 2719 N N . ALA A 1 338 ? -1.096 -15.135 -3.439 1.00 84.25 338 ALA A N 1
ATOM 2720 C CA . ALA A 1 338 ? -0.786 -14.972 -2.017 1.00 84.25 338 ALA A CA 1
ATOM 2721 C C . ALA A 1 338 ? -1.692 -13.918 -1.368 1.00 84.25 338 ALA A C 1
ATOM 2723 O O . ALA A 1 338 ? -2.248 -14.132 -0.294 1.00 84.25 338 ALA A O 1
ATOM 2724 N N . ARG A 1 339 ? -1.897 -12.785 -2.047 1.00 80.81 339 ARG A N 1
ATOM 2725 C CA . ARG A 1 339 ? -2.798 -11.723 -1.585 1.00 80.81 339 ARG A CA 1
ATOM 2726 C C . ARG A 1 339 ? -4.258 -12.175 -1.552 1.00 80.81 339 ARG A C 1
ATOM 2728 O O . ARG A 1 339 ? -4.963 -11.790 -0.627 1.00 80.81 339 ARG A O 1
ATOM 2735 N N . ASN A 1 340 ? -4.701 -12.979 -2.518 1.00 84.31 340 ASN A N 1
ATOM 2736 C CA . ASN A 1 340 ? -6.062 -13.512 -2.571 1.00 84.31 340 ASN A CA 1
ATOM 2737 C C . ASN A 1 340 ? -6.338 -14.494 -1.425 1.00 84.31 340 ASN A C 1
ATOM 2739 O O . ASN A 1 340 ? -7.366 -14.374 -0.765 1.00 84.31 340 ASN A O 1
ATOM 2743 N N . ILE A 1 341 ? -5.398 -15.397 -1.122 1.00 84.75 341 ILE A N 1
ATOM 2744 C CA . ILE A 1 341 ? -5.445 -16.213 0.106 1.00 84.75 341 ILE A CA 1
ATOM 2745 C C . ILE A 1 341 ? -5.462 -15.281 1.326 1.00 84.75 341 ILE A C 1
ATOM 2747 O O . ILE A 1 341 ? -6.272 -15.430 2.239 1.00 84.75 341 ILE A O 1
ATOM 2751 N N . GLY A 1 342 ? -4.628 -14.244 1.283 1.00 81.62 342 GLY A N 1
ATOM 2752 C CA . GLY A 1 342 ? -4.503 -13.192 2.281 1.00 81.62 342 GLY A CA 1
ATOM 2753 C C . GLY A 1 342 ? -5.748 -12.325 2.521 1.00 81.62 342 GLY A C 1
ATOM 2754 O O . GLY A 1 342 ? -5.754 -11.588 3.503 1.00 81.62 342 GLY A O 1
ATOM 2755 N N . LEU A 1 343 ? -6.800 -12.391 1.690 1.00 80.19 343 LEU A N 1
ATOM 2756 C CA . LEU A 1 343 ? -7.944 -11.457 1.734 1.00 80.19 343 LEU A CA 1
ATOM 2757 C C . LEU A 1 343 ? -8.716 -11.475 3.057 1.00 80.19 343 LEU A C 1
ATOM 2759 O O . LEU A 1 343 ? -9.344 -10.479 3.404 1.00 80.19 343 LEU A O 1
ATOM 2763 N N . LEU A 1 344 ? -8.667 -12.582 3.801 1.00 78.81 344 LEU A N 1
ATOM 2764 C CA . LEU A 1 344 ? -9.293 -12.679 5.123 1.00 78.81 344 LEU A CA 1
ATOM 2765 C C . LEU A 1 344 ? -8.527 -11.919 6.212 1.00 78.81 344 LEU A C 1
ATOM 2767 O O . LEU A 1 344 ? -9.056 -11.735 7.305 1.00 78.81 344 LEU A O 1
ATOM 2771 N N . SER A 1 345 ? -7.302 -11.466 5.935 1.00 88.31 345 SER A N 1
ATOM 2772 C CA . SER A 1 345 ? -6.527 -10.661 6.869 1.00 88.31 345 SER A CA 1
ATOM 2773 C C . SER A 1 345 ? -6.721 -9.160 6.613 1.00 88.31 345 SER A C 1
ATOM 2775 O O . SER A 1 345 ? -6.290 -8.646 5.574 1.00 88.31 345 SER A O 1
ATOM 2777 N N . PRO A 1 346 ? -7.282 -8.414 7.589 1.00 91.56 346 PRO A N 1
ATOM 2778 C CA . PRO A 1 346 ? -7.298 -6.956 7.584 1.00 91.56 346 PRO A CA 1
ATOM 2779 C C . PRO A 1 346 ? -5.948 -6.304 7.275 1.00 91.56 346 PRO A C 1
ATOM 2781 O O . PRO A 1 346 ? -5.931 -5.247 6.648 1.00 91.56 346 PRO A O 1
ATOM 2784 N N . SER A 1 347 ? -4.823 -6.903 7.694 1.00 91.75 347 SER A N 1
ATOM 2785 C CA . SER A 1 347 ? -3.496 -6.313 7.479 1.00 91.75 347 SER A CA 1
ATOM 2786 C C . SER A 1 347 ? -3.058 -6.407 6.021 1.00 91.75 347 SER A C 1
ATOM 2788 O O . SER A 1 347 ? -2.561 -5.424 5.478 1.00 91.75 347 SER A O 1
ATOM 2790 N N . VAL A 1 348 ? -3.325 -7.537 5.356 1.00 90.88 348 VAL A N 1
ATOM 2791 C CA . VAL A 1 348 ? -3.052 -7.712 3.920 1.00 90.88 348 VAL A CA 1
ATOM 2792 C C . VAL A 1 348 ? -3.906 -6.751 3.099 1.00 90.88 348 VAL A C 1
ATOM 2794 O O . VAL A 1 348 ? -3.399 -6.112 2.177 1.00 90.88 348 VAL A O 1
ATOM 2797 N N . LEU A 1 349 ? -5.192 -6.608 3.441 1.00 93.25 349 LEU A N 1
ATOM 2798 C CA . LEU A 1 349 ? -6.073 -5.635 2.793 1.00 93.25 349 LEU A CA 1
ATOM 2799 C C . LEU A 1 349 ? -5.514 -4.219 2.947 1.00 93.25 349 LEU A C 1
ATOM 2801 O O . LEU A 1 349 ? -5.307 -3.544 1.940 1.00 93.25 349 LEU A O 1
ATOM 2805 N N . TYR A 1 350 ? -5.196 -3.814 4.177 1.00 95.38 350 TYR A N 1
ATOM 2806 C CA . TYR A 1 350 ? -4.645 -2.501 4.495 1.00 95.38 350 TYR A CA 1
ATOM 2807 C C . TYR A 1 350 ? -3.345 -2.196 3.738 1.00 95.38 350 TYR A C 1
ATOM 2809 O O . TYR A 1 350 ? -3.303 -1.217 2.991 1.00 95.38 350 TYR A O 1
ATOM 2817 N N . ASP A 1 351 ? -2.330 -3.063 3.848 1.00 92.00 351 ASP A N 1
ATOM 2818 C CA . ASP A 1 351 ? -1.024 -2.887 3.194 1.00 92.00 351 ASP A CA 1
ATOM 2819 C C . ASP A 1 351 ? -1.183 -2.717 1.682 1.00 92.00 351 ASP A C 1
ATOM 2821 O O . ASP A 1 351 ? -0.541 -1.893 1.033 1.00 92.00 351 ASP A O 1
ATOM 2825 N N . SER A 1 352 ? -2.112 -3.471 1.113 1.00 89.69 352 SER A N 1
ATOM 2826 C CA . SER A 1 352 ? -2.307 -3.505 -0.320 1.00 89.69 352 SER A CA 1
ATOM 2827 C C . SER A 1 352 ? -3.040 -2.295 -0.907 1.00 89.69 352 SER A C 1
ATOM 2829 O O . SER A 1 352 ? -2.899 -2.009 -2.098 1.00 89.69 352 SER A O 1
ATOM 2831 N N . VAL A 1 353 ? -3.834 -1.598 -0.091 1.00 94.94 353 VAL A N 1
ATOM 2832 C CA . VAL A 1 353 ? -4.481 -0.335 -0.465 1.00 94.94 353 VAL A CA 1
ATOM 2833 C C . VAL A 1 353 ? -3.530 0.825 -0.207 1.00 94.94 353 VAL A C 1
ATOM 2835 O O . VAL A 1 353 ? -3.357 1.679 -1.075 1.00 94.94 353 VAL A O 1
ATOM 2838 N N . ILE A 1 354 ? -2.877 0.842 0.957 1.00 95.75 354 ILE A N 1
ATOM 2839 C CA . ILE A 1 354 ? -2.046 1.971 1.365 1.00 95.75 354 ILE A CA 1
ATOM 2840 C C . ILE A 1 354 ? -0.794 2.122 0.487 1.00 95.75 354 ILE A C 1
ATOM 2842 O O . ILE A 1 354 ? -0.483 3.238 0.076 1.00 95.75 354 ILE A O 1
ATOM 2846 N N . GLN A 1 355 ? -0.142 1.019 0.095 1.00 93.19 355 GLN A N 1
ATOM 2847 C CA . GLN A 1 355 ? 0.994 1.050 -0.841 1.00 93.19 355 GLN A CA 1
ATOM 2848 C C . GLN A 1 355 ? 0.582 1.584 -2.218 1.00 93.19 355 GLN A C 1
ATOM 2850 O O . GLN A 1 355 ? 1.306 2.359 -2.839 1.00 93.19 355 GLN A O 1
ATOM 2855 N N . ARG A 1 356 ? -0.625 1.240 -2.682 1.00 93.19 356 ARG A N 1
ATOM 2856 C CA . ARG A 1 356 ? -1.143 1.713 -3.972 1.00 93.19 356 ARG A CA 1
ATOM 2857 C C . ARG A 1 356 ? -1.563 3.182 -3.949 1.00 93.19 356 ARG A C 1
ATOM 2859 O O . ARG A 1 356 ? -1.434 3.882 -4.953 1.00 93.19 356 ARG A O 1
ATOM 2866 N N . LEU A 1 357 ? -2.055 3.674 -2.813 1.00 94.94 357 LEU A N 1
ATOM 2867 C CA . LEU A 1 357 ? -2.295 5.106 -2.616 1.00 94.94 357 LEU A CA 1
ATOM 2868 C C . LEU A 1 357 ? -0.981 5.892 -2.567 1.00 94.94 357 LEU A C 1
ATOM 2870 O O . LEU A 1 357 ? -0.933 7.007 -3.082 1.00 94.94 357 LEU A O 1
ATOM 2874 N N . ALA A 1 358 ? 0.079 5.297 -2.018 1.00 93.88 358 ALA A N 1
ATOM 2875 C CA . ALA A 1 358 ? 1.411 5.887 -1.949 1.00 93.88 358 ALA A CA 1
ATOM 2876 C C . ALA A 1 358 ? 2.240 5.768 -3.244 1.00 93.88 358 ALA A C 1
ATOM 2878 O O . ALA A 1 358 ? 3.338 6.316 -3.297 1.00 93.88 358 ALA A O 1
ATOM 2879 N N . CYS A 1 359 ? 1.732 5.085 -4.279 1.00 92.00 359 CYS A N 1
ATOM 2880 C CA . CYS A 1 359 ? 2.481 4.744 -5.499 1.00 92.00 359 CYS A CA 1
ATOM 2881 C C . CYS A 1 359 ? 3.772 3.952 -5.222 1.00 92.00 359 CYS A C 1
ATOM 2883 O O . CYS A 1 359 ? 4.747 4.065 -5.957 1.00 92.00 359 CYS A O 1
ATOM 2885 N N . THR A 1 360 ? 3.783 3.148 -4.159 1.00 90.56 360 THR A N 1
ATOM 2886 C CA . THR A 1 360 ? 4.928 2.321 -3.751 1.00 90.56 360 THR A CA 1
ATOM 2887 C C . THR A 1 360 ? 4.652 0.824 -3.893 1.00 90.56 360 THR A C 1
ATOM 2889 O O . THR A 1 360 ? 5.300 -0.004 -3.249 1.00 90.56 360 THR A O 1
ATOM 2892 N N . ASP A 1 361 ? 3.672 0.459 -4.726 1.00 87.81 361 ASP A N 1
ATOM 2893 C CA . ASP A 1 361 ? 3.356 -0.927 -5.061 1.00 87.81 361 ASP A CA 1
ATOM 2894 C C . ASP A 1 361 ? 4.143 -1.423 -6.289 1.00 87.81 361 ASP A C 1
ATOM 2896 O O . ASP A 1 361 ? 4.737 -0.654 -7.042 1.00 87.81 361 ASP A O 1
ATOM 2900 N N . ILE A 1 362 ? 4.143 -2.742 -6.497 1.00 82.31 362 ILE A N 1
ATOM 2901 C CA . ILE A 1 362 ? 4.822 -3.383 -7.637 1.00 82.31 362 ILE A CA 1
ATOM 2902 C C . ILE A 1 362 ? 4.252 -2.946 -8.996 1.00 82.31 362 ILE A C 1
ATOM 2904 O O . ILE A 1 362 ? 4.967 -2.901 -9.987 1.00 82.31 362 ILE A O 1
ATOM 2908 N N . ARG A 1 363 ? 2.969 -2.579 -9.054 1.00 83.81 363 ARG A N 1
ATOM 2909 C CA . ARG A 1 363 ? 2.280 -2.264 -10.314 1.00 83.81 363 ARG A CA 1
ATOM 2910 C C . ARG A 1 363 ? 2.749 -0.943 -10.898 1.00 83.81 363 ARG A C 1
ATOM 2912 O O . ARG A 1 363 ? 2.779 -0.782 -12.112 1.00 83.81 363 ARG A O 1
ATOM 2919 N N . GLU A 1 364 ? 3.069 0.016 -10.037 1.00 86.50 364 GLU A N 1
ATOM 2920 C CA . GLU A 1 364 ? 3.666 1.273 -10.470 1.00 86.50 364 GLU A CA 1
ATOM 2921 C C . GLU A 1 364 ? 5.048 1.044 -11.100 1.00 86.50 364 GLU A C 1
ATOM 2923 O O . GLU A 1 364 ? 5.395 1.669 -12.100 1.00 86.50 364 GLU A O 1
ATOM 2928 N N . PHE A 1 365 ? 5.806 0.082 -10.572 1.00 85.44 365 PHE A N 1
ATOM 2929 C CA . PHE A 1 365 ? 7.065 -0.343 -11.173 1.00 85.44 365 PHE A CA 1
ATOM 2930 C C . PHE A 1 365 ? 6.868 -1.085 -12.501 1.00 85.44 365 PHE A C 1
ATOM 2932 O O . PHE A 1 365 ? 7.589 -0.797 -13.453 1.00 85.44 365 PHE A O 1
ATOM 2939 N N . ASP A 1 366 ? 5.856 -1.950 -12.615 1.00 86.25 366 ASP A N 1
ATOM 2940 C CA . ASP A 1 366 ? 5.515 -2.604 -13.887 1.00 86.25 366 ASP A CA 1
ATOM 2941 C C . ASP A 1 366 ? 5.236 -1.562 -14.988 1.00 86.25 366 ASP A C 1
ATOM 2943 O O . ASP A 1 366 ? 5.796 -1.646 -16.078 1.00 86.25 366 ASP A O 1
ATOM 2947 N N . LYS A 1 367 ? 4.463 -0.506 -14.685 1.00 89.12 367 LYS A N 1
ATOM 2948 C CA . LYS A 1 367 ? 4.207 0.606 -15.626 1.00 89.12 367 LYS A CA 1
ATOM 2949 C C . LYS A 1 367 ? 5.473 1.365 -16.024 1.00 89.12 367 LYS A C 1
ATOM 2951 O O . LYS A 1 367 ? 5.586 1.837 -17.158 1.00 89.12 367 LYS A O 1
ATOM 2956 N N . PHE A 1 368 ? 6.411 1.527 -15.092 1.00 90.75 368 PHE A N 1
ATOM 2957 C CA . PHE A 1 368 ? 7.720 2.101 -15.391 1.00 90.75 368 PHE A CA 1
ATOM 2958 C C . PHE A 1 368 ? 8.489 1.204 -16.371 1.00 90.75 368 PHE A C 1
ATOM 2960 O O . PHE A 1 368 ? 8.969 1.713 -17.384 1.00 90.75 368 PHE A O 1
ATOM 2967 N N . MET A 1 369 ? 8.528 -0.112 -16.140 1.00 90.06 369 MET A N 1
ATOM 2968 C CA . MET A 1 369 ? 9.195 -1.077 -17.025 1.00 90.06 369 MET A CA 1
ATOM 2969 C C . MET A 1 369 ? 8.543 -1.167 -18.414 1.00 90.06 369 MET A C 1
ATOM 2971 O O . MET A 1 369 ? 9.256 -1.183 -19.413 1.00 90.06 369 MET A O 1
ATOM 2975 N N . GLU A 1 370 ? 7.213 -1.097 -18.514 1.00 91.00 370 GLU A N 1
ATOM 2976 C CA . GLU A 1 370 ? 6.502 -0.959 -19.801 1.00 91.00 370 GLU A CA 1
ATOM 2977 C C . GLU A 1 370 ? 6.884 0.345 -20.532 1.00 91.00 370 GLU A C 1
ATOM 2979 O O . GLU A 1 370 ? 6.931 0.427 -21.763 1.00 91.00 370 GLU A O 1
ATOM 2984 N N . GLY A 1 371 ? 7.153 1.418 -19.782 1.00 92.88 371 GLY A N 1
ATOM 2985 C CA . GLY A 1 371 ? 7.736 2.642 -20.326 1.00 92.88 371 GLY A CA 1
ATOM 2986 C C . GLY A 1 371 ? 9.139 2.406 -20.884 1.00 92.88 371 GLY A C 1
ATOM 2987 O O . GLY A 1 371 ? 9.453 2.897 -21.970 1.00 92.88 371 GLY A O 1
ATOM 2988 N N . VAL A 1 372 ? 9.977 1.673 -20.143 1.00 92.94 372 VAL A N 1
ATOM 2989 C CA . VAL A 1 372 ? 11.368 1.366 -20.515 1.00 92.94 372 VAL A CA 1
ATOM 2990 C C . VAL A 1 372 ? 11.400 0.555 -21.806 1.00 92.94 372 VAL A C 1
ATOM 2992 O O . VAL A 1 372 ? 12.118 0.934 -22.725 1.00 92.94 372 VAL A O 1
ATOM 2995 N N . GLU A 1 373 ? 10.575 -0.486 -21.921 1.00 92.88 373 GLU A N 1
ATOM 2996 C CA . GLU A 1 373 ? 10.446 -1.310 -23.130 1.00 92.88 373 GLU A CA 1
ATOM 2997 C C . GLU A 1 373 ? 10.057 -0.460 -24.353 1.00 92.88 373 GLU A C 1
ATOM 2999 O O . GLU A 1 373 ? 10.706 -0.506 -25.401 1.00 92.88 373 GLU A O 1
ATOM 3004 N N . ARG A 1 374 ? 9.056 0.422 -24.211 1.00 93.25 374 ARG A N 1
ATOM 3005 C CA . ARG A 1 374 ? 8.669 1.353 -25.287 1.00 93.25 374 ARG A CA 1
ATOM 3006 C C . ARG A 1 374 ? 9.791 2.317 -25.670 1.00 93.25 374 ARG A C 1
ATOM 3008 O O . ARG A 1 374 ? 9.898 2.686 -26.839 1.00 93.25 374 ARG A O 1
ATOM 3015 N N . HIS A 1 375 ? 10.593 2.769 -24.707 1.00 92.94 375 HIS A N 1
ATOM 3016 C CA . HIS A 1 375 ? 11.738 3.638 -24.981 1.00 92.94 375 HIS A CA 1
ATOM 3017 C C . HIS A 1 375 ? 12.876 2.869 -25.662 1.00 92.94 375 HIS A C 1
ATOM 3019 O O . HIS A 1 375 ? 13.486 3.391 -26.591 1.00 92.94 375 HIS A O 1
ATOM 3025 N N . TRP A 1 376 ? 13.100 1.613 -25.273 1.00 93.56 376 TRP A N 1
ATOM 3026 C CA . TRP A 1 376 ? 14.069 0.716 -25.898 1.00 93.56 376 TRP A CA 1
ATOM 3027 C C . TRP A 1 376 ? 13.768 0.488 -27.379 1.00 93.56 376 TRP A C 1
ATOM 3029 O O . TRP A 1 376 ? 14.657 0.659 -28.207 1.00 93.56 376 TRP A O 1
ATOM 3039 N N . HIS A 1 377 ? 12.511 0.226 -27.749 1.00 94.19 377 HIS A N 1
ATOM 3040 C CA . HIS A 1 377 ? 12.141 0.092 -29.164 1.00 94.19 377 HIS A CA 1
ATOM 3041 C C . HIS A 1 377 ? 12.472 1.349 -29.983 1.00 94.19 377 HIS A C 1
ATOM 3043 O O . HIS A 1 377 ? 12.986 1.247 -31.095 1.00 94.19 377 HIS A O 1
ATOM 3049 N N . LYS A 1 378 ? 12.235 2.545 -29.429 1.00 92.81 378 LYS A N 1
ATOM 3050 C CA . LYS A 1 378 ? 12.600 3.809 -30.094 1.00 92.81 378 LYS A CA 1
ATOM 3051 C C . LYS A 1 378 ? 14.111 3.975 -30.234 1.00 92.81 378 LYS A C 1
ATOM 3053 O O . LYS A 1 378 ? 14.561 4.542 -31.226 1.00 92.81 378 LYS A O 1
ATOM 3058 N N . ASP A 1 379 ? 14.880 3.496 -29.259 1.00 91.31 379 ASP A N 1
ATOM 3059 C CA . ASP A 1 379 ? 16.340 3.502 -29.319 1.00 91.31 379 ASP A CA 1
ATOM 3060 C C . ASP A 1 379 ? 16.888 2.543 -30.375 1.00 91.31 379 ASP A C 1
ATOM 3062 O O . ASP A 1 379 ? 17.775 2.922 -31.135 1.00 91.31 379 ASP A O 1
ATOM 3066 N N . VAL A 1 380 ? 16.306 1.349 -30.496 1.00 92.44 380 VAL A N 1
ATOM 3067 C CA . VAL A 1 380 ? 16.653 0.391 -31.554 1.00 92.44 380 VAL A CA 1
ATOM 3068 C C . VAL A 1 380 ? 16.379 0.984 -32.938 1.00 92.44 380 VAL A C 1
ATOM 3070 O O . VAL A 1 380 ? 17.248 0.921 -33.806 1.00 92.44 380 VAL A O 1
ATOM 3073 N N . GLU A 1 381 ? 15.217 1.611 -33.148 1.00 92.25 381 GLU A N 1
ATOM 3074 C CA . GLU A 1 381 ? 14.895 2.272 -34.422 1.00 92.25 381 GLU A CA 1
ATOM 3075 C C . GLU A 1 381 ? 15.834 3.447 -34.717 1.00 92.25 381 GLU A C 1
ATOM 3077 O O . GLU A 1 381 ? 16.344 3.565 -35.831 1.00 92.25 381 GLU A O 1
ATOM 3082 N N . ARG A 1 382 ? 16.153 4.267 -33.708 1.00 91.19 382 ARG A N 1
ATOM 3083 C CA . ARG A 1 382 ? 17.178 5.311 -33.833 1.00 91.19 382 ARG A CA 1
ATOM 3084 C C . ARG A 1 382 ? 18.518 4.710 -34.250 1.00 91.19 382 ARG A C 1
ATOM 3086 O O . ARG A 1 382 ? 19.141 5.201 -35.183 1.00 91.19 382 ARG A O 1
ATOM 3093 N N . ALA A 1 383 ? 18.968 3.651 -33.587 1.00 90.19 383 ALA A N 1
ATOM 3094 C CA . ALA A 1 383 ? 20.268 3.048 -33.846 1.00 90.19 383 ALA A CA 1
ATOM 3095 C C . ALA A 1 383 ? 20.353 2.405 -35.249 1.00 90.19 383 ALA A C 1
ATOM 3097 O O . ALA A 1 383 ? 21.415 2.438 -35.867 1.00 90.19 383 ALA A O 1
ATOM 3098 N N . LYS A 1 384 ? 19.238 1.922 -35.820 1.00 91.25 384 LYS A N 1
ATOM 3099 C CA . LYS A 1 384 ? 19.169 1.488 -37.233 1.00 91.25 384 LYS A CA 1
ATOM 3100 C C . LYS A 1 384 ? 19.406 2.631 -38.227 1.00 91.25 384 LYS A C 1
ATOM 3102 O O . LYS A 1 384 ? 20.000 2.397 -39.285 1.00 91.25 384 LYS A O 1
ATOM 3107 N N . LEU A 1 385 ? 18.988 3.861 -37.905 1.00 91.56 385 LEU A N 1
ATOM 3108 C CA . LEU A 1 385 ? 19.221 5.032 -38.765 1.00 91.56 385 LEU A CA 1
ATOM 3109 C C . LEU A 1 385 ? 20.712 5.298 -38.972 1.00 91.56 385 LEU A C 1
ATOM 3111 O O . LEU A 1 385 ? 21.097 5.729 -40.053 1.00 91.56 385 LEU A O 1
ATOM 3115 N N . MET A 1 386 ? 21.564 4.961 -37.997 1.00 89.75 386 MET A N 1
ATOM 3116 C CA . MET A 1 386 ? 23.018 5.127 -38.107 1.00 89.75 386 MET A CA 1
ATOM 3117 C C . MET A 1 386 ? 23.599 4.463 -39.367 1.00 89.75 386 MET A C 1
ATOM 3119 O O . MET A 1 386 ? 24.565 4.974 -39.930 1.00 89.75 386 MET A O 1
ATOM 3123 N N . TYR A 1 387 ? 22.988 3.363 -39.819 1.00 89.62 387 TYR A N 1
ATOM 3124 C CA . TYR A 1 387 ? 23.449 2.568 -40.958 1.00 89.62 387 TYR A CA 1
ATOM 3125 C C . TYR A 1 387 ? 22.578 2.703 -42.215 1.00 89.62 387 TYR A C 1
ATOM 3127 O O . TYR A 1 387 ? 22.948 2.180 -43.262 1.00 89.62 387 TYR A O 1
ATOM 3135 N N . THR A 1 388 ? 21.421 3.369 -42.126 1.00 89.06 388 THR A N 1
ATOM 3136 C CA . THR A 1 388 ? 20.459 3.499 -43.240 1.00 89.06 388 THR A CA 1
ATOM 3137 C C . THR A 1 388 ? 20.300 4.940 -43.714 1.00 89.06 388 THR A C 1
ATOM 3139 O O . THR A 1 388 ? 20.306 5.192 -44.915 1.00 89.06 388 THR A O 1
ATOM 3142 N N . ASP A 1 389 ? 20.214 5.891 -42.785 1.00 91.25 389 ASP A N 1
ATOM 3143 C CA . ASP A 1 389 ? 20.141 7.325 -43.049 1.00 91.25 389 ASP A CA 1
ATOM 3144 C C . ASP A 1 389 ? 20.837 8.088 -41.912 1.00 91.25 389 ASP A C 1
ATOM 3146 O O . ASP A 1 389 ? 20.239 8.483 -40.906 1.00 91.25 389 ASP A O 1
ATOM 3150 N N . TYR A 1 390 ? 22.144 8.301 -42.081 1.00 88.12 390 TYR A N 1
ATOM 3151 C CA . TYR A 1 390 ? 22.973 8.975 -41.083 1.00 88.12 390 TYR A CA 1
ATOM 3152 C C . TYR A 1 390 ? 22.519 10.417 -40.805 1.00 88.12 390 TYR A C 1
ATOM 3154 O O . TYR A 1 390 ? 22.689 10.925 -39.693 1.00 88.12 390 TYR A O 1
ATOM 3162 N N . LYS A 1 391 ? 21.919 11.093 -41.796 1.00 92.12 391 LYS A N 1
ATOM 3163 C CA . LYS A 1 391 ? 21.389 12.445 -41.601 1.00 92.12 391 LYS A CA 1
ATOM 3164 C C . LYS A 1 391 ? 20.174 12.393 -40.679 1.00 92.12 391 LYS A C 1
ATOM 3166 O O . LYS A 1 391 ? 20.138 13.141 -39.702 1.00 92.12 391 LYS A O 1
ATOM 3171 N N . ALA A 1 392 ? 19.244 11.471 -40.932 1.00 90.88 392 ALA A N 1
ATOM 3172 C CA . ALA A 1 392 ? 18.110 11.241 -40.045 1.00 90.88 392 ALA A CA 1
ATOM 3173 C C . ALA A 1 392 ? 18.562 10.825 -38.639 1.00 90.88 392 ALA A C 1
ATOM 3175 O O . ALA A 1 392 ? 18.022 11.345 -37.671 1.00 90.88 392 ALA A O 1
ATOM 3176 N N . TYR A 1 393 ? 19.587 9.974 -38.502 1.00 89.00 393 TYR A N 1
ATOM 3177 C CA . TYR A 1 393 ? 20.173 9.617 -37.201 1.00 89.00 393 TYR A CA 1
ATOM 3178 C C . TYR A 1 393 ? 20.653 10.846 -36.420 1.00 89.00 393 TYR A C 1
ATOM 3180 O O . TYR A 1 393 ? 20.321 11.007 -35.247 1.00 89.00 393 TYR A O 1
ATOM 3188 N N . ARG A 1 394 ? 21.405 11.737 -37.077 1.00 88.62 394 ARG A N 1
ATOM 3189 C CA . ARG A 1 394 ? 21.948 12.951 -36.453 1.00 88.62 394 ARG A CA 1
ATOM 3190 C C . ARG A 1 394 ? 20.858 13.956 -36.072 1.00 88.62 394 ARG A C 1
ATOM 3192 O O . ARG A 1 394 ? 21.001 14.673 -35.086 1.00 88.62 394 ARG A O 1
ATOM 3199 N N . GLU A 1 395 ? 19.795 14.033 -36.866 1.00 92.19 395 GLU A N 1
ATOM 3200 C CA . GLU A 1 395 ? 18.655 14.921 -36.623 1.00 92.19 395 GLU A CA 1
ATOM 3201 C C . GLU A 1 395 ? 17.612 14.302 -35.667 1.00 92.19 395 GLU A C 1
ATOM 3203 O O . GLU A 1 395 ? 16.740 15.018 -35.165 1.00 92.19 395 GLU A O 1
ATOM 3208 N N . TYR A 1 396 ? 17.709 12.998 -35.367 1.00 87.44 396 TYR A N 1
ATOM 3209 C CA . TYR A 1 396 ? 16.762 12.278 -34.519 1.00 87.44 396 TYR A CA 1
ATOM 3210 C C . TYR A 1 396 ? 16.856 12.738 -33.063 1.00 87.44 396 TYR A C 1
ATOM 3212 O O . TYR A 1 396 ? 17.777 12.400 -32.318 1.00 87.44 396 TYR A O 1
ATOM 3220 N N . LYS A 1 397 ? 15.835 13.471 -32.620 1.00 87.31 397 LYS A N 1
ATOM 3221 C CA . LYS A 1 397 ? 15.669 13.835 -31.213 1.00 87.31 397 LYS A CA 1
ATOM 3222 C C . LYS A 1 397 ? 14.936 12.716 -30.489 1.00 87.31 397 LYS A C 1
ATOM 3224 O O . LYS A 1 397 ? 13.751 12.495 -30.737 1.00 87.31 397 LYS A O 1
ATOM 3229 N N . MET A 1 398 ? 15.633 12.031 -29.581 1.00 83.94 398 MET A N 1
ATOM 3230 C CA . MET A 1 398 ? 15.000 11.028 -28.729 1.00 83.94 398 MET A CA 1
ATOM 3231 C C . MET A 1 398 ? 13.881 11.698 -27.914 1.00 83.94 398 MET A C 1
ATOM 3233 O O . MET A 1 398 ? 14.155 12.679 -27.220 1.00 83.94 398 MET A O 1
ATOM 3237 N N . PRO A 1 399 ? 12.628 11.215 -27.989 1.00 86.44 399 PRO A N 1
ATOM 3238 C CA . PRO A 1 399 ? 11.558 11.769 -27.172 1.00 86.44 399 PRO A CA 1
ATOM 3239 C C . PRO A 1 399 ? 11.848 11.506 -25.697 1.00 86.44 399 PRO A C 1
ATOM 3241 O O . PRO A 1 399 ? 12.313 10.421 -25.357 1.00 86.44 399 PRO A O 1
ATOM 3244 N N . GLU A 1 400 ? 11.530 12.458 -24.823 1.00 85.62 400 GLU A N 1
ATOM 3245 C CA . GLU A 1 400 ? 11.731 12.284 -23.384 1.00 85.62 400 GLU A CA 1
ATOM 3246 C C . GLU A 1 400 ? 11.037 11.018 -22.862 1.00 85.62 400 GLU A C 1
ATOM 3248 O O . GLU A 1 400 ? 9.917 10.665 -23.261 1.00 85.62 400 GLU A O 1
ATOM 3253 N N . PHE A 1 401 ? 11.721 10.318 -21.957 1.00 88.31 401 PHE A N 1
ATOM 3254 C CA . PHE A 1 401 ? 11.155 9.159 -21.290 1.00 88.31 401 PHE A CA 1
ATOM 3255 C C . PHE A 1 401 ? 9.959 9.575 -20.432 1.00 88.31 401 PHE A C 1
ATOM 3257 O O . PHE A 1 401 ? 10.066 10.437 -19.561 1.00 88.31 401 PHE A O 1
ATOM 3264 N N . THR A 1 402 ? 8.820 8.923 -20.652 1.00 85.81 402 THR A N 1
ATOM 3265 C CA . THR A 1 402 ? 7.596 9.165 -19.891 1.00 85.81 402 THR A CA 1
ATOM 3266 C C . THR A 1 402 ? 6.893 7.848 -19.588 1.00 85.81 402 THR A C 1
ATOM 3268 O O . THR A 1 402 ? 6.820 6.944 -20.422 1.00 85.81 402 THR A O 1
ATOM 3271 N N . TYR A 1 403 ? 6.345 7.748 -18.381 1.00 87.62 403 TYR A N 1
ATOM 3272 C CA . TYR A 1 403 ? 5.452 6.670 -17.971 1.00 87.62 403 TYR A CA 1
ATOM 3273 C C . TYR A 1 403 ? 4.290 7.264 -17.172 1.00 87.62 403 TYR A C 1
ATOM 3275 O O . TYR A 1 403 ? 4.394 8.354 -16.607 1.00 87.62 403 TYR A O 1
ATOM 3283 N N . THR A 1 404 ? 3.150 6.580 -17.181 1.00 82.44 404 THR A N 1
ATOM 3284 C CA . THR A 1 404 ? 1.929 7.077 -16.542 1.00 82.44 404 THR A CA 1
ATOM 3285 C C . THR A 1 404 ? 1.888 6.651 -15.084 1.00 82.44 404 THR A C 1
ATOM 3287 O O . THR A 1 404 ? 1.722 5.460 -14.810 1.00 82.44 404 THR A O 1
ATOM 3290 N N . ILE A 1 405 ? 1.948 7.619 -14.173 1.00 82.62 405 ILE A N 1
ATOM 3291 C CA . ILE A 1 405 ? 1.636 7.381 -12.764 1.00 82.62 405 ILE A CA 1
ATOM 3292 C C . ILE A 1 405 ? 0.118 7.269 -12.630 1.00 82.62 405 ILE A C 1
ATOM 3294 O O . ILE A 1 405 ? -0.615 8.071 -13.211 1.00 82.62 405 ILE A O 1
ATOM 3298 N N . GLN A 1 406 ? -0.368 6.244 -11.923 1.00 85.69 406 GLN A N 1
ATOM 3299 C CA . GLN A 1 406 ? -1.810 6.120 -11.646 1.00 85.69 406 GLN A CA 1
ATOM 3300 C C . GLN A 1 406 ? -2.299 7.364 -10.934 1.00 85.69 406 GLN A C 1
ATOM 3302 O O . GLN A 1 406 ? -1.607 7.814 -10.035 1.00 85.69 406 GLN A O 1
ATOM 3307 N N . SER A 1 407 ? -3.486 7.873 -11.254 1.00 90.19 407 SER A N 1
ATOM 3308 C CA . SER A 1 407 ? -4.068 8.981 -10.489 1.00 90.19 407 SER A CA 1
ATOM 3309 C C . SER A 1 407 ? -4.604 8.515 -9.128 1.00 90.19 407 SER A C 1
ATOM 3311 O O . SER A 1 407 ? -4.918 7.338 -8.932 1.00 90.19 407 SER A O 1
ATOM 3313 N N . ALA A 1 408 ? -4.778 9.435 -8.174 1.00 89.69 408 ALA A N 1
ATOM 3314 C CA . ALA A 1 408 ? -5.381 9.103 -6.875 1.00 89.69 408 ALA A CA 1
ATOM 3315 C C . ALA A 1 408 ? -6.781 8.464 -7.019 1.00 89.69 408 ALA A C 1
ATOM 3317 O O . ALA A 1 408 ? -7.135 7.551 -6.271 1.00 89.69 408 ALA A O 1
ATOM 3318 N N . ALA A 1 409 ? -7.561 8.912 -8.009 1.00 90.75 409 ALA A N 1
ATOM 3319 C CA . ALA A 1 409 ? -8.882 8.368 -8.312 1.00 90.75 409 ALA A CA 1
ATOM 3320 C C . ALA A 1 409 ? -8.802 6.932 -8.857 1.00 90.75 409 ALA A C 1
ATOM 3322 O O . ALA A 1 409 ? -9.542 6.065 -8.395 1.00 90.75 409 ALA A O 1
ATOM 3323 N N . GLU A 1 410 ? -7.873 6.654 -9.777 1.00 91.56 410 GLU A N 1
ATOM 3324 C CA . GLU A 1 410 ? -7.625 5.294 -10.274 1.00 91.56 410 GLU A CA 1
ATOM 3325 C C . GLU A 1 410 ? -7.190 4.354 -9.147 1.00 91.56 410 GLU A C 1
ATOM 3327 O O . GLU A 1 410 ? -7.732 3.252 -9.020 1.00 91.56 410 GLU A O 1
ATOM 3332 N N . SER A 1 411 ? -6.264 4.795 -8.285 1.00 91.75 411 SER A N 1
ATOM 3333 C CA . SER A 1 411 ? -5.836 4.020 -7.117 1.00 91.75 411 SER A CA 1
ATOM 3334 C C . SER A 1 411 ? -7.020 3.668 -6.211 1.00 91.75 411 SER A C 1
ATOM 3336 O O . SER A 1 411 ? -7.118 2.526 -5.756 1.00 91.75 411 SER A O 1
ATOM 3338 N N . LEU A 1 412 ? -7.948 4.604 -5.975 1.00 90.88 412 LEU A N 1
ATOM 3339 C CA . LEU A 1 412 ? -9.161 4.353 -5.191 1.00 90.88 412 LEU A CA 1
ATOM 3340 C C . LEU A 1 412 ? -10.088 3.346 -5.878 1.00 90.88 412 LEU A C 1
ATOM 3342 O O . LEU A 1 412 ? -10.438 2.342 -5.264 1.00 90.88 412 LEU A O 1
ATOM 3346 N N . VAL A 1 413 ? -10.434 3.557 -7.152 1.00 93.25 413 VAL A N 1
ATOM 3347 C CA . VAL A 1 413 ? -11.341 2.670 -7.904 1.00 93.25 413 VAL A CA 1
ATOM 3348 C C . VAL A 1 413 ? -10.817 1.236 -7.931 1.00 93.25 413 VAL A C 1
ATOM 3350 O O . VAL A 1 413 ? -11.553 0.294 -7.638 1.00 93.25 413 VAL A O 1
ATOM 3353 N N . HIS A 1 414 ? -9.525 1.054 -8.202 1.00 90.00 414 HIS A N 1
ATOM 3354 C CA . HIS A 1 414 ? -8.914 -0.272 -8.238 1.00 90.00 414 HIS A CA 1
ATOM 3355 C C . HIS A 1 414 ? -8.781 -0.945 -6.869 1.00 90.00 414 HIS A C 1
ATOM 3357 O O . HIS A 1 414 ? -8.545 -2.154 -6.816 1.00 90.00 414 HIS A O 1
ATOM 3363 N N . THR A 1 415 ? -8.892 -0.185 -5.778 1.00 92.38 415 THR A N 1
ATOM 3364 C CA . THR A 1 415 ? -8.819 -0.715 -4.413 1.00 92.38 415 THR A CA 1
ATOM 3365 C C . THR A 1 415 ? -10.183 -0.863 -3.743 1.00 92.38 415 THR A C 1
ATOM 3367 O O . THR A 1 415 ? -10.256 -1.419 -2.647 1.00 92.38 415 THR A O 1
ATOM 3370 N N . LEU A 1 416 ? -11.276 -0.414 -4.378 1.00 94.25 416 LEU A N 1
ATOM 3371 C CA . LEU A 1 416 ? -12.641 -0.473 -3.832 1.00 94.25 416 LEU A CA 1
ATOM 3372 C C . LEU A 1 416 ? -13.035 -1.843 -3.256 1.00 94.25 416 LEU A C 1
ATOM 3374 O O . LEU A 1 416 ? -13.602 -1.859 -2.162 1.00 94.25 416 LEU A O 1
ATOM 3378 N N . PRO A 1 417 ? -12.725 -2.991 -3.894 1.00 93.06 417 PRO A N 1
ATOM 3379 C CA . PRO A 1 417 ? -13.053 -4.291 -3.314 1.00 93.06 417 PRO A CA 1
ATOM 3380 C C . PRO A 1 417 ? -12.442 -4.491 -1.922 1.00 93.06 417 PRO A C 1
ATOM 3382 O O . PRO A 1 417 ? -13.111 -4.983 -1.019 1.00 93.06 417 PRO A O 1
ATOM 3385 N N . GLN A 1 418 ? -11.197 -4.060 -1.711 1.00 93.31 418 GLN A N 1
ATOM 3386 C CA . GLN A 1 418 ? -10.513 -4.178 -0.425 1.00 93.31 418 GLN A CA 1
ATOM 3387 C C . GLN A 1 418 ? -11.138 -3.263 0.637 1.00 93.31 418 GLN A C 1
ATOM 3389 O O . GLN A 1 418 ? -11.299 -3.692 1.781 1.00 93.31 418 GLN A O 1
ATOM 3394 N N . TRP A 1 419 ? -11.553 -2.045 0.262 1.00 95.19 419 TRP A N 1
ATOM 3395 C CA . TRP A 1 419 ? -12.329 -1.162 1.144 1.00 95.19 419 TRP A CA 1
ATOM 3396 C C . TRP A 1 419 ? -13.636 -1.820 1.582 1.00 95.19 419 TRP A C 1
ATOM 3398 O O . TRP A 1 419 ? -13.956 -1.835 2.769 1.00 95.19 419 TRP A O 1
ATOM 3408 N N . ILE A 1 420 ? -14.372 -2.398 0.629 1.00 95.69 420 ILE A N 1
ATOM 3409 C CA . ILE A 1 420 ? -15.657 -3.053 0.888 1.00 95.69 420 ILE A CA 1
ATOM 3410 C C . ILE A 1 420 ? -15.468 -4.242 1.830 1.00 95.69 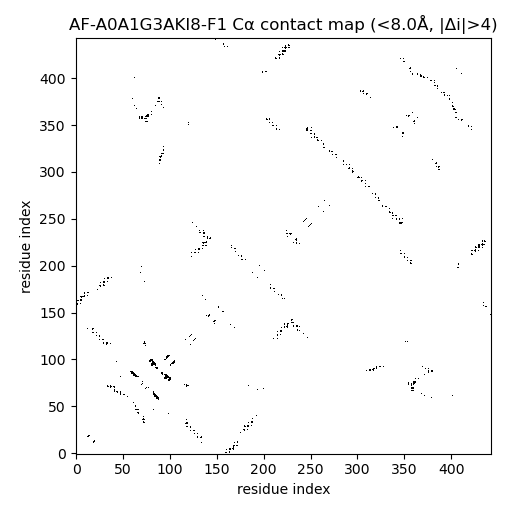420 ILE A C 1
ATOM 3412 O O . ILE A 1 420 ? -16.195 -4.347 2.813 1.00 95.69 420 ILE A O 1
ATOM 3416 N N . VAL A 1 421 ? -14.482 -5.109 1.587 1.00 94.69 421 VAL A N 1
ATOM 3417 C CA . VAL A 1 421 ? -14.224 -6.269 2.456 1.00 94.69 421 VAL A CA 1
ATOM 3418 C C . VAL A 1 421 ? -13.884 -5.826 3.882 1.00 94.69 421 VAL A C 1
ATOM 3420 O O . VAL A 1 421 ? -14.432 -6.374 4.836 1.00 94.69 421 VAL A O 1
ATOM 3423 N N . LEU A 1 422 ? -13.040 -4.804 4.050 1.00 94.94 422 LEU A N 1
ATOM 3424 C CA . LEU A 1 422 ? -12.656 -4.302 5.372 1.00 94.94 422 LEU A CA 1
ATOM 3425 C C . LEU A 1 422 ? -13.835 -3.646 6.115 1.00 94.94 422 LEU A C 1
ATOM 3427 O O . LEU A 1 422 ? -14.001 -3.823 7.327 1.00 94.94 422 LEU A O 1
ATOM 3431 N N . PHE A 1 423 ? -14.696 -2.936 5.382 1.00 96.50 423 PHE A N 1
ATOM 3432 C CA . PHE A 1 423 ? -15.946 -2.396 5.908 1.00 96.50 423 PHE A CA 1
ATOM 3433 C C . PHE A 1 423 ? -16.916 -3.505 6.327 1.00 96.50 423 PHE A C 1
ATOM 3435 O O . PHE A 1 423 ? -17.431 -3.473 7.443 1.00 96.50 423 PHE A O 1
ATOM 3442 N N . LEU A 1 424 ? -17.125 -4.514 5.476 1.00 96.19 424 LEU A N 1
ATOM 3443 C CA . LEU A 1 424 ? -17.985 -5.659 5.779 1.00 96.19 424 LEU A CA 1
ATOM 3444 C C . LEU A 1 424 ? -17.486 -6.425 7.002 1.00 96.19 424 LEU A C 1
ATOM 3446 O O . LEU A 1 424 ? -18.285 -6.779 7.862 1.00 96.19 424 LEU A O 1
ATOM 3450 N N . LEU A 1 425 ? -16.176 -6.624 7.128 1.00 94.00 425 LEU A N 1
ATOM 3451 C CA . LEU A 1 425 ? -15.566 -7.271 8.286 1.00 94.00 425 LEU A CA 1
ATOM 3452 C C . LEU A 1 425 ? -15.840 -6.480 9.578 1.00 94.00 425 LEU A C 1
ATOM 3454 O O . LEU A 1 425 ? -16.273 -7.058 10.575 1.00 94.00 425 LEU A O 1
ATOM 3458 N N . SER A 1 426 ? -15.715 -5.150 9.529 1.00 95.19 426 SER A N 1
ATOM 3459 C CA . SER A 1 426 ? -16.078 -4.267 10.649 1.00 95.19 426 SER A CA 1
ATOM 3460 C C . SER A 1 426 ? -17.571 -4.354 10.999 1.00 95.19 426 SER A C 1
ATOM 3462 O O . SER A 1 426 ? -17.946 -4.446 12.170 1.00 95.19 426 SER A O 1
ATOM 3464 N N . ALA A 1 427 ? -18.439 -4.360 9.983 1.00 96.19 427 ALA A N 1
ATOM 3465 C CA . ALA A 1 427 ? -19.886 -4.455 10.153 1.00 96.19 427 ALA A CA 1
ATOM 3466 C C . ALA A 1 427 ? -20.309 -5.808 10.746 1.00 96.19 427 ALA A C 1
ATOM 3468 O O . ALA A 1 427 ? -21.147 -5.846 11.648 1.00 96.19 427 ALA A O 1
ATOM 3469 N N . VAL A 1 428 ? -19.698 -6.910 10.298 1.00 96.75 428 VAL A N 1
ATOM 3470 C CA . VAL A 1 428 ? -19.933 -8.265 10.817 1.00 96.75 428 VAL A CA 1
ATOM 3471 C C . VAL A 1 428 ? -19.528 -8.360 12.286 1.00 96.75 428 VAL A C 1
ATOM 3473 O O . VAL A 1 428 ? -20.302 -8.876 13.094 1.00 96.75 428 VAL A O 1
ATOM 3476 N N . PHE A 1 429 ? -18.367 -7.822 12.670 1.00 96.50 429 PHE A N 1
ATOM 3477 C CA . PHE A 1 429 ? -17.946 -7.824 14.073 1.00 96.50 429 PHE A CA 1
ATOM 3478 C C . PHE A 1 429 ? -18.870 -6.992 14.960 1.00 96.50 429 PHE A C 1
ATOM 3480 O O . PHE A 1 429 ? -19.269 -7.452 16.032 1.00 96.50 429 PHE A O 1
ATOM 3487 N N . PHE A 1 430 ? -19.281 -5.808 14.501 1.00 96.12 430 PHE A N 1
ATOM 3488 C CA . PHE A 1 430 ? -20.229 -4.976 15.238 1.00 96.12 430 PHE A CA 1
ATOM 3489 C C . PHE A 1 430 ? -21.607 -5.647 15.380 1.00 96.12 430 PHE A C 1
ATOM 3491 O O . PHE A 1 430 ? -22.172 -5.682 16.476 1.00 96.12 430 PHE A O 1
ATOM 3498 N N . ALA A 1 431 ? -22.134 -6.236 14.302 1.00 96.00 431 ALA A N 1
ATOM 3499 C CA . ALA A 1 431 ? -23.394 -6.976 14.325 1.00 96.00 431 ALA A CA 1
ATOM 3500 C C . ALA A 1 431 ? -23.322 -8.193 15.263 1.00 96.00 431 ALA A C 1
ATOM 3502 O O . ALA A 1 431 ? -24.257 -8.441 16.029 1.00 96.00 431 ALA A O 1
ATOM 3503 N N . GLY A 1 432 ? -22.192 -8.907 15.262 1.00 96.12 432 GLY A N 1
ATOM 3504 C CA . GLY A 1 432 ? -21.912 -9.984 16.207 1.00 96.12 432 GLY A CA 1
ATOM 3505 C C . GLY A 1 432 ? -21.935 -9.499 17.658 1.00 96.12 432 GLY A C 1
ATOM 3506 O O . GLY A 1 432 ? -22.605 -10.106 18.493 1.00 96.12 432 GLY A O 1
ATOM 3507 N N . ALA A 1 433 ? -21.280 -8.370 17.951 1.00 93.75 433 ALA A N 1
ATOM 3508 C CA . ALA A 1 433 ? -21.239 -7.791 19.294 1.00 93.75 433 ALA A CA 1
ATOM 3509 C C . ALA A 1 433 ? -22.651 -7.432 19.779 1.00 93.75 433 ALA A C 1
ATOM 3511 O O . ALA A 1 433 ? -23.043 -7.753 20.903 1.00 93.75 433 ALA A O 1
ATOM 3512 N N . HIS A 1 434 ? -23.451 -6.831 18.896 1.00 93.50 434 HIS A N 1
ATOM 3513 C CA . HIS A 1 434 ? -24.847 -6.513 19.168 1.00 93.50 434 HIS A CA 1
ATOM 3514 C C . HIS A 1 434 ? -25.676 -7.775 19.450 1.00 93.50 434 HIS A C 1
ATOM 3516 O O . HIS A 1 434 ? -26.375 -7.840 20.461 1.00 93.50 434 HIS A O 1
ATOM 3522 N N . ALA A 1 435 ? -25.575 -8.805 18.605 1.00 93.00 435 ALA A N 1
ATOM 3523 C CA . ALA A 1 435 ? -26.318 -10.053 18.776 1.00 93.00 435 ALA A CA 1
ATOM 3524 C C . ALA A 1 435 ? -25.973 -10.767 20.096 1.00 93.00 435 ALA A C 1
ATOM 3526 O O . ALA A 1 435 ? -26.874 -11.219 20.809 1.00 93.00 435 ALA A O 1
ATOM 3527 N N . VAL A 1 436 ? -24.685 -10.830 20.452 1.00 92.00 436 VAL A N 1
ATOM 3528 C CA . VAL A 1 436 ? -24.215 -11.427 21.712 1.00 92.00 436 VAL A CA 1
ATOM 3529 C C . VAL A 1 436 ? -24.742 -10.643 22.915 1.00 92.00 436 VAL A C 1
ATOM 3531 O O . VAL A 1 436 ? -25.285 -11.240 23.847 1.00 92.00 436 VAL A O 1
ATOM 3534 N N . LEU A 1 437 ? -24.659 -9.309 22.885 1.00 88.25 437 LEU A N 1
ATOM 3535 C CA . LEU A 1 437 ? -25.140 -8.450 23.971 1.00 88.25 437 LEU A CA 1
ATOM 3536 C C . LEU A 1 437 ? -26.661 -8.557 24.181 1.00 88.25 437 LEU A C 1
ATOM 3538 O O . LEU A 1 437 ? -27.142 -8.524 25.317 1.00 88.25 437 LEU A O 1
ATOM 3542 N N . MET A 1 438 ? -27.428 -8.722 23.100 1.00 87.06 438 MET A N 1
ATOM 3543 C CA . MET A 1 438 ? -28.882 -8.899 23.174 1.00 87.06 438 MET A CA 1
ATOM 3544 C C . MET A 1 438 ? -29.279 -10.253 23.772 1.00 87.06 438 MET A C 1
ATOM 3546 O O . MET A 1 438 ? -30.237 -10.313 24.540 1.00 87.06 438 MET A O 1
ATOM 3550 N N . ARG A 1 439 ? -28.531 -11.325 23.479 1.00 85.81 439 ARG A N 1
ATOM 3551 C CA . ARG A 1 439 ? -28.791 -12.673 24.022 1.00 85.81 439 ARG A CA 1
ATOM 3552 C C . ARG A 1 439 ? -28.346 -12.845 25.473 1.00 85.81 439 ARG A C 1
ATOM 3554 O O . ARG A 1 439 ? -28.838 -13.735 26.162 1.00 85.81 439 ARG A O 1
ATOM 3561 N N . LYS A 1 440 ? -27.418 -12.018 25.955 1.00 80.94 440 LYS A N 1
ATOM 3562 C CA . LYS A 1 440 ? -26.888 -12.131 27.315 1.00 80.94 440 LYS A CA 1
ATOM 3563 C C . LYS A 1 440 ? -27.968 -11.794 28.352 1.00 80.94 440 LYS A C 1
ATOM 3565 O O . LYS A 1 440 ? -28.559 -10.708 28.335 1.00 80.94 440 LYS A O 1
ATOM 3570 N N . SER A 1 441 ? -28.210 -12.723 29.281 1.00 67.06 441 SER A N 1
ATOM 3571 C CA . SER A 1 441 ? -29.052 -12.480 30.456 1.00 67.06 441 SER A CA 1
ATOM 3572 C C . SER A 1 441 ? -28.299 -11.585 31.436 1.00 67.06 441 SER A C 1
ATOM 3574 O O . SER A 1 441 ? -27.558 -12.053 32.297 1.00 67.06 441 SER A O 1
ATOM 3576 N N . ILE A 1 442 ? -28.475 -10.277 31.279 1.00 64.06 442 ILE A N 1
ATOM 3577 C CA . ILE A 1 442 ? -28.042 -9.268 32.244 1.00 64.06 442 ILE A CA 1
ATOM 3578 C C . ILE A 1 442 ? -29.176 -9.146 33.277 1.00 64.06 442 ILE A C 1
ATOM 3580 O O . ILE A 1 442 ? -29.972 -8.214 33.215 1.00 64.06 442 ILE A O 1
ATOM 3584 N N . ARG A 1 443 ? -29.331 -10.169 34.128 1.00 50.47 443 ARG A N 1
ATOM 3585 C CA . ARG A 1 443 ? -30.195 -10.155 35.321 1.00 50.47 443 ARG A CA 1
ATOM 3586 C C . ARG A 1 443 ? -29.326 -10.208 36.563 1.00 50.47 443 ARG A C 1
ATOM 3588 O O . ARG A 1 443 ? -28.400 -11.054 36.608 1.00 50.47 443 ARG A O 1
#

Nearest PDB structures (foldseek):
  7osi-assembly1_D  TM=8.140E-01  e=8.010E-06  Stutzerimonas stutzeri ATCC 14405 = CCUG 16156
  7znq-assembly1_Y  TM=7.979E-01  e=2.313E-05  Stutzerimonas stutzeri ATCC 14405 = CCUG 16156
  7o0z-assembly1_D  TM=8.126E-01  e=1.496E-04  Stutzerimonas stutzeri ATCC 14405 = CCUG 16156
  7o0y-assembly1_E  TM=8.221E-01  e=1.434E-04  Stutzerimonas stutzeri ATCC 14405 = CCUG 16156
  7znq-assembly1_y  TM=7.222E-01  e=7.587E-05  Stutzerimonas stutzeri ATCC 14405 = CCUG 16156

pLDDT: mean 87.66, std 11.51, range [38.41, 98.5]

Solvent-accessible surface area (backbone atoms only — not comparable to full-atom values): 23330 Å² total; per-residue (Å²): 110,55,69,58,46,22,54,51,38,34,54,53,48,70,70,29,66,70,45,52,54,44,46,52,53,45,40,51,51,30,41,51,26,30,54,56,29,43,57,53,49,50,50,49,45,48,56,43,51,54,53,65,71,63,64,65,94,56,101,46,53,76,48,67,56,82,72,55,76,42,34,26,43,27,40,65,47,50,61,66,52,26,37,32,39,68,30,46,51,76,38,60,71,94,64,32,30,23,86,56,18,102,50,64,57,93,68,89,64,98,66,85,84,60,85,77,68,26,46,57,50,44,50,67,52,55,49,36,49,44,39,32,75,67,28,20,39,68,46,8,45,36,55,69,70,45,51,47,57,61,56,52,72,43,103,52,56,69,67,52,51,53,51,14,50,48,55,10,51,48,51,51,53,49,48,48,51,48,53,31,49,51,44,35,49,49,60,44,68,74,34,89,90,55,82,82,49,74,61,54,53,53,23,51,53,50,44,51,51,52,48,48,47,52,44,44,26,43,35,24,44,18,43,23,40,7,51,72,33,66,50,38,69,58,23,42,52,52,50,52,52,52,46,45,39,42,64,55,47,44,53,53,50,20,46,54,50,23,54,72,76,45,77,72,83,48,75,65,57,51,52,50,52,42,50,62,73,42,52,88,48,45,64,64,42,53,54,35,49,49,50,30,51,52,35,63,73,68,71,53,94,59,47,64,44,51,43,50,38,50,52,51,36,31,51,51,29,52,57,41,38,51,54,55,49,52,50,51,52,50,53,52,49,34,54,52,48,13,48,60,67,18,59,83,20,69,50,53,37,47,55,62,43,43,17,45,51,27,62,10,34,68,66,56,50,50,41,44,50,58,28,49,55,59,50,48,55,54,49,45,56,48,59,50,23,60,52,76,37,53,66,58,35,74,67,57,75,81,75,79,92,68,60,78,76,80,49,63,64,53,39,48,64,78,33,42,68,48,54,50,52,44,50,50,53,21,50,52,27,41,52,48,22,51,54,48,54,70,70,51,82,88,122

Sequence (443 aa):
MLKAIVQREILEYLKSSKFLIGLCLTVVLVGMSTFINIGDYQQRRQDYLDATQNLTENFGVKIFRKPQILSTLVQGRDRELGSQVEFSYLHLPMQASGYMGEFASQHHRYVSGFTSVDFAFVVRVVLSLMVIFLAYNSISEEMAQGTLRLALANALPRGQLLFGKFLGGLFVILGCLTIATLVAVLVMVLHPVILLDRETYLRILGIWSISALYLGAFFTLSLLVSTIFNRPSIGLLVLLQVWIVVIVIYPNVSVILSRHLMELPGREELEDRKRALFEPYERQYNETVKAFRKMVESNEIDMEPSRKNLEVNAQRTELYHRIDGEYSRQLTRQMLFARNIGLLSPSVLYDSVIQRLACTDIREFDKFMEGVERHWHKDVERAKLMYTDYKAYREYKMPEFTYTIQSAAESLVHTLPQWIVLFLLSAVFFAGAHAVLMRKSIR